Protein AF-0000000083950326 (afdb_homodimer)

Structure (mmCIF, N/CA/C/O backbone):
data_AF-0000000083950326-model_v1
#
loop_
_entity.id
_entity.type
_entity.pdbx_description
1 polymer 'DUF4123 domain-containing protein'
#
loop_
_atom_site.group_PDB
_atom_site.id
_atom_site.type_symbol
_atom_site.label_atom_id
_atom_site.label_alt_id
_atom_site.label_comp_id
_atom_site.label_asym_id
_atom_site.label_entity_id
_atom_site.label_seq_id
_atom_site.pdbx_PDB_ins_code
_atom_site.Cartn_x
_atom_site.Cartn_y
_atom_site.Cartn_z
_atom_site.occupancy
_atom_site.B_iso_or_equiv
_atom_site.auth_seq_id
_atom_site.auth_comp_id
_atom_site.auth_asym_id
_atom_site.auth_atom_id
_atom_site.pdbx_PDB_model_num
ATOM 1 N N . MET A 1 1 ? 20.797 -1.553 10.531 1 61.44 1 MET A N 1
ATOM 2 C CA . MET A 1 1 ? 21.641 -1.288 9.375 1 61.44 1 MET A CA 1
ATOM 3 C C . MET A 1 1 ? 22.391 0.02 9.539 1 61.44 1 MET A C 1
ATOM 5 O O . MET A 1 1 ? 21.797 1.057 9.844 1 61.44 1 MET A O 1
ATOM 9 N N . PRO A 1 2 ? 23.672 -0.114 9.484 1 77.38 2 PRO A N 1
ATOM 10 C CA . PRO A 1 2 ? 24.422 1.142 9.641 1 77.38 2 PRO A CA 1
ATOM 11 C C . PRO A 1 2 ? 24.172 2.111 8.484 1 77.38 2 PRO A C 1
ATOM 13 O O . PRO A 1 2 ? 23.906 1.684 7.363 1 77.38 2 PRO A O 1
ATOM 16 N N . LEU A 1 3 ? 24.078 3.332 8.828 1 83.69 3 LEU A N 1
ATOM 17 C CA . LEU A 1 3 ? 24 4.375 7.809 1 83.69 3 LEU A CA 1
ATOM 18 C C . LEU A 1 3 ? 25.25 4.383 6.934 1 83.69 3 LEU A C 1
ATOM 20 O O . LEU A 1 3 ? 26.312 3.939 7.367 1 83.69 3 LEU A O 1
ATOM 24 N N . PRO A 1 4 ? 25.109 4.75 5.688 1 87.44 4 PRO A N 1
ATOM 25 C CA . PRO A 1 4 ? 26.312 4.898 4.867 1 87.44 4 PRO A CA 1
ATOM 26 C C . PRO A 1 4 ? 27.234 6.023 5.348 1 87.44 4 PRO A C 1
ATOM 28 O O . PRO A 1 4 ? 26.891 6.723 6.309 1 87.44 4 PRO A O 1
ATOM 31 N N . ASP A 1 5 ? 28.406 6.074 4.715 1 85.31 5 ASP A N 1
ATOM 32 C CA . ASP A 1 5 ? 29.328 7.148 5.062 1 85.31 5 ASP A CA 1
ATOM 33 C C . ASP A 1 5 ? 28.812 8.5 4.582 1 85.31 5 ASP A C 1
ATOM 35 O O . ASP A 1 5 ? 28.859 8.805 3.387 1 85.31 5 ASP A O 1
ATOM 39 N N . LEU A 1 6 ? 28.344 9.297 5.555 1 86.81 6 LEU A N 1
ATOM 40 C CA . LEU A 1 6 ? 27.734 10.578 5.219 1 86.81 6 LEU A CA 1
ATOM 41 C C . LEU A 1 6 ? 28.703 11.727 5.477 1 86.81 6 LEU A C 1
ATOM 43 O O . LEU A 1 6 ? 28.297 12.891 5.535 1 86.81 6 LEU A O 1
ATOM 47 N N . ALA A 1 7 ? 29.922 11.398 5.641 1 84.31 7 ALA A N 1
ATOM 48 C CA . ALA A 1 7 ? 30.906 12.438 5.906 1 84.31 7 ALA A CA 1
ATOM 49 C C . ALA A 1 7 ? 31.156 13.297 4.664 1 84.31 7 ALA A C 1
ATOM 51 O O . ALA A 1 7 ? 31.094 12.797 3.537 1 84.31 7 ALA A O 1
ATOM 52 N N . GLY A 1 8 ? 31.453 14.586 4.816 1 84.62 8 GLY A N 1
ATOM 53 C CA . GLY A 1 8 ? 31.844 15.484 3.74 1 84.62 8 GLY A CA 1
ATOM 54 C C . GLY A 1 8 ? 30.703 15.844 2.811 1 84.62 8 GLY A C 1
ATOM 55 O O . GLY A 1 8 ? 30.875 15.891 1.592 1 84.62 8 GLY A O 1
ATOM 56 N N . LEU A 1 9 ? 29.594 16.109 3.33 1 83.94 9 LEU A N 1
ATOM 57 C CA . LEU A 1 9 ? 28.438 16.484 2.516 1 83.94 9 LEU A CA 1
ATOM 58 C C . LEU A 1 9 ? 28.625 17.859 1.897 1 83.94 9 LEU A C 1
ATOM 60 O O . LEU A 1 9 ? 29.094 18.797 2.566 1 83.94 9 LEU A O 1
ATOM 64 N N . LYS A 1 10 ? 28.547 18 0.598 1 81.75 10 LYS A N 1
ATOM 65 C CA . LYS A 1 10 ? 28.641 19.281 -0.096 1 81.75 10 LYS A CA 1
ATOM 66 C C . LYS A 1 10 ? 27.297 19.984 -0.134 1 81.75 10 LYS A C 1
ATOM 68 O O . LYS A 1 10 ? 27.234 21.188 -0.43 1 81.75 10 LYS A O 1
ATOM 73 N N . GLY A 1 11 ? 26.25 19.453 0.33 1 88.19 11 GLY A N 1
ATOM 74 C CA . GLY A 1 11 ? 24.906 20 0.367 1 88.19 11 GLY A CA 1
ATOM 75 C C . GLY A 1 11 ? 24.062 19.438 1.491 1 88.19 11 GLY A C 1
ATOM 76 O O . GLY A 1 11 ? 24.594 19.016 2.52 1 88.19 11 GLY A O 1
ATOM 77 N N . GLN A 1 12 ? 22.828 19.672 1.271 1 90.81 12 GLN A N 1
ATOM 78 C CA . GLN A 1 12 ? 21.891 19.156 2.26 1 90.81 12 GLN A CA 1
ATOM 79 C C . GLN A 1 12 ? 21.578 17.688 2.016 1 90.81 12 GLN A C 1
ATOM 81 O O . GLN A 1 12 ? 21.578 17.234 0.87 1 90.81 12 GLN A O 1
ATOM 86 N N . LEU A 1 13 ? 21.391 17.016 3.121 1 92.38 13 LEU A N 1
ATOM 87 C CA . LEU A 1 13 ? 21.016 15.602 3.029 1 92.38 13 LEU A CA 1
ATOM 88 C C . LEU A 1 13 ? 19.5 15.453 2.945 1 92.38 13 LEU A C 1
ATOM 90 O O . LEU A 1 13 ? 18.766 16.078 3.713 1 92.38 13 LEU A O 1
ATOM 94 N N . TYR A 1 14 ? 19.125 14.633 1.983 1 93.75 14 TYR A N 1
ATOM 95 C CA . TYR A 1 14 ? 17.703 14.352 1.792 1 93.75 14 TYR A CA 1
ATOM 96 C C . TYR A 1 14 ? 17.438 12.859 1.868 1 93.75 14 TYR A C 1
ATOM 98 O O . TYR A 1 14 ? 18.328 12.039 1.616 1 93.75 14 TYR A O 1
ATOM 106 N N . LEU A 1 15 ? 16.25 12.625 2.303 1 92.25 15 LEU A N 1
ATOM 107 C CA . LEU A 1 15 ? 15.711 11.266 2.311 1 92.25 15 LEU A CA 1
ATOM 108 C C . LEU A 1 15 ? 14.453 11.172 1.45 1 92.25 15 LEU A C 1
ATOM 110 O O . LEU A 1 15 ? 13.562 12.016 1.556 1 92.25 15 LEU A O 1
ATOM 114 N N . LEU A 1 16 ? 14.484 10.273 0.491 1 94.12 16 LEU A N 1
ATOM 115 C CA . LEU A 1 16 ? 13.266 9.93 -0.248 1 94.12 16 LEU A CA 1
ATOM 116 C C . LEU A 1 16 ? 12.633 8.664 0.304 1 94.12 16 LEU A C 1
ATOM 118 O O . LEU A 1 16 ? 13.266 7.602 0.315 1 94.12 16 LEU A O 1
ATOM 122 N N . TRP A 1 17 ? 11.391 8.789 0.738 1 90.12 17 TRP A N 1
ATOM 123 C CA . TRP A 1 17 ? 10.719 7.707 1.447 1 90.12 17 TRP A CA 1
ATOM 124 C C . TRP A 1 17 ? 9.547 7.164 0.634 1 90.12 17 TRP A C 1
ATOM 126 O O . TRP A 1 17 ? 8.641 7.918 0.263 1 90.12 17 TRP A O 1
ATOM 136 N N . ASP A 1 18 ? 9.594 5.859 0.362 1 86.88 18 ASP A N 1
ATOM 137 C CA . ASP A 1 18 ? 8.43 5.18 -0.195 1 86.88 18 ASP A CA 1
ATOM 138 C C . ASP A 1 18 ? 7.414 4.848 0.896 1 86.88 18 ASP A C 1
ATOM 140 O O . ASP A 1 18 ? 7.473 3.777 1.504 1 86.88 18 ASP A O 1
ATOM 144 N N . ALA A 1 19 ? 6.426 5.719 1.106 1 70.94 19 ALA A N 1
ATOM 145 C CA . ALA A 1 19 ? 5.52 5.699 2.25 1 70.94 19 ALA A CA 1
ATOM 146 C C . ALA A 1 19 ? 4.488 4.582 2.109 1 70.94 19 ALA A C 1
ATOM 148 O O . ALA A 1 19 ? 3.836 4.203 3.086 1 70.94 19 ALA A O 1
ATOM 149 N N . CYS A 1 20 ? 4.309 4.082 0.952 1 63.16 20 CYS A N 1
ATOM 150 C CA . CYS A 1 20 ? 3.271 3.078 0.728 1 63.16 20 CYS A CA 1
ATOM 151 C C . CYS A 1 20 ? 3.412 1.92 1.708 1 63.16 20 CYS A C 1
ATOM 153 O O . CYS A 1 20 ? 2.434 1.235 2.012 1 63.16 20 CYS A O 1
ATOM 155 N N . LEU A 1 21 ? 4.414 1.868 2.295 1 57.03 21 LEU A N 1
ATOM 156 C CA . LEU A 1 21 ? 4.703 0.658 3.059 1 57.03 21 LEU A CA 1
ATOM 157 C C . LEU A 1 21 ? 4.422 0.872 4.543 1 57.03 21 LEU A C 1
ATOM 159 O O . LEU A 1 21 ? 4.453 -0.079 5.328 1 57.03 21 LEU A O 1
ATOM 163 N N . HIS A 1 22 ? 4.129 2.061 4.875 1 62.09 22 HIS A N 1
ATOM 164 C CA . HIS A 1 22 ? 4.039 2.314 6.309 1 62.09 22 HIS A CA 1
ATOM 165 C C . HIS A 1 22 ? 2.834 3.189 6.637 1 62.09 22 HIS A C 1
ATOM 167 O O . HIS A 1 22 ? 2.742 4.328 6.172 1 62.09 22 HIS A O 1
ATOM 173 N N . ARG A 1 23 ? 2.074 2.488 7.477 1 61.59 23 ARG A N 1
ATOM 174 C CA . ARG A 1 23 ? 0.941 3.266 7.973 1 61.59 23 ARG A CA 1
ATOM 175 C C . ARG A 1 23 ? 1.385 4.262 9.039 1 61.59 23 ARG A C 1
ATOM 177 O O . ARG A 1 23 ? 2.322 3.998 9.789 1 61.59 23 ARG A O 1
ATOM 184 N N . ASN A 1 24 ? 1.017 5.508 9.07 1 66.88 24 ASN A N 1
ATOM 185 C CA . ASN A 1 24 ? 1.169 6.523 10.102 1 66.88 24 ASN A CA 1
ATOM 186 C C . ASN A 1 24 ? 2.602 7.043 10.172 1 66.88 24 ASN A C 1
ATOM 188 O O . ASN A 1 24 ? 3.121 7.305 11.258 1 66.88 24 ASN A O 1
ATOM 192 N N . LEU A 1 25 ? 3.375 6.887 9.117 1 73.25 25 LEU A N 1
ATOM 193 C CA . LEU A 1 25 ? 4.762 7.344 9.07 1 73.25 25 LEU A CA 1
ATOM 194 C C . LEU A 1 25 ? 4.863 8.805 9.492 1 73.25 25 LEU A C 1
ATOM 196 O O . LEU A 1 25 ? 5.762 9.18 10.25 1 73.25 25 LEU A O 1
ATOM 200 N N . ALA A 1 26 ? 3.975 9.609 9.023 1 70.12 26 ALA A N 1
ATOM 201 C CA . ALA A 1 26 ? 4.02 11.039 9.32 1 70.12 26 ALA A CA 1
ATOM 202 C C . ALA A 1 26 ? 3.92 11.289 10.82 1 70.12 26 ALA A C 1
ATOM 204 O O . ALA A 1 26 ? 4.688 12.086 11.375 1 70.12 26 ALA A O 1
ATOM 205 N N . GLN A 1 27 ? 3.072 10.539 11.445 1 71.31 27 GLN A N 1
ATOM 206 C CA . GLN A 1 27 ? 2.889 10.688 12.883 1 71.31 27 GLN A CA 1
ATOM 207 C C . GLN A 1 27 ? 4.168 10.344 13.641 1 71.31 27 GLN A C 1
ATOM 209 O O . GLN A 1 27 ? 4.551 11.039 14.578 1 71.31 27 GLN A O 1
ATOM 214 N N . THR A 1 28 ? 4.723 9.289 13.148 1 74.25 28 THR A N 1
ATOM 215 C CA . THR A 1 28 ? 5.945 8.82 13.797 1 74.25 28 THR A CA 1
ATOM 216 C C . THR A 1 28 ? 7.07 9.844 13.617 1 74.25 28 THR A C 1
ATOM 218 O O . THR A 1 28 ? 7.805 10.133 14.57 1 74.25 28 THR A O 1
ATOM 221 N N . LEU A 1 29 ? 7.129 10.422 12.555 1 77 29 LEU A N 1
ATOM 222 C CA . LEU A 1 29 ? 8.227 11.328 12.234 1 77 29 LEU A CA 1
ATOM 223 C C . LEU A 1 29 ? 8.055 12.664 12.945 1 77 29 LEU A C 1
ATOM 225 O O . LEU A 1 29 ? 9.031 13.258 13.406 1 77 29 LEU A O 1
ATOM 229 N N . TYR A 1 30 ? 6.84 13.117 13.055 1 72.5 30 TYR A N 1
ATOM 230 C CA . TYR A 1 30 ? 6.586 14.406 13.695 1 72.5 30 TYR A CA 1
ATOM 231 C C . TYR A 1 30 ? 6.797 14.312 15.203 1 72.5 30 TYR A C 1
ATOM 233 O O . TYR A 1 30 ? 7.07 15.32 15.859 1 72.5 30 TYR A O 1
ATOM 241 N N . GLN A 1 31 ? 6.68 13.133 15.664 1 73.25 31 GLN A N 1
ATOM 242 C CA . GLN A 1 31 ? 6.957 12.93 17.078 1 73.25 31 GLN A CA 1
ATOM 243 C C . GLN A 1 31 ? 8.461 12.828 17.344 1 73.25 31 GLN A C 1
ATOM 245 O O . GLN A 1 31 ? 8.938 13.203 18.406 1 73.25 31 GLN A O 1
ATOM 250 N N . LEU A 1 32 ? 9.078 12.312 16.406 1 74.5 32 LEU A N 1
ATOM 251 C CA . LEU A 1 32 ? 10.516 12.094 16.531 1 74.5 32 LEU A CA 1
ATOM 252 C C . LEU A 1 32 ? 11.266 13.414 16.5 1 74.5 32 LEU A C 1
ATOM 254 O O . LEU A 1 32 ? 12.18 13.641 17.297 1 74.5 32 LEU A O 1
ATOM 258 N N . ASP A 1 33 ? 10.992 14.203 15.578 1 74.88 33 ASP A N 1
ATOM 259 C CA . ASP A 1 33 ? 11.695 15.461 15.352 1 74.88 33 ASP A CA 1
ATOM 260 C C . ASP A 1 33 ? 10.773 16.5 14.703 1 74.88 33 ASP A C 1
ATOM 262 O O . ASP A 1 33 ? 10.414 16.359 13.539 1 74.88 33 ASP A O 1
ATOM 266 N N . ASN A 1 34 ? 10.43 17.578 15.461 1 72.31 34 ASN A N 1
ATOM 267 C CA . ASN A 1 34 ? 9.516 18.609 15 1 72.31 34 ASN A CA 1
ATOM 268 C C . ASN A 1 34 ? 10.102 19.391 13.828 1 72.31 34 ASN A C 1
ATOM 270 O O . ASN A 1 34 ? 9.391 20.125 13.148 1 72.31 34 ASN A O 1
ATOM 274 N N . ARG A 1 35 ? 11.344 19.172 13.602 1 71.56 35 ARG A N 1
ATOM 275 C CA . ARG A 1 35 ? 12.016 19.922 12.547 1 71.56 35 ARG A CA 1
ATOM 276 C C . ARG A 1 35 ? 11.906 19.219 11.203 1 71.56 35 ARG A C 1
ATOM 278 O O . ARG A 1 35 ? 12.227 19.797 10.164 1 71.56 35 ARG A O 1
ATOM 285 N N . VAL A 1 36 ? 11.484 18 11.289 1 74.75 36 VAL A N 1
ATOM 286 C CA . VAL A 1 36 ? 11.383 17.234 10.055 1 74.75 36 VAL A CA 1
ATOM 287 C C . VAL A 1 36 ? 10.32 17.859 9.148 1 74.75 36 VAL A C 1
ATOM 289 O O . VAL A 1 36 ? 9.219 18.172 9.594 1 74.75 36 VAL A O 1
ATOM 292 N N . PHE A 1 37 ? 10.75 18.203 8.031 1 75.88 37 PHE A N 1
ATOM 293 C CA . PHE A 1 37 ? 9.859 18.719 6.996 1 75.88 37 PHE A CA 1
ATOM 294 C C . PHE A 1 37 ? 9.648 17.688 5.898 1 75.88 37 PHE A C 1
ATOM 296 O O . PHE A 1 37 ? 10.594 17.297 5.211 1 75.88 37 PHE A O 1
ATOM 303 N N . MET A 1 38 ? 8.398 17.219 5.855 1 82.81 38 MET A N 1
ATOM 304 C CA . MET A 1 38 ? 8.062 16.219 4.852 1 82.81 38 MET A CA 1
ATOM 305 C C . MET A 1 38 ? 7.281 16.844 3.699 1 82.81 38 MET A C 1
ATOM 307 O O . MET A 1 38 ? 6.285 17.531 3.92 1 82.81 38 MET A O 1
ATOM 311 N N . LEU A 1 39 ? 7.746 16.641 2.475 1 85.94 39 LEU A N 1
ATOM 312 C CA . LEU A 1 39 ? 7.074 17.141 1.278 1 85.94 39 LEU A CA 1
ATOM 313 C C . LEU A 1 39 ? 6.473 15.992 0.476 1 85.94 39 LEU A C 1
ATOM 315 O O . LEU A 1 39 ? 7.199 15.203 -0.139 1 85.94 39 LEU A O 1
ATOM 319 N N . PRO A 1 40 ? 5.117 15.836 0.51 1 87.25 40 PRO A N 1
ATOM 320 C CA . PRO A 1 40 ? 4.5 14.852 -0.377 1 87.25 40 PRO A CA 1
ATOM 321 C C . PRO A 1 40 ? 4.719 15.164 -1.854 1 87.25 40 PRO A C 1
ATOM 323 O O . PRO A 1 40 ? 4.418 16.266 -2.307 1 87.25 40 PRO A O 1
ATOM 326 N N . LEU A 1 41 ? 5.094 14.227 -2.635 1 92.25 41 LEU A N 1
ATOM 327 C CA . LEU A 1 41 ? 5.609 14.516 -3.967 1 92.25 41 LEU A CA 1
ATOM 328 C C . LEU A 1 41 ? 4.5 14.453 -5.008 1 92.25 41 LEU A C 1
ATOM 330 O O . LEU A 1 41 ? 4.676 14.898 -6.145 1 92.25 41 LEU A O 1
ATOM 334 N N . TYR A 1 42 ? 3.396 13.898 -4.68 1 88.31 42 TYR A N 1
ATOM 335 C CA . TYR A 1 42 ? 2.332 13.805 -5.672 1 88.31 42 TYR A CA 1
ATOM 336 C C . TYR A 1 42 ? 1.293 14.898 -5.457 1 88.31 42 TYR A C 1
ATOM 338 O O . TYR A 1 42 ? 0.334 15.016 -6.223 1 88.31 42 TYR A O 1
ATOM 346 N N . GLN A 1 43 ? 1.491 15.703 -4.445 1 83 43 GLN A N 1
ATOM 347 C CA . GLN A 1 43 ? 0.54 16.781 -4.188 1 83 43 GLN A CA 1
ATOM 348 C C . GLN A 1 43 ? 0.428 17.719 -5.387 1 83 43 GLN A C 1
ATOM 350 O O . GLN A 1 43 ? 1.441 18.172 -5.926 1 83 43 GLN A O 1
ATOM 355 N N . GLY A 1 44 ? -0.793 18 -5.781 1 80.94 44 GLY A N 1
ATOM 356 C CA . GLY A 1 44 ? -1.015 18.906 -6.891 1 80.94 44 GLY A CA 1
ATOM 357 C C . GLY A 1 44 ? -0.833 18.25 -8.25 1 80.94 44 GLY A C 1
ATOM 358 O O . GLY A 1 44 ? -0.875 18.922 -9.281 1 80.94 44 GLY A O 1
ATOM 359 N N . THR A 1 45 ? -0.539 16.953 -8.273 1 86.38 45 THR A N 1
ATOM 360 C CA . THR A 1 45 ? -0.379 16.203 -9.523 1 86.38 45 THR A CA 1
ATOM 361 C C . THR A 1 45 ? -1.571 15.289 -9.766 1 86.38 45 THR A C 1
ATOM 363 O O . THR A 1 45 ? -2.502 15.25 -8.961 1 86.38 45 THR A O 1
ATOM 366 N N . GLN A 1 46 ? -1.559 14.602 -10.922 1 85.19 46 GLN A N 1
ATOM 367 C CA . GLN A 1 46 ? -2.625 13.664 -11.266 1 85.19 46 GLN A CA 1
ATOM 368 C C . GLN A 1 46 ? -2.619 12.461 -10.328 1 85.19 46 GLN A C 1
ATOM 370 O O . GLN A 1 46 ? -3.59 11.703 -10.281 1 85.19 46 GLN A O 1
ATOM 375 N N . PHE A 1 47 ? -1.583 12.336 -9.492 1 84.06 47 PHE A N 1
ATOM 376 C CA . PHE A 1 47 ? -1.448 11.18 -8.609 1 84.06 47 PHE A CA 1
ATOM 377 C C . PHE A 1 47 ? -1.75 11.555 -7.168 1 84.06 47 PHE A C 1
ATOM 379 O O . PHE A 1 47 ? -1.449 10.797 -6.246 1 84.06 47 PHE A O 1
ATOM 386 N N . GLU A 1 48 ? -2.32 12.648 -6.938 1 81.69 48 GLU A N 1
ATOM 387 C CA . GLU A 1 48 ? -2.57 13.164 -5.598 1 81.69 48 GLU A CA 1
ATOM 388 C C . GLU A 1 48 ? -3.457 12.219 -4.793 1 81.69 48 GLU A C 1
ATOM 390 O O . GLU A 1 48 ? -3.307 12.094 -3.578 1 81.69 48 GLU A O 1
ATOM 395 N N . SER A 1 49 ? -4.262 11.445 -5.461 1 76.75 49 SER A N 1
ATOM 396 C CA . SER A 1 49 ? -5.199 10.555 -4.789 1 76.75 49 SER A CA 1
ATOM 397 C C . SER A 1 49 ? -4.484 9.359 -4.172 1 76.75 49 SER A C 1
ATOM 399 O O . SER A 1 49 ? -5.059 8.633 -3.359 1 76.75 49 SER A O 1
ATOM 401 N N . LEU A 1 50 ? -3.232 9.172 -4.582 1 75.88 50 LEU A N 1
ATOM 402 C CA . LEU A 1 50 ? -2.467 8.094 -3.967 1 75.88 50 LEU A CA 1
ATOM 403 C C . LEU A 1 50 ? -2.123 8.43 -2.52 1 75.88 50 LEU A C 1
ATOM 405 O O . LEU A 1 50 ? -1.7 7.551 -1.76 1 75.88 50 LEU A O 1
ATOM 409 N N . GLY A 1 51 ? -2.389 9.719 -2.133 1 69.81 51 GLY A N 1
ATOM 410 C CA . GLY A 1 51 ? -2.395 10.141 -0.742 1 69.81 51 GLY A CA 1
ATOM 411 C C . GLY A 1 51 ? -1.254 9.555 0.067 1 69.81 51 GLY A C 1
ATOM 412 O O . GLY A 1 51 ? -0.083 9.781 -0.242 1 69.81 51 GLY A O 1
ATOM 413 N N . ASP A 1 52 ? -1.709 8.539 0.969 1 63.34 52 ASP A N 1
ATOM 414 C CA . ASP A 1 52 ? -0.818 8 1.991 1 63.34 52 ASP A CA 1
ATOM 415 C C . ASP A 1 52 ? 0.237 7.086 1.372 1 63.34 52 ASP A C 1
ATOM 417 O O . ASP A 1 52 ? 1.23 6.75 2.02 1 63.34 52 ASP A O 1
ATOM 421 N N . ILE A 1 53 ? 0.12 6.852 0.112 1 71.75 53 ILE A N 1
ATOM 422 C CA . ILE A 1 53 ? 1.076 5.926 -0.483 1 71.75 53 ILE A CA 1
ATOM 423 C C . ILE A 1 53 ? 2.037 6.691 -1.392 1 71.75 53 ILE A C 1
ATOM 425 O O . ILE A 1 53 ? 2.85 6.086 -2.094 1 71.75 53 ILE A O 1
ATOM 429 N N . GLN A 1 54 ? 1.967 8.016 -1.372 1 81.75 54 GLN A N 1
ATOM 430 C CA . GLN A 1 54 ? 2.85 8.836 -2.197 1 81.75 54 GLN A CA 1
ATOM 431 C C . GLN A 1 54 ? 4.254 8.898 -1.603 1 81.75 54 GLN A C 1
ATOM 433 O O . GLN A 1 54 ? 4.43 8.734 -0.394 1 81.75 54 GLN A O 1
ATOM 438 N N . PRO A 1 55 ? 5.258 9.055 -2.449 1 89.44 55 PRO A N 1
ATOM 439 C CA . PRO A 1 55 ? 6.605 9.266 -1.913 1 89.44 55 PRO A CA 1
ATOM 440 C C . PRO A 1 55 ? 6.734 10.57 -1.131 1 89.44 55 PRO A C 1
ATOM 442 O O . PRO A 1 55 ? 6.086 11.57 -1.472 1 89.44 55 PRO A O 1
ATOM 445 N N . LEU A 1 56 ? 7.582 10.531 -0.143 1 89.88 56 LEU A N 1
ATOM 446 C CA . LEU A 1 56 ? 7.844 11.703 0.692 1 89.88 56 LEU A CA 1
ATOM 447 C C . LEU A 1 56 ? 9.305 12.125 0.59 1 89.88 56 LEU A C 1
ATOM 449 O O . LEU A 1 56 ? 10.203 11.281 0.616 1 89.88 56 LEU A O 1
ATOM 453 N N . LEU A 1 57 ? 9.477 13.367 0.369 1 93.12 57 LEU A N 1
ATOM 454 C CA . LEU A 1 57 ? 10.812 13.953 0.406 1 93.12 57 LEU A CA 1
ATOM 455 C C . LEU A 1 57 ? 11.07 14.633 1.747 1 93.12 57 LEU A C 1
ATOM 457 O O . LEU A 1 57 ? 10.297 15.5 2.166 1 93.12 57 LEU A O 1
ATOM 461 N N . LEU A 1 58 ? 12.141 14.18 2.402 1 90 58 LEU A N 1
ATOM 462 C CA . LEU A 1 58 ? 12.492 14.75 3.697 1 90 58 LEU A CA 1
ATOM 463 C C . LEU A 1 58 ? 13.867 15.406 3.648 1 90 58 LEU A C 1
ATOM 465 O O . LEU A 1 58 ? 14.812 14.828 3.1 1 90 58 LEU A O 1
ATOM 469 N N . GLN A 1 59 ? 13.859 16.609 4.113 1 87.38 59 GLN A N 1
ATOM 470 C CA . GLN A 1 59 ? 15.156 17.219 4.383 1 87.38 59 GLN A CA 1
ATOM 471 C C . GLN A 1 59 ? 15.695 16.781 5.746 1 87.38 59 GLN A C 1
ATOM 473 O O . GLN A 1 59 ? 14.984 16.859 6.75 1 87.38 59 GLN A O 1
ATOM 478 N N . CYS A 1 60 ? 16.875 16.219 5.762 1 82.88 60 CYS A N 1
ATOM 479 C CA . CYS A 1 60 ? 17.453 15.711 7 1 82.88 60 CYS A CA 1
ATOM 480 C C . CYS A 1 60 ? 18.5 16.672 7.543 1 82.88 60 CYS A C 1
ATOM 482 O O . CYS A 1 60 ? 19.594 16.766 6.992 1 82.88 60 CYS A O 1
ATOM 484 N N . PRO A 1 61 ? 18.062 17.234 8.625 1 72.56 61 PRO A N 1
ATOM 485 C CA . PRO A 1 61 ? 19.125 18.031 9.234 1 72.56 61 PRO A CA 1
ATOM 486 C C . PRO A 1 61 ? 20.297 17.172 9.703 1 72.56 61 PRO A C 1
ATOM 488 O O . PRO A 1 61 ? 20.125 15.992 10 1 72.56 61 PRO A O 1
ATOM 491 N N . ALA A 1 62 ? 21.547 17.672 9.625 1 65.75 62 ALA A N 1
ATOM 492 C CA . ALA A 1 62 ? 22.781 16.969 10 1 65.75 62 ALA A CA 1
ATOM 493 C C . ALA A 1 62 ? 22.656 16.375 11.406 1 65.75 62 ALA A C 1
ATOM 495 O O . ALA A 1 62 ? 23.172 15.281 11.664 1 65.75 62 ALA A O 1
ATOM 496 N N . ASP A 1 63 ? 21.984 17 12.227 1 68.5 63 ASP A N 1
ATOM 497 C CA . ASP A 1 63 ? 21.891 16.547 13.609 1 68.5 63 ASP A CA 1
ATOM 498 C C . ASP A 1 63 ? 20.516 15.945 13.891 1 68.5 63 ASP A C 1
ATOM 500 O O . ASP A 1 63 ? 20.094 15.875 15.047 1 68.5 63 ASP A O 1
ATOM 504 N N . SER A 1 64 ? 20.094 15.438 12.891 1 71.81 64 SER A N 1
ATOM 505 C CA . SER A 1 64 ? 18.719 14.992 13.055 1 71.81 64 SER A CA 1
ATOM 506 C C . SER A 1 64 ? 18.641 13.633 13.75 1 71.81 64 SER A C 1
ATOM 508 O O . SER A 1 64 ? 19.484 12.766 13.5 1 71.81 64 SER A O 1
ATOM 510 N N . GLN A 1 65 ? 17.781 13.508 14.695 1 79.31 65 GLN A N 1
ATOM 511 C CA . GLN A 1 65 ? 17.438 12.242 15.344 1 79.31 65 GLN A CA 1
ATOM 512 C C . GLN A 1 65 ? 16.859 11.258 14.344 1 79.31 65 GLN A C 1
ATOM 514 O O . GLN A 1 65 ? 16.859 10.047 14.578 1 79.31 65 GLN A O 1
ATOM 519 N N . LEU A 1 66 ? 16.578 11.781 13.234 1 80.06 66 LEU A N 1
ATOM 520 C CA . LEU A 1 66 ? 15.906 10.953 12.234 1 80.06 66 LEU A CA 1
ATOM 521 C C . LEU A 1 66 ? 16.844 9.883 11.703 1 80.06 66 LEU A C 1
ATOM 523 O O . LEU A 1 66 ? 16.453 8.719 11.578 1 80.06 66 LEU A O 1
ATOM 527 N N . LEU A 1 67 ? 18.047 10.266 11.422 1 80.69 67 LEU A N 1
ATOM 528 C CA . LEU A 1 67 ? 19 9.312 10.867 1 80.69 67 LEU A CA 1
ATOM 529 C C . LEU A 1 67 ? 19.344 8.234 11.891 1 80.69 67 LEU A C 1
ATOM 531 O O . LEU A 1 67 ? 19.469 7.059 11.539 1 80.69 67 LEU A O 1
ATOM 535 N N . ASP A 1 68 ? 19.438 8.672 13.102 1 80.88 68 ASP A N 1
ATOM 536 C CA . ASP A 1 68 ? 19.703 7.711 14.172 1 80.88 68 ASP A CA 1
ATOM 537 C C . ASP A 1 68 ? 18.531 6.742 14.328 1 80.88 68 ASP A C 1
ATOM 539 O O . ASP A 1 68 ? 18.734 5.543 14.539 1 80.88 68 ASP A O 1
ATOM 543 N N . TRP A 1 69 ? 17.453 7.359 14.297 1 83 69 TRP A N 1
ATOM 544 C CA . TRP A 1 69 ? 16.234 6.559 14.422 1 83 69 TRP A CA 1
ATOM 545 C C . TRP A 1 69 ? 16.125 5.559 13.281 1 83 69 TRP A C 1
ATOM 547 O O . TRP A 1 69 ? 15.781 4.395 13.492 1 83 69 TRP A O 1
ATOM 557 N N . LEU A 1 70 ? 16.422 5.957 12.094 1 79.62 70 LEU A N 1
ATOM 558 C CA . LEU A 1 70 ? 16.359 5.105 10.914 1 79.62 70 LEU A CA 1
ATOM 559 C C . LEU A 1 70 ? 17.344 3.939 11.023 1 79.62 70 LEU A C 1
ATOM 561 O O . LEU A 1 70 ? 17.047 2.83 10.57 1 79.62 70 LEU A O 1
ATOM 565 N N . GLU A 1 71 ? 18.422 4.23 11.562 1 79.62 71 GLU A N 1
ATOM 566 C CA . GLU A 1 71 ? 19.438 3.195 11.734 1 79.62 71 GLU A CA 1
ATOM 567 C C . GLU A 1 71 ? 18.953 2.086 12.656 1 79.62 71 GLU A C 1
ATOM 569 O O . GLU A 1 71 ? 19.344 0.926 12.508 1 79.62 71 GLU A O 1
ATOM 574 N N . GLN A 1 72 ? 18.125 2.518 13.445 1 79.56 72 GLN A N 1
ATOM 575 C CA . GLN A 1 72 ? 17.641 1.567 14.445 1 79.56 72 GLN A CA 1
ATOM 576 C C . GLN A 1 72 ? 16.422 0.803 13.93 1 79.56 72 GLN A C 1
ATOM 578 O O . GLN A 1 72 ? 16.109 -0.274 14.438 1 79.56 72 GLN A O 1
ATOM 583 N N . GLN A 1 73 ? 15.812 1.43 12.984 1 75.25 73 GLN A N 1
ATOM 584 C CA . GLN A 1 73 ? 14.594 0.821 12.477 1 75.25 73 GLN A CA 1
ATOM 585 C C . GLN A 1 73 ? 14.875 -0.04 11.25 1 75.25 73 GLN A C 1
ATOM 587 O O . GLN A 1 73 ? 14.852 0.452 10.117 1 75.25 73 GLN A O 1
ATOM 592 N N . LEU A 1 74 ? 15.008 -1.261 11.383 1 63.56 74 LEU A N 1
ATOM 593 C CA . LEU A 1 74 ? 15.344 -2.186 10.305 1 63.56 74 LEU A CA 1
ATOM 594 C C . LEU A 1 74 ? 14.234 -2.236 9.266 1 63.56 74 LEU A C 1
ATOM 596 O O . LEU A 1 74 ? 14.5 -2.408 8.078 1 63.56 74 LEU A O 1
ATOM 600 N N . CYS A 1 75 ? 13.102 -1.98 9.719 1 64.38 75 CYS A N 1
ATOM 601 C CA . CYS A 1 75 ? 11.93 -2.191 8.875 1 64.38 75 CYS A CA 1
ATOM 602 C C . CYS A 1 75 ? 11.836 -1.115 7.801 1 64.38 75 CYS A C 1
ATOM 604 O O . CYS A 1 75 ? 11.164 -1.305 6.785 1 64.38 75 CYS A O 1
ATOM 606 N N . TYR A 1 76 ? 12.562 -0.066 7.973 1 70.81 76 TYR A N 1
ATOM 607 C CA . TYR A 1 76 ? 12.438 1.025 7.012 1 70.81 76 TYR A CA 1
ATOM 608 C C . TYR A 1 76 ? 13.586 0.999 6.008 1 70.81 76 TYR A C 1
ATOM 610 O O . TYR A 1 76 ? 13.594 1.767 5.039 1 70.81 76 TYR A O 1
ATOM 618 N N . ARG A 1 77 ? 14.453 0.027 6.113 1 71.56 77 ARG A N 1
ATOM 619 C CA . ARG A 1 77 ? 15.656 -0.019 5.293 1 71.56 77 ARG A CA 1
ATOM 620 C C . ARG A 1 77 ? 15.312 -0.231 3.822 1 71.56 77 ARG A C 1
ATOM 622 O O . ARG A 1 77 ? 16.047 0.215 2.938 1 71.56 77 ARG A O 1
ATOM 629 N N . ASP A 1 78 ? 14.242 -0.838 3.596 1 78 78 ASP A N 1
ATOM 630 C CA . ASP A 1 78 ? 13.875 -1.135 2.215 1 78 78 ASP A CA 1
ATOM 631 C C . ASP A 1 78 ? 12.859 -0.13 1.687 1 78 78 ASP A C 1
ATOM 633 O O . ASP A 1 78 ? 12.219 -0.369 0.661 1 78 78 ASP A O 1
ATOM 637 N N . SER A 1 79 ? 12.797 1.006 2.369 1 87.31 79 SER A N 1
ATOM 638 C CA . SER A 1 79 ? 11.758 1.943 1.944 1 87.31 79 SER A CA 1
ATOM 639 C C . SER A 1 79 ? 12.336 3.334 1.708 1 87.31 79 SER A C 1
ATOM 641 O O . SER A 1 79 ? 11.609 4.258 1.34 1 87.31 79 SER A O 1
ATOM 643 N N . VAL A 1 80 ? 13.641 3.475 1.905 1 90.62 80 VAL A N 1
ATOM 644 C CA . VAL A 1 80 ? 14.195 4.82 1.806 1 90.62 80 VAL A CA 1
ATOM 645 C C . VAL A 1 80 ? 15.492 4.789 0.997 1 90.62 80 VAL A C 1
ATOM 647 O O . VAL A 1 80 ? 16.188 3.768 0.958 1 90.62 80 VAL A O 1
ATOM 650 N N . TRP A 1 81 ? 15.781 5.785 0.322 1 93.88 81 TRP A N 1
ATOM 651 C CA . TRP A 1 81 ? 17.125 6.051 -0.175 1 93.88 81 TRP A CA 1
ATOM 652 C C . TRP A 1 81 ? 17.516 7.512 0.052 1 93.88 81 TRP A C 1
ATOM 654 O O . TRP A 1 81 ? 16.641 8.352 0.304 1 93.88 81 TRP A O 1
ATOM 664 N N . LEU A 1 82 ? 18.828 7.805 0.115 1 94.06 82 LEU A N 1
ATOM 665 C CA . LEU A 1 82 ? 19.359 9.094 0.529 1 94.06 82 LEU A CA 1
ATOM 666 C C . LEU A 1 82 ? 20.094 9.773 -0.625 1 94.06 82 LEU A C 1
ATOM 668 O O . LEU A 1 82 ? 20.609 9.102 -1.524 1 94.06 82 LEU A O 1
ATOM 672 N N . PHE A 1 83 ? 20.109 11.078 -0.568 1 95.75 83 PHE A N 1
ATOM 673 C CA . PHE A 1 83 ? 20.938 11.805 -1.52 1 95.75 83 PHE A CA 1
ATOM 674 C C . PHE A 1 83 ? 21.297 13.18 -0.979 1 95.75 83 PHE A C 1
ATOM 676 O O . PHE A 1 83 ? 20.609 13.711 -0.106 1 95.75 83 PHE A O 1
ATOM 683 N N . GLU A 1 84 ? 22.375 13.695 -1.413 1 95 84 GLU A N 1
ATOM 684 C CA . GLU A 1 84 ? 22.75 15.078 -1.115 1 95 84 GLU A CA 1
ATOM 685 C C . GLU A 1 84 ? 22.422 16 -2.283 1 95 84 GLU A C 1
ATOM 687 O O . GLU A 1 84 ? 22.453 15.586 -3.441 1 95 84 GLU A O 1
ATOM 692 N N . SER A 1 85 ? 22.031 17.172 -1.97 1 95.38 85 SER A N 1
ATOM 693 C CA . SER A 1 85 ? 21.703 18.141 -3.01 1 95.38 85 SER A CA 1
ATOM 694 C C . SER A 1 85 ? 21.922 19.562 -2.525 1 95.38 85 SER A C 1
ATOM 696 O O . SER A 1 85 ? 21.812 19.844 -1.33 1 95.38 85 SER A O 1
ATOM 698 N N . THR A 1 86 ? 22.281 20.469 -3.496 1 93.44 86 THR A N 1
ATOM 699 C CA . THR A 1 86 ? 22.375 21.891 -3.207 1 93.44 86 THR A CA 1
ATOM 700 C C . THR A 1 86 ? 21.125 22.625 -3.689 1 93.44 86 THR A C 1
ATOM 702 O O . THR A 1 86 ? 20.984 23.828 -3.482 1 93.44 86 THR A O 1
ATOM 705 N N . SER A 1 87 ? 20.219 21.875 -4.285 1 94.5 87 SER A N 1
ATOM 706 C CA . SER A 1 87 ? 18.969 22.469 -4.773 1 94.5 87 SER A CA 1
ATOM 707 C C . SER A 1 87 ? 17.984 22.688 -3.633 1 94.5 87 SER A C 1
ATOM 709 O O . SER A 1 87 ? 18.062 22.031 -2.596 1 94.5 87 SER A O 1
ATOM 711 N N . SER A 1 88 ? 17.109 23.656 -3.855 1 91.19 88 SER A N 1
ATOM 712 C CA . SER A 1 88 ? 16.062 23.922 -2.871 1 91.19 88 SER A CA 1
ATOM 713 C C . SER A 1 88 ? 15.023 22.797 -2.855 1 91.19 88 SER A C 1
ATOM 715 O O . SER A 1 88 ? 14.922 22.031 -3.814 1 91.19 88 SER A O 1
ATOM 717 N N . SER A 1 89 ? 14.281 22.703 -1.802 1 89.31 89 SER A N 1
ATOM 718 C CA . SER A 1 89 ? 13.211 21.719 -1.707 1 89.31 89 SER A CA 1
ATOM 719 C C . SER A 1 89 ? 12.172 21.922 -2.805 1 89.31 89 SER A C 1
ATOM 721 O O . SER A 1 89 ? 11.594 20.953 -3.311 1 89.31 89 SER A O 1
ATOM 723 N N . ALA A 1 90 ? 11.93 23.156 -3.15 1 89 90 ALA A N 1
ATOM 724 C CA . ALA A 1 90 ? 10.977 23.469 -4.207 1 89 90 ALA A CA 1
ATOM 725 C C . ALA A 1 90 ? 11.453 22.953 -5.559 1 89 90 ALA A C 1
ATOM 727 O O . ALA A 1 90 ? 10.664 22.422 -6.344 1 89 90 ALA A O 1
ATOM 728 N N . GLU A 1 91 ? 12.719 23.125 -5.82 1 93.94 91 GLU A N 1
ATOM 729 C CA . GLU A 1 91 ? 13.305 22.625 -7.059 1 93.94 91 GLU A CA 1
ATOM 730 C C . GLU A 1 91 ? 13.266 21.094 -7.105 1 93.94 91 GLU A C 1
ATOM 732 O O . GLU A 1 91 ? 12.961 20.516 -8.148 1 93.94 91 GLU A O 1
ATOM 737 N N . LEU A 1 92 ? 13.555 20.516 -6.02 1 95.88 92 LEU A N 1
ATOM 738 C CA . LEU A 1 92 ? 13.539 19.062 -5.934 1 95.88 92 LEU A CA 1
ATOM 739 C C . LEU A 1 92 ? 12.125 18.516 -6.117 1 95.88 92 LEU A C 1
ATOM 741 O O . LEU A 1 92 ? 11.93 17.5 -6.773 1 95.88 92 LEU A O 1
ATOM 745 N N . LEU A 1 93 ? 11.156 19.172 -5.531 1 93.88 93 LEU A N 1
ATOM 746 C CA . LEU A 1 93 ? 9.758 18.797 -5.691 1 93.88 93 LEU A CA 1
ATOM 747 C C . LEU A 1 93 ? 9.367 18.781 -7.168 1 93.88 93 LEU A C 1
ATOM 749 O O . LEU A 1 93 ? 8.797 17.797 -7.652 1 93.88 93 LEU A O 1
ATOM 753 N N . ARG A 1 94 ? 9.703 19.844 -7.859 1 93.62 94 ARG A N 1
ATOM 754 C CA . ARG A 1 94 ? 9.383 19.953 -9.273 1 93.62 94 ARG A CA 1
ATOM 755 C C . ARG A 1 94 ? 10.062 18.859 -10.086 1 93.62 94 ARG A C 1
ATOM 757 O O . ARG A 1 94 ? 9.453 18.281 -10.992 1 93.62 94 ARG A O 1
ATOM 764 N N . TYR A 1 95 ? 11.258 18.609 -9.75 1 94.69 95 TYR A N 1
ATOM 765 C CA . TYR A 1 95 ? 12.008 17.578 -10.469 1 94.69 95 TYR A CA 1
ATOM 766 C C . TYR A 1 95 ? 11.359 16.219 -10.305 1 94.69 95 TYR A C 1
ATOM 768 O O . TYR A 1 95 ? 11.094 15.523 -11.289 1 94.69 95 TYR A O 1
ATOM 776 N N . PHE A 1 96 ? 11.039 15.828 -9.062 1 95.56 96 PHE A N 1
ATOM 777 C CA . PHE A 1 96 ? 10.508 14.492 -8.773 1 95.56 96 PHE A CA 1
ATOM 778 C C . PHE A 1 96 ? 9.094 14.352 -9.305 1 95.56 96 PHE A C 1
ATOM 780 O O . PHE A 1 96 ? 8.664 13.25 -9.664 1 95.56 96 PHE A O 1
ATOM 787 N N . GLN A 1 97 ? 8.344 15.391 -9.398 1 92.56 97 GLN A N 1
ATOM 788 C CA . GLN A 1 97 ? 6.965 15.344 -9.883 1 92.56 97 GLN A CA 1
ATOM 789 C C . GLN A 1 97 ? 6.918 15.062 -11.383 1 92.56 97 GLN A C 1
ATOM 791 O O . GLN A 1 97 ? 5.879 14.656 -11.914 1 92.56 97 GLN A O 1
ATOM 796 N N . GLN A 1 98 ? 8.016 15.172 -12.047 1 91.06 98 GLN A N 1
ATOM 797 C CA . GLN A 1 98 ? 8.07 14.953 -13.484 1 91.06 98 GLN A CA 1
ATOM 798 C C . GLN A 1 98 ? 8.43 13.5 -13.805 1 91.06 98 GLN A C 1
ATOM 800 O O . GLN A 1 98 ? 8.289 13.062 -14.953 1 91.06 98 GLN A O 1
ATOM 805 N N . LEU A 1 99 ? 8.719 12.734 -12.82 1 91.69 99 LEU A N 1
ATOM 806 C CA . LEU A 1 99 ? 9.344 11.445 -13.07 1 91.69 99 LEU A CA 1
ATOM 807 C C . LEU A 1 99 ? 8.305 10.336 -13.164 1 91.69 99 LEU A C 1
ATOM 809 O O . LEU A 1 99 ? 8.5 9.344 -13.859 1 91.69 99 LEU A O 1
ATOM 813 N N . PRO A 1 100 ? 7.223 10.336 -12.484 1 86.88 100 PRO A N 1
ATOM 814 C CA . PRO A 1 100 ? 6.363 9.156 -12.352 1 86.88 100 PRO A CA 1
ATOM 815 C C . PRO A 1 100 ? 5.84 8.656 -13.695 1 86.88 100 PRO A C 1
ATOM 817 O O . PRO A 1 100 ? 5.809 7.441 -13.93 1 86.88 100 PRO A O 1
ATOM 820 N N . LEU A 1 101 ? 5.395 9.398 -14.562 1 82.81 101 LEU A N 1
ATOM 821 C CA . LEU A 1 101 ? 4.859 8.922 -15.836 1 82.81 101 LEU A CA 1
ATOM 822 C C . LEU A 1 101 ? 5.949 8.875 -16.906 1 82.81 101 LEU A C 1
ATOM 824 O O . LEU A 1 101 ? 6.484 9.922 -17.281 1 82.81 101 LEU A O 1
ATOM 828 N N . GLN A 1 102 ? 6.266 7.59 -17.266 1 85.5 102 GLN A N 1
ATOM 829 C CA . GLN A 1 102 ? 7.312 7.375 -18.266 1 85.5 102 GLN A CA 1
ATOM 830 C C . GLN A 1 102 ? 6.77 6.621 -19.484 1 85.5 102 GLN A C 1
ATOM 832 O O . GLN A 1 102 ? 5.758 5.922 -19.375 1 85.5 102 GLN A O 1
ATOM 837 N N . GLN A 1 103 ? 7.41 6.836 -20.531 1 82.81 103 GLN A N 1
ATOM 838 C CA . GLN A 1 103 ? 7.043 6.109 -21.75 1 82.81 103 GLN A CA 1
ATOM 839 C C . GLN A 1 103 ? 7.727 4.746 -21.797 1 82.81 103 GLN A C 1
ATOM 841 O O . GLN A 1 103 ? 8.953 4.652 -21.688 1 82.81 103 GLN A O 1
ATOM 846 N N . HIS A 1 104 ? 6.875 3.75 -21.828 1 79.06 104 HIS A N 1
ATOM 847 C CA . HIS A 1 104 ? 7.398 2.41 -22.062 1 79.06 104 HIS A CA 1
ATOM 848 C C . HIS A 1 104 ? 8.023 2.307 -23.453 1 79.06 104 HIS A C 1
ATOM 850 O O . HIS A 1 104 ? 7.555 2.951 -24.406 1 79.06 104 HIS A O 1
ATOM 856 N N . PRO A 1 105 ? 9.016 1.519 -23.562 1 75.62 105 PRO A N 1
ATOM 857 C CA . PRO A 1 105 ? 9.625 1.355 -24.875 1 75.62 105 PRO A CA 1
ATOM 858 C C . PRO A 1 105 ? 8.625 0.894 -25.938 1 75.62 105 PRO A C 1
ATOM 860 O O . PRO A 1 105 ? 8.781 1.205 -27.125 1 75.62 105 PRO A O 1
ATOM 863 N N . LEU A 1 106 ? 7.559 0.298 -25.562 1 77.62 106 LEU A N 1
ATOM 864 C CA . LEU A 1 106 ? 6.543 -0.19 -26.484 1 77.62 106 LEU A CA 1
ATOM 865 C C . LEU A 1 106 ? 5.504 0.891 -26.766 1 77.62 106 LEU A C 1
ATOM 867 O O . LEU A 1 106 ? 4.547 0.659 -27.516 1 77.62 106 LEU A O 1
ATOM 871 N N . GLY A 1 107 ? 5.672 2.059 -26.172 1 76.12 107 GLY A N 1
ATOM 872 C CA . GLY A 1 107 ? 4.875 3.207 -26.578 1 76.12 107 GLY A CA 1
ATOM 873 C C . GLY A 1 107 ? 3.811 3.58 -25.562 1 76.12 107 GLY A C 1
ATOM 874 O O . GLY A 1 107 ? 3.18 4.633 -25.672 1 76.12 107 GLY A O 1
ATOM 875 N N . HIS A 1 108 ? 3.584 2.695 -24.672 1 78.94 108 HIS A N 1
ATOM 876 C CA . HIS A 1 108 ? 2.551 3.057 -23.703 1 78.94 108 HIS A CA 1
ATOM 877 C C . HIS A 1 108 ? 3.158 3.697 -22.469 1 78.94 108 HIS A C 1
ATOM 879 O O . HIS A 1 108 ? 4.367 3.613 -22.25 1 78.94 108 HIS A O 1
ATOM 885 N N . GLN A 1 109 ? 2.281 4.383 -21.719 1 84 109 GLN A N 1
ATOM 886 C CA . GLN A 1 109 ? 2.74 5.055 -20.516 1 84 109 GLN A CA 1
ATOM 887 C C . GLN A 1 109 ? 2.775 4.09 -19.328 1 84 109 GLN A C 1
ATOM 889 O O . GLN A 1 109 ? 1.913 3.215 -19.203 1 84 109 GLN A O 1
ATOM 894 N N . VAL A 1 110 ? 3.842 4.25 -18.609 1 85.56 110 VAL A N 1
ATOM 895 C CA . VAL A 1 110 ? 3.979 3.43 -17.406 1 85.56 110 VAL A CA 1
ATOM 896 C C . VAL A 1 110 ? 4.328 4.312 -16.203 1 85.56 110 VAL A C 1
ATOM 898 O O . VAL A 1 110 ? 5.02 5.324 -16.359 1 85.56 110 VAL A O 1
ATOM 901 N 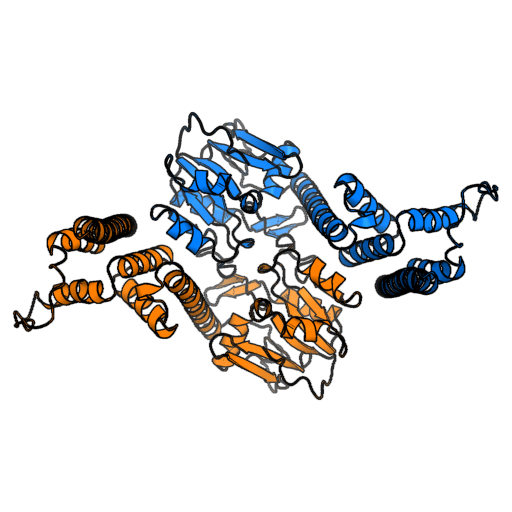N . LEU A 1 111 ? 3.738 3.955 -15.117 1 86.5 111 LEU A N 1
ATOM 902 C CA . LEU A 1 111 ? 4.109 4.629 -13.875 1 86.5 111 LEU A CA 1
ATOM 903 C C . LEU A 1 111 ? 5.441 4.102 -13.344 1 86.5 111 LEU A C 1
ATOM 905 O O . LEU A 1 111 ? 5.578 2.902 -13.086 1 86.5 111 LEU A O 1
ATOM 909 N N . PHE A 1 112 ? 6.41 4.957 -13.305 1 90.25 112 PHE A N 1
ATOM 910 C CA . PHE A 1 112 ? 7.734 4.637 -12.781 1 90.25 112 PHE A CA 1
ATOM 911 C C . PHE A 1 112 ? 7.852 5.035 -11.312 1 90.25 112 PHE A C 1
ATOM 913 O O . PHE A 1 112 ? 7.77 6.219 -10.977 1 90.25 112 PHE A O 1
ATOM 920 N N . ARG A 1 113 ? 8.055 3.992 -10.43 1 89.5 113 ARG A N 1
ATOM 921 C CA . ARG A 1 113 ? 8.188 4.246 -9 1 89.5 113 ARG A CA 1
ATOM 922 C C . ARG A 1 113 ? 9.648 4.484 -8.617 1 89.5 113 ARG A C 1
ATOM 924 O O . ARG A 1 113 ? 10.242 3.676 -7.906 1 89.5 113 ARG A O 1
ATOM 931 N N . TYR A 1 114 ? 10.156 5.703 -8.883 1 92.81 114 TYR A N 1
ATOM 932 C CA . TYR A 1 114 ? 11.547 6.07 -8.648 1 92.81 114 TYR A CA 1
ATOM 933 C C . TYR A 1 114 ? 11.875 6.051 -7.16 1 92.81 114 TYR A C 1
ATOM 935 O O . TYR A 1 114 ? 13.047 6.02 -6.773 1 92.81 114 TYR A O 1
ATOM 943 N N . GLN A 1 115 ? 10.844 6.078 -6.336 1 91.88 115 GLN A N 1
ATOM 944 C CA . GLN A 1 115 ? 11.047 6.129 -4.891 1 91.88 115 GLN A CA 1
ATOM 945 C C . GLN A 1 115 ? 11.352 4.742 -4.328 1 91.88 115 GLN A C 1
ATOM 947 O O . GLN A 1 115 ? 11.734 4.613 -3.164 1 91.88 115 GLN A O 1
ATOM 952 N N . ASP A 1 116 ? 11.164 3.717 -5.078 1 89.75 116 ASP A N 1
ATOM 953 C CA . ASP A 1 116 ? 11.406 2.355 -4.605 1 89.75 116 ASP A CA 1
ATOM 954 C C . ASP A 1 116 ? 12.898 2.062 -4.512 1 89.75 116 ASP A C 1
ATOM 956 O O . ASP A 1 116 ? 13.57 1.897 -5.535 1 89.75 116 ASP A O 1
ATOM 960 N N . PRO A 1 117 ? 13.406 1.896 -3.295 1 93 117 PRO A N 1
ATOM 961 C CA . PRO A 1 117 ? 14.852 1.678 -3.148 1 93 117 PRO A CA 1
ATOM 962 C C . PRO A 1 117 ? 15.312 0.361 -3.768 1 93 117 PRO A C 1
ATOM 964 O O . PRO A 1 117 ? 16.469 0.24 -4.176 1 93 117 PRO A O 1
ATOM 967 N N . ARG A 1 118 ? 14.453 -0.59 -3.875 1 91 118 ARG A N 1
ATOM 968 C CA . ARG A 1 118 ? 14.82 -1.875 -4.465 1 91 118 ARG A CA 1
ATOM 969 C C . ARG A 1 118 ? 15.141 -1.726 -5.945 1 91 118 ARG A C 1
ATOM 971 O O . ARG A 1 118 ? 16.094 -2.334 -6.441 1 91 118 ARG A O 1
ATOM 978 N N . VAL A 1 119 ? 14.328 -0.952 -6.547 1 92.75 119 VAL A N 1
ATOM 979 C CA . VAL A 1 119 ? 14.531 -0.686 -7.969 1 92.75 119 VAL A CA 1
ATOM 980 C C . VAL A 1 119 ? 15.828 0.084 -8.172 1 92.75 119 VAL A C 1
ATOM 982 O O . VAL A 1 119 ? 16.641 -0.262 -9.039 1 92.75 119 VAL A O 1
ATOM 985 N N . LEU A 1 120 ? 16.016 1.09 -7.344 1 95.75 120 LEU A N 1
ATOM 986 C CA . LEU A 1 120 ? 17.234 1.888 -7.457 1 95.75 120 LEU A CA 1
ATOM 987 C C . LEU A 1 120 ? 18.469 1.036 -7.184 1 95.75 120 LEU A C 1
ATOM 989 O O . LEU A 1 120 ? 19.469 1.151 -7.887 1 95.75 120 LEU A O 1
ATOM 993 N N . ALA A 1 121 ? 18.359 0.23 -6.18 1 95.44 121 ALA A N 1
ATOM 994 C CA . ALA A 1 121 ? 19.469 -0.681 -5.879 1 95.44 121 ALA A CA 1
ATOM 995 C C . ALA A 1 121 ? 19.75 -1.612 -7.059 1 95.44 121 ALA A C 1
ATOM 997 O O . ALA A 1 121 ? 20.906 -1.895 -7.379 1 95.44 121 ALA A O 1
ATOM 998 N N . GLY A 1 122 ? 18.688 -2.09 -7.637 1 96.19 122 GLY A N 1
ATOM 999 C CA . GLY A 1 122 ? 18.844 -2.916 -8.82 1 96.19 122 GLY A CA 1
ATOM 1000 C C . GLY A 1 122 ? 19.547 -2.203 -9.961 1 96.19 122 GLY A C 1
ATOM 1001 O O . GLY A 1 122 ? 20.438 -2.775 -10.602 1 96.19 122 GLY A O 1
ATOM 1002 N N . PHE A 1 123 ? 19.141 -0.953 -10.234 1 96.81 123 PHE A N 1
ATOM 1003 C CA . PHE A 1 123 ? 19.781 -0.158 -11.281 1 96.81 123 PHE A CA 1
ATOM 1004 C C . PHE A 1 123 ? 21.266 0.018 -11 1 96.81 123 PHE A C 1
ATOM 1006 O O . PHE A 1 123 ? 22.094 -0.09 -11.906 1 96.81 123 PHE A O 1
ATOM 1013 N N . MET A 1 124 ? 21.578 0.299 -9.789 1 96.5 124 MET A N 1
ATOM 1014 C CA . MET A 1 124 ? 22.969 0.53 -9.414 1 96.5 124 MET A CA 1
ATOM 1015 C C . MET A 1 124 ? 23.766 -0.765 -9.477 1 96.5 124 MET A C 1
ATOM 1017 O O . MET A 1 124 ? 24.922 -0.768 -9.922 1 96.5 124 MET A O 1
ATOM 1021 N N . ALA A 1 125 ? 23.188 -1.808 -8.977 1 95.81 125 ALA A N 1
ATOM 1022 C CA . ALA A 1 125 ? 23.844 -3.109 -9.023 1 95.81 125 ALA A CA 1
ATOM 1023 C C . ALA A 1 125 ? 24.141 -3.52 -10.469 1 95.81 125 ALA A C 1
ATOM 1025 O O . ALA A 1 125 ? 25.188 -4.125 -10.75 1 95.81 125 ALA A O 1
ATOM 1026 N N . ALA A 1 126 ? 23.266 -3.207 -11.352 1 96.06 126 ALA A N 1
ATOM 1027 C CA . ALA A 1 126 ? 23.422 -3.537 -12.766 1 96.06 126 ALA A CA 1
ATOM 1028 C C . ALA A 1 126 ? 24.297 -2.518 -13.477 1 96.06 126 ALA A C 1
ATOM 1030 O O . ALA A 1 126 ? 24.531 -2.623 -14.68 1 96.06 126 ALA A O 1
ATOM 1031 N N . GLN A 1 127 ? 24.703 -1.492 -12.828 1 94.5 127 GLN A N 1
ATOM 1032 C CA . GLN A 1 127 ? 25.578 -0.446 -13.344 1 94.5 127 GLN A CA 1
ATOM 1033 C C . GLN A 1 127 ? 24.953 0.264 -14.539 1 94.5 127 GLN A C 1
ATOM 1035 O O . GLN A 1 127 ? 25.625 0.503 -15.547 1 94.5 127 GLN A O 1
ATOM 1040 N N . LEU A 1 128 ? 23.719 0.458 -14.469 1 94.31 128 LEU A N 1
ATOM 1041 C CA . LEU A 1 128 ? 23.047 1.22 -15.516 1 94.31 128 LEU A CA 1
ATOM 1042 C C . LEU A 1 128 ? 23.453 2.689 -15.461 1 94.31 128 LEU A C 1
ATOM 1044 O O . LEU A 1 128 ? 23.766 3.213 -14.391 1 94.31 128 LEU A O 1
ATOM 1048 N N . PRO A 1 129 ? 23.438 3.318 -16.672 1 90.69 129 PRO A N 1
ATOM 1049 C CA . PRO A 1 129 ? 23.641 4.77 -16.641 1 90.69 129 PRO A CA 1
ATOM 1050 C C . PRO A 1 129 ? 22.484 5.508 -15.977 1 90.69 129 PRO A C 1
ATOM 1052 O O . PRO A 1 129 ? 21.328 5.332 -16.375 1 90.69 129 PRO A O 1
ATOM 1055 N N . LEU A 1 130 ? 22.734 6.293 -14.945 1 91.56 130 LEU A N 1
ATOM 1056 C CA . LEU A 1 130 ? 21.672 6.93 -14.18 1 91.56 130 LEU A CA 1
ATOM 1057 C C . LEU A 1 130 ? 21.812 8.445 -14.211 1 91.56 130 LEU A C 1
ATOM 1059 O O . LEU A 1 130 ? 21.172 9.148 -13.414 1 91.56 130 LEU A O 1
ATOM 1063 N N . GLU A 1 131 ? 22.516 9.008 -15.125 1 89.62 131 GLU A N 1
ATOM 1064 C CA . GLU A 1 131 ? 22.781 10.438 -15.188 1 89.62 131 GLU A CA 1
ATOM 1065 C C . GLU A 1 131 ? 21.516 11.219 -15.516 1 89.62 131 GLU A C 1
ATOM 1067 O O . GLU A 1 131 ? 21.328 12.344 -15.055 1 89.62 131 GLU A O 1
ATOM 1072 N N . ALA A 1 132 ? 20.688 10.578 -16.344 1 88.81 132 ALA A N 1
ATOM 1073 C CA . ALA A 1 132 ? 19.422 11.234 -16.672 1 88.81 132 ALA A CA 1
ATOM 1074 C C . ALA A 1 132 ? 18.484 11.234 -15.477 1 88.81 132 ALA A C 1
ATOM 1076 O O . ALA A 1 132 ? 17.672 12.148 -15.328 1 88.81 132 ALA A O 1
ATOM 1077 N N . LEU A 1 133 ? 18.625 10.211 -14.609 1 92.38 133 LEU A N 1
ATOM 1078 C CA . LEU A 1 133 ? 17.797 10.125 -13.414 1 92.38 133 LEU A CA 1
ATOM 1079 C C . LEU A 1 133 ? 18.359 10.992 -12.297 1 92.38 133 LEU A C 1
ATOM 1081 O O . LEU A 1 133 ? 17.609 11.547 -11.492 1 92.38 133 LEU A O 1
ATOM 1085 N N . PHE A 1 134 ? 19.656 11.109 -12.32 1 94 134 PHE A N 1
ATOM 1086 C CA . PHE A 1 134 ? 20.344 11.914 -11.312 1 94 134 PHE A CA 1
ATOM 1087 C C . PHE A 1 134 ? 21.281 12.922 -11.969 1 94 134 PHE A C 1
ATOM 1089 O O . PHE A 1 134 ? 22.5 12.781 -11.906 1 94 134 PHE A O 1
ATOM 1096 N N . PRO A 1 135 ? 20.688 14.008 -12.422 1 92.31 135 PRO A N 1
ATOM 1097 C CA . PRO A 1 135 ? 21.547 15.023 -13.031 1 92.31 135 PRO A CA 1
ATOM 1098 C C . PRO A 1 135 ? 22.5 15.664 -12.023 1 92.31 135 PRO A C 1
ATOM 1100 O O . PRO A 1 135 ? 22.109 15.992 -10.898 1 92.31 135 PRO A O 1
ATOM 1103 N N . ALA A 1 136 ? 23.734 15.922 -12.422 1 90.81 136 ALA A N 1
ATOM 1104 C CA . ALA A 1 136 ? 24.781 16.438 -11.555 1 90.81 136 ALA A CA 1
ATOM 1105 C C . ALA A 1 136 ? 24.438 17.828 -11.031 1 90.81 136 ALA A C 1
ATOM 1107 O O . ALA A 1 136 ? 24.891 18.219 -9.961 1 90.81 136 ALA A O 1
ATOM 1108 N N . GLY A 1 137 ? 23.641 18.562 -11.664 1 89.38 137 GLY A N 1
ATOM 1109 C CA . GLY A 1 137 ? 23.25 19.891 -11.211 1 89.38 137 GLY A CA 1
ATOM 1110 C C . GLY A 1 137 ? 22.25 19.859 -10.078 1 89.38 137 GLY A C 1
ATOM 1111 O O . GLY A 1 137 ? 22.078 20.844 -9.352 1 89.38 137 GLY A O 1
ATOM 1112 N N . ILE A 1 138 ? 21.719 18.734 -9.852 1 93.19 138 ILE A N 1
ATOM 1113 C CA . ILE A 1 138 ? 20.656 18.625 -8.852 1 93.19 138 ILE A CA 1
ATOM 1114 C C . ILE A 1 138 ? 21.109 17.688 -7.727 1 93.19 138 ILE A C 1
ATOM 1116 O O . ILE A 1 138 ? 20.859 17.969 -6.551 1 93.19 138 ILE A O 1
ATOM 1120 N N . PHE A 1 139 ? 21.844 16.703 -8.117 1 95.19 139 PHE A N 1
ATOM 1121 C CA . PHE A 1 139 ? 22.188 15.68 -7.152 1 95.19 139 PHE A CA 1
ATOM 1122 C C . PHE A 1 139 ? 23.703 15.648 -6.918 1 95.19 139 PHE A C 1
ATOM 1124 O O . PHE A 1 139 ? 24.484 15.828 -7.855 1 95.19 139 PHE A O 1
ATOM 1131 N N . GLY A 1 140 ? 24 15.453 -5.672 1 94.12 140 GLY A N 1
ATOM 1132 C CA . GLY A 1 140 ? 25.344 14.977 -5.348 1 94.12 140 GLY A CA 1
ATOM 1133 C C . GLY A 1 140 ? 25.438 13.469 -5.223 1 94.12 140 GLY A C 1
ATOM 1134 O O . GLY A 1 140 ? 25.016 12.742 -6.129 1 94.12 140 GLY A O 1
ATOM 1135 N N . ARG A 1 141 ? 25.938 13.016 -4.074 1 95.31 141 ARG A N 1
ATOM 1136 C CA . ARG A 1 141 ? 26 11.578 -3.84 1 95.31 141 ARG A CA 1
ATOM 1137 C C . ARG A 1 141 ? 24.609 11.016 -3.576 1 95.31 141 ARG A C 1
ATOM 1139 O O . ARG A 1 141 ? 23.781 11.664 -2.934 1 95.31 141 ARG A O 1
ATOM 1146 N N . VAL A 1 142 ? 24.344 9.797 -4.078 1 96.5 142 VAL A N 1
ATOM 1147 C CA . VAL A 1 142 ? 23.109 9.062 -3.865 1 96.5 142 VAL A CA 1
ATOM 1148 C C . VAL A 1 142 ? 23.406 7.715 -3.213 1 96.5 142 VAL A C 1
ATOM 1150 O O . VAL A 1 142 ? 24.312 6.992 -3.656 1 96.5 142 VAL A O 1
ATOM 1153 N N . TRP A 1 143 ? 22.703 7.398 -2.096 1 95.44 143 TRP A N 1
ATOM 1154 C CA . TRP A 1 143 ? 22.922 6.141 -1.384 1 95.44 143 TRP A CA 1
ATOM 1155 C C . TRP A 1 143 ? 21.641 5.316 -1.343 1 95.44 143 TRP A C 1
ATOM 1157 O O . TRP A 1 143 ? 20.547 5.852 -1.113 1 95.44 143 TRP A O 1
ATOM 1167 N N . VAL A 1 144 ? 21.781 4.035 -1.56 1 95.31 144 VAL A N 1
ATOM 1168 C CA . VAL A 1 144 ? 20.656 3.117 -1.391 1 95.31 144 VAL A CA 1
ATOM 1169 C C . VAL A 1 144 ? 21.156 1.787 -0.833 1 95.31 144 VAL A C 1
ATOM 1171 O O . VAL A 1 144 ? 22.234 1.313 -1.209 1 95.31 144 VAL A O 1
ATOM 1174 N N . TYR A 1 145 ? 20.406 1.26 0.094 1 92 145 TYR A N 1
ATOM 1175 C CA . TYR A 1 145 ? 20.766 -0.021 0.687 1 92 145 TYR A CA 1
ATOM 1176 C C . TYR A 1 145 ? 20.203 -1.181 -0.12 1 92 145 TYR A C 1
ATOM 1178 O O . TYR A 1 145 ? 19 -1.222 -0.397 1 92 145 TYR A O 1
ATOM 1186 N N . ASP A 1 146 ? 21.031 -2.047 -0.521 1 91.44 146 ASP A N 1
ATOM 1187 C CA . ASP A 1 146 ? 20.641 -3.279 -1.204 1 91.44 146 ASP A CA 1
ATOM 1188 C C . ASP A 1 146 ? 20.406 -4.41 -0.205 1 91.44 146 ASP A C 1
ATOM 1190 O O . ASP A 1 146 ? 21.359 -5.023 0.279 1 91.44 146 ASP A O 1
ATOM 1194 N N . THR A 1 147 ? 19.203 -4.719 -0.008 1 84.12 147 THR A N 1
ATOM 1195 C CA . THR A 1 147 ? 18.844 -5.695 1.015 1 84.12 147 THR A CA 1
ATOM 1196 C C . THR A 1 147 ? 19.297 -7.094 0.611 1 84.12 147 THR A C 1
ATOM 1198 O O . THR A 1 147 ? 19.594 -7.93 1.471 1 84.12 147 THR A O 1
ATOM 1201 N N . ILE A 1 148 ? 19.297 -7.371 -0.645 1 84.5 148 ILE A N 1
ATOM 1202 C CA . ILE A 1 148 ? 19.719 -8.688 -1.123 1 84.5 148 ILE A CA 1
ATOM 1203 C C . ILE A 1 148 ? 21.234 -8.828 -0.981 1 84.5 148 ILE A C 1
ATOM 1205 O O . ILE A 1 148 ? 21.719 -9.82 -0.42 1 84.5 148 ILE A O 1
ATOM 1209 N N . ALA A 1 149 ? 21.953 -7.848 -1.445 1 88.62 149 ALA A N 1
ATOM 1210 C CA . ALA A 1 149 ? 23.422 -7.871 -1.364 1 88.62 149 ALA A CA 1
ATOM 1211 C C . ALA A 1 149 ? 23.891 -7.449 0.021 1 88.62 149 ALA A C 1
ATOM 1213 O O . ALA A 1 149 ? 25.062 -7.66 0.373 1 88.62 149 ALA A O 1
ATOM 1214 N N . GLU A 1 150 ? 23.062 -6.852 0.812 1 87.56 150 GLU A N 1
ATOM 1215 C CA . GLU A 1 150 ? 23.312 -6.445 2.191 1 87.56 150 GLU A CA 1
ATOM 1216 C C . GLU A 1 150 ? 24.438 -5.43 2.271 1 87.56 150 GLU A C 1
ATOM 1218 O O . GLU A 1 150 ? 25.359 -5.582 3.072 1 87.56 150 GLU A O 1
ATOM 1223 N N . HIS A 1 151 ? 24.438 -4.52 1.429 1 91.5 151 HIS A N 1
ATOM 1224 C CA . HIS A 1 151 ? 25.375 -3.408 1.495 1 91.5 151 HIS A CA 1
ATOM 1225 C C . HIS A 1 151 ? 24.797 -2.146 0.874 1 91.5 151 HIS A C 1
ATOM 1227 O O . HIS A 1 151 ? 23.781 -2.209 0.175 1 91.5 151 HIS A O 1
ATOM 1233 N N . TRP A 1 152 ? 25.469 -0.976 1.071 1 92.75 152 TRP A N 1
ATOM 1234 C CA . TRP A 1 152 ? 25.062 0.31 0.514 1 92.75 152 TRP A CA 1
ATOM 1235 C C . TRP A 1 152 ? 25.672 0.523 -0.867 1 92.75 152 TRP A C 1
ATOM 1237 O O . TRP A 1 152 ? 26.875 0.303 -1.064 1 92.75 152 TRP A O 1
ATOM 1247 N N . HIS A 1 153 ? 24.859 0.828 -1.78 1 95.38 153 HIS A N 1
ATOM 1248 C CA . HIS A 1 153 ? 25.359 1.399 -3.027 1 95.38 153 HIS A CA 1
ATOM 1249 C C . HIS A 1 153 ? 25.5 2.914 -2.922 1 95.38 153 HIS A C 1
ATOM 1251 O O . HIS A 1 153 ? 24.719 3.566 -2.229 1 95.38 153 HIS A O 1
ATOM 1257 N N . CYS A 1 154 ? 26.469 3.428 -3.555 1 95.56 154 CYS A N 1
ATOM 1258 C CA . CYS A 1 154 ? 26.672 4.867 -3.637 1 95.56 154 CYS A CA 1
ATOM 1259 C C . CYS A 1 154 ? 27.031 5.289 -5.059 1 95.56 154 CYS A C 1
ATOM 1261 O O . CYS A 1 154 ? 27.859 4.656 -5.711 1 95.56 154 CYS A O 1
ATOM 1263 N N . ARG A 1 155 ? 26.312 6.281 -5.543 1 94.25 155 ARG A N 1
ATOM 1264 C CA . ARG A 1 155 ? 26.562 6.82 -6.871 1 94.25 155 ARG A CA 1
ATOM 1265 C C . ARG A 1 155 ? 26.828 8.32 -6.816 1 94.25 155 ARG A C 1
ATOM 1267 O O . ARG A 1 155 ? 26.125 9.047 -6.105 1 94.25 155 ARG A O 1
ATOM 1274 N N . VAL A 1 156 ? 27.828 8.734 -7.516 1 91.75 156 VAL A N 1
ATOM 1275 C CA . VAL A 1 156 ? 28.125 10.148 -7.688 1 91.75 156 VAL A CA 1
ATOM 1276 C C . VAL A 1 156 ? 27.844 10.562 -9.133 1 91.75 156 VAL A C 1
ATOM 1278 O O . VAL A 1 156 ? 28.5 10.094 -10.055 1 91.75 156 VAL A O 1
ATOM 1281 N N . PRO A 1 157 ? 26.828 11.375 -9.188 1 89.12 157 PRO A N 1
ATOM 1282 C CA . PRO A 1 157 ? 26.531 11.805 -10.555 1 89.12 157 PRO A CA 1
ATOM 1283 C C . PRO A 1 157 ? 27.719 12.516 -11.219 1 89.12 157 PRO A C 1
ATOM 1285 O O . PRO A 1 157 ? 28.438 13.266 -10.555 1 89.12 157 PRO A O 1
ATOM 1288 N N . GLN A 1 158 ? 27.969 12.18 -12.43 1 82.25 158 GLN A N 1
ATOM 1289 C CA . GLN A 1 158 ? 29.062 12.781 -13.188 1 82.25 158 GLN A CA 1
ATOM 1290 C C . GLN A 1 158 ? 28.547 13.875 -14.117 1 82.25 158 GLN A C 1
ATOM 1292 O O . GLN A 1 158 ? 27.406 13.797 -14.602 1 82.25 158 GLN A O 1
ATOM 1297 N N . SER A 1 159 ? 29.172 15.117 -14.062 1 70.69 159 SER A N 1
ATOM 1298 C CA . SER A 1 159 ? 28.797 16.203 -14.961 1 70.69 159 SER A CA 1
ATOM 1299 C C . SER A 1 159 ? 28.734 15.719 -16.406 1 70.69 159 SER A C 1
ATOM 1301 O O . SER A 1 159 ? 29.594 14.938 -16.844 1 70.69 159 SER A O 1
ATOM 1303 N N . ALA A 1 160 ? 27.609 15.422 -16.781 1 54.5 160 ALA A N 1
ATOM 1304 C CA . ALA A 1 160 ? 27.469 14.914 -18.141 1 54.5 160 ALA A CA 1
ATOM 1305 C C . ALA A 1 160 ? 28.391 15.648 -19.109 1 54.5 160 ALA A C 1
ATOM 1307 O O . ALA A 1 160 ? 28.469 16.875 -19.078 1 54.5 160 ALA A O 1
ATOM 1308 N N . GLN A 1 161 ? 29.438 15.109 -19.469 1 51.28 161 GLN A N 1
ATOM 1309 C CA . GLN A 1 161 ? 30.016 15.766 -20.641 1 51.28 161 GLN A CA 1
ATOM 1310 C C . GLN A 1 161 ? 28.922 16.203 -21.609 1 51.28 161 GLN A C 1
ATOM 1312 O O . GLN A 1 161 ? 28.953 17.328 -22.109 1 51.28 161 GLN A O 1
ATOM 1317 N N . SER A 1 162 ? 28.578 15.188 -22.578 1 45.78 162 SER A N 1
ATOM 1318 C CA . SER A 1 162 ? 27.859 15.195 -23.844 1 45.78 162 SER A CA 1
ATOM 1319 C C . SER A 1 162 ? 26.391 15.539 -23.656 1 45.78 162 SER A C 1
ATOM 1321 O O . SER A 1 162 ? 25.891 15.531 -22.531 1 45.78 162 SER A O 1
ATOM 1323 N N . SER A 1 163 ? 25.516 15.531 -24.75 1 48.28 163 SER A N 1
ATOM 1324 C CA . SER A 1 163 ? 24.141 15.68 -25.266 1 48.28 163 SER A CA 1
ATOM 1325 C C . SER A 1 163 ? 23.141 14.945 -24.375 1 48.28 163 SER A C 1
ATOM 1327 O O . SER A 1 163 ? 21.938 15.102 -24.531 1 48.28 163 SER A O 1
ATOM 1329 N N . GLU A 1 164 ? 23.547 14.062 -23.578 1 49.53 164 GLU A N 1
ATOM 1330 C CA . GLU A 1 164 ? 22.641 13.125 -22.922 1 49.53 164 GLU A CA 1
ATOM 1331 C C . GLU A 1 164 ? 22.047 13.734 -21.672 1 49.53 164 GLU A C 1
ATOM 1333 O O . GLU A 1 164 ? 21 13.281 -21.188 1 49.53 164 GLU A O 1
ATOM 1338 N N . ALA A 1 165 ? 22.891 14.719 -21.016 1 48.97 165 ALA A N 1
ATOM 1339 C CA . ALA A 1 165 ? 22.516 15.359 -19.766 1 48.97 165 ALA A CA 1
ATOM 1340 C C . ALA A 1 165 ? 21.188 16.094 -19.906 1 48.97 165 ALA A C 1
ATOM 1342 O O . ALA A 1 165 ? 20.484 16.328 -18.906 1 48.97 165 ALA A O 1
ATOM 1343 N N . THR A 1 166 ? 20.969 16.719 -21.094 1 54.09 166 THR A N 1
ATOM 1344 C CA . THR A 1 166 ? 19.797 17.562 -21.281 1 54.09 166 THR A CA 1
ATOM 1345 C C . THR A 1 166 ? 18.547 16.719 -21.5 1 54.09 166 THR A C 1
ATOM 1347 O O . THR A 1 166 ? 17.438 17.25 -21.531 1 54.09 166 THR A O 1
ATOM 1350 N N . GLN A 1 167 ? 18.812 15.344 -21.484 1 67.5 167 GLN A N 1
ATOM 1351 C CA . GLN A 1 167 ? 17.641 14.578 -21.906 1 67.5 167 GLN A CA 1
ATOM 1352 C C . GLN A 1 167 ? 16.812 14.125 -20.703 1 67.5 167 GLN A C 1
ATOM 1354 O O . GLN A 1 167 ? 17.359 13.797 -19.656 1 67.5 167 GLN A O 1
ATOM 1359 N N . ARG A 1 168 ? 15.609 14.336 -20.828 1 83.06 168 ARG A N 1
ATOM 1360 C CA . ARG A 1 168 ? 14.625 13.852 -19.875 1 83.06 168 ARG A CA 1
ATOM 1361 C C . ARG A 1 168 ? 14.727 12.344 -19.688 1 83.06 168 ARG A C 1
ATOM 1363 O O . ARG A 1 168 ? 14.977 11.609 -20.641 1 83.06 168 ARG A O 1
ATOM 1370 N N . PHE A 1 169 ? 14.828 11.914 -18.438 1 88.38 169 PHE A N 1
ATOM 1371 C CA . PHE A 1 169 ? 14.906 10.492 -18.141 1 88.38 169 PHE A CA 1
ATOM 1372 C C . PHE A 1 169 ? 13.805 9.719 -18.859 1 88.38 169 PHE A C 1
ATOM 1374 O O . PHE A 1 169 ? 12.648 10.156 -18.891 1 88.38 169 PHE A O 1
ATOM 1381 N N . GLN A 1 170 ? 14.289 8.609 -19.469 1 88.12 170 GLN A N 1
ATOM 1382 C CA . GLN A 1 170 ? 13.359 7.684 -20.109 1 88.12 170 GLN A CA 1
ATOM 1383 C C . GLN A 1 170 ? 13.695 6.234 -19.75 1 88.12 170 GLN A C 1
ATOM 1385 O O . GLN A 1 170 ? 14.867 5.859 -19.703 1 88.12 170 GLN A O 1
ATOM 1390 N N . LEU A 1 171 ? 12.672 5.52 -19.531 1 90.44 171 LEU A N 1
ATOM 1391 C CA . LEU A 1 171 ? 12.875 4.102 -19.25 1 90.44 171 LEU A CA 1
ATOM 1392 C C . LEU A 1 171 ? 13.352 3.365 -20.5 1 90.44 171 LEU A C 1
ATOM 1394 O O . LEU A 1 171 ? 12.781 3.531 -21.578 1 90.44 171 LEU A O 1
ATOM 1398 N N . THR A 1 172 ? 14.375 2.643 -20.375 1 90.88 172 THR A N 1
ATOM 1399 C CA . THR A 1 172 ? 14.906 1.829 -21.469 1 90.88 172 THR A CA 1
ATOM 1400 C C . THR A 1 172 ? 14.617 0.35 -21.219 1 90.88 172 THR A C 1
ATOM 1402 O O . THR A 1 172 ? 14.141 -0.028 -20.156 1 90.88 172 THR A O 1
ATOM 1405 N N . ASP A 1 173 ? 14.914 -0.486 -22.203 1 91.5 173 ASP A N 1
ATOM 1406 C CA . ASP A 1 173 ? 14.742 -1.931 -22.078 1 91.5 173 ASP A CA 1
ATOM 1407 C C . ASP A 1 173 ? 15.602 -2.484 -20.938 1 91.5 173 ASP A C 1
ATOM 1409 O O . ASP A 1 173 ? 15.195 -3.426 -20.25 1 91.5 173 ASP A O 1
ATOM 1413 N N . ASP A 1 174 ? 16.703 -1.899 -20.781 1 94.06 174 ASP A N 1
ATOM 1414 C CA . ASP A 1 174 ? 17.594 -2.35 -19.719 1 94.06 174 ASP A CA 1
ATOM 1415 C C . ASP A 1 174 ? 16.984 -2.061 -18.344 1 94.06 174 ASP A C 1
ATOM 1417 O O . ASP A 1 174 ? 17.078 -2.885 -17.438 1 94.06 174 ASP A O 1
ATOM 1421 N N . HIS A 1 175 ? 16.391 -0.879 -18.203 1 93.38 175 HIS A N 1
ATOM 1422 C CA . HIS A 1 175 ? 15.703 -0.562 -16.953 1 93.38 175 HIS A CA 1
ATOM 1423 C C . HIS A 1 175 ? 14.602 -1.577 -16.672 1 93.38 175 HIS A C 1
ATOM 1425 O O . HIS A 1 175 ? 14.484 -2.064 -15.539 1 93.38 175 HIS A O 1
ATOM 1431 N N . LEU A 1 176 ? 13.859 -1.907 -17.703 1 90.12 176 LEU A N 1
ATOM 1432 C CA . LEU A 1 176 ? 12.719 -2.801 -17.547 1 90.12 176 LEU A CA 1
ATOM 1433 C C . LEU A 1 176 ? 13.172 -4.203 -17.156 1 90.12 176 LEU A C 1
ATOM 1435 O O . LEU A 1 176 ? 12.523 -4.867 -16.344 1 90.12 176 LEU A O 1
ATOM 1439 N N . LYS A 1 177 ? 14.211 -4.605 -17.734 1 93.06 177 LYS A N 1
ATOM 1440 C CA . LYS A 1 177 ? 14.766 -5.918 -17.406 1 93.06 177 LYS A CA 1
ATOM 1441 C C . LYS A 1 177 ? 15.172 -5.988 -15.938 1 93.06 177 LYS A C 1
ATOM 1443 O O . LYS A 1 177 ? 14.898 -6.98 -15.258 1 93.06 177 LYS A O 1
ATOM 1448 N N . VAL A 1 178 ? 15.836 -4.957 -15.461 1 94.75 178 VAL A N 1
ATOM 1449 C CA . VAL A 1 178 ? 16.266 -4.91 -14.062 1 94.75 178 VAL A CA 1
ATOM 1450 C C . VAL A 1 178 ? 15.039 -4.879 -13.148 1 94.75 178 VAL A C 1
ATOM 1452 O O . VAL A 1 178 ? 15.016 -5.543 -12.117 1 94.75 178 VAL A O 1
ATOM 1455 N N . MET A 1 179 ? 14.07 -4.074 -13.531 1 91 179 MET A N 1
ATOM 1456 C CA . MET A 1 179 ? 12.852 -3.982 -12.727 1 91 179 MET A CA 1
ATOM 1457 C C . MET A 1 179 ? 12.164 -5.34 -12.633 1 91 179 MET A C 1
ATOM 1459 O O . MET A 1 179 ? 11.648 -5.703 -11.57 1 91 179 MET A O 1
ATOM 1463 N N . GLN A 1 180 ? 12.18 -6.039 -13.711 1 88.06 180 GLN A N 1
ATOM 1464 C CA . GLN A 1 180 ? 11.609 -7.383 -13.703 1 88.06 180 GLN A CA 1
ATOM 1465 C C . GLN A 1 180 ? 12.391 -8.305 -12.766 1 88.06 180 GLN A C 1
ATOM 1467 O O . GLN A 1 180 ? 11.797 -9.125 -12.055 1 88.06 180 GLN A O 1
ATOM 1472 N N . GLN A 1 181 ? 13.617 -8.219 -12.828 1 90.69 181 GLN A N 1
ATOM 1473 C CA . GLN A 1 181 ? 14.469 -9.016 -11.953 1 90.69 181 GLN A CA 1
ATOM 1474 C C . GLN A 1 181 ? 14.219 -8.68 -10.492 1 90.69 181 GLN A C 1
ATOM 1476 O O . GLN A 1 181 ? 14.188 -9.578 -9.641 1 90.69 181 GLN A O 1
ATOM 1481 N N . VAL A 1 182 ? 14.117 -7.43 -10.203 1 90.19 182 VAL A N 1
ATOM 1482 C CA . VAL A 1 182 ? 13.836 -6.988 -8.844 1 90.19 182 VAL A CA 1
ATOM 1483 C C . VAL A 1 182 ? 12.5 -7.566 -8.375 1 90.19 182 VAL A C 1
ATOM 1485 O O . VAL A 1 182 ? 12.391 -8.047 -7.242 1 90.19 182 VAL A O 1
ATOM 1488 N N . CYS A 1 183 ? 11.5 -7.527 -9.227 1 86.5 183 CYS A N 1
ATOM 1489 C CA . CYS A 1 183 ? 10.203 -8.102 -8.898 1 86.5 183 CYS A CA 1
ATOM 1490 C C . CYS A 1 183 ? 10.328 -9.578 -8.562 1 86.5 183 CYS A C 1
ATOM 1492 O O . CYS A 1 183 ? 9.719 -10.055 -7.598 1 86.5 183 CYS A O 1
ATOM 1494 N N . TRP A 1 184 ? 11.109 -10.219 -9.297 1 87.44 184 TRP A N 1
ATOM 1495 C CA . TRP A 1 184 ? 11.312 -11.648 -9.086 1 87.44 184 TRP A CA 1
ATOM 1496 C C . TRP A 1 184 ? 12 -11.906 -7.75 1 87.44 184 TRP A C 1
ATOM 1498 O O . TRP A 1 184 ? 11.633 -12.828 -7.023 1 87.44 184 TRP A O 1
ATOM 1508 N N . GLN A 1 185 ? 12.953 -11.172 -7.48 1 88.75 185 GLN A N 1
ATOM 1509 C CA . GLN A 1 185 ? 13.68 -11.32 -6.223 1 88.75 185 GLN A CA 1
ATOM 1510 C C . GLN A 1 185 ? 12.781 -11.023 -5.027 1 88.75 185 GLN A C 1
ATOM 1512 O O . GLN A 1 185 ? 12.852 -11.711 -4.004 1 88.75 185 GLN A O 1
ATOM 1517 N N . GLN A 1 186 ? 12.023 -10 -5.184 1 84.06 186 GLN A N 1
ATOM 1518 C CA . GLN A 1 186 ? 11.094 -9.672 -4.105 1 84.06 186 GLN A CA 1
ATOM 1519 C C . GLN A 1 186 ? 10.062 -10.781 -3.906 1 84.06 186 GLN A C 1
ATOM 1521 O O . GLN A 1 186 ? 9.68 -11.086 -2.775 1 84.06 186 GLN A O 1
ATOM 1526 N N . PHE A 1 187 ? 9.633 -11.328 -4.961 1 85.81 187 PHE A N 1
ATOM 1527 C CA . PHE A 1 187 ? 8.75 -12.477 -4.867 1 85.81 187 PHE A CA 1
ATOM 1528 C C . PHE A 1 187 ? 9.43 -13.625 -4.129 1 85.81 187 PHE A C 1
ATOM 1530 O O . PHE A 1 187 ? 8.82 -14.266 -3.27 1 85.81 187 PHE A O 1
ATOM 1537 N N . GLY A 1 188 ? 10.562 -13.852 -4.512 1 88.94 188 GLY A N 1
ATOM 1538 C CA . GLY A 1 188 ? 11.344 -14.891 -3.85 1 88.94 188 GLY A CA 1
ATOM 1539 C C . GLY A 1 188 ? 11.445 -14.695 -2.35 1 88.94 188 GLY A C 1
ATOM 1540 O O . GLY A 1 188 ? 11.359 -15.656 -1.583 1 88.94 188 GLY A O 1
ATOM 1541 N N . LEU A 1 189 ? 11.641 -13.523 -1.947 1 86.88 189 LEU A N 1
ATOM 1542 C CA . LEU A 1 189 ? 11.727 -13.219 -0.523 1 86.88 189 LEU A CA 1
ATOM 1543 C C . LEU A 1 189 ? 10.406 -13.5 0.174 1 86.88 189 LEU A C 1
ATOM 1545 O O . LEU A 1 189 ? 10.383 -14.023 1.291 1 86.88 189 LEU A O 1
ATOM 1549 N N . ARG A 1 190 ? 9.336 -13.125 -0.464 1 86.12 190 ARG A N 1
ATOM 1550 C CA . ARG A 1 190 ? 8.023 -13.398 0.11 1 86.12 190 ARG A CA 1
ATOM 1551 C C . ARG A 1 190 ? 7.777 -14.898 0.219 1 86.12 190 ARG A C 1
ATOM 1553 O O . ARG A 1 190 ? 7.254 -15.375 1.229 1 86.12 190 ARG A O 1
ATOM 1560 N N . LEU A 1 191 ? 8.125 -15.508 -0.832 1 90.12 191 LEU A N 1
ATOM 1561 C CA . LEU A 1 191 ? 7.977 -16.953 -0.815 1 90.12 191 LEU A CA 1
ATOM 1562 C C . LEU A 1 191 ? 8.828 -17.578 0.29 1 90.12 191 LEU A C 1
ATOM 1564 O O . LEU A 1 191 ? 8.383 -18.5 0.981 1 90.12 191 LEU A O 1
ATOM 1568 N N . GLN A 1 192 ? 10.008 -17.109 0.414 1 91.75 192 GLN A N 1
ATOM 1569 C CA . GLN A 1 192 ? 10.906 -17.594 1.452 1 91.75 192 GLN A CA 1
ATOM 1570 C C . GLN A 1 192 ? 10.305 -17.406 2.84 1 91.75 192 GLN A C 1
ATOM 1572 O O . GLN A 1 192 ? 10.336 -18.328 3.662 1 91.75 192 GLN A O 1
ATOM 1577 N N . GLN A 1 193 ? 9.844 -16.266 3.09 1 87.5 193 GLN A N 1
ATOM 1578 C CA . GLN A 1 193 ? 9.203 -15.984 4.371 1 87.5 193 GLN A CA 1
ATOM 1579 C C . GLN A 1 193 ? 8.023 -16.922 4.617 1 87.5 193 GLN A C 1
ATOM 1581 O O . GLN A 1 193 ? 7.82 -17.391 5.734 1 87.5 193 GLN A O 1
ATOM 1586 N N . HIS A 1 194 ? 7.246 -17.109 3.578 1 88.06 194 HIS A N 1
ATOM 1587 C CA . HIS A 1 194 ? 6.098 -18 3.66 1 88.06 194 HIS A CA 1
ATOM 1588 C C . HIS A 1 194 ? 6.527 -19.422 4.016 1 88.06 194 HIS A C 1
ATOM 1590 O O . HIS A 1 194 ? 5.98 -20.031 4.941 1 88.06 194 HIS A O 1
ATOM 1596 N N . LEU A 1 195 ? 7.469 -19.875 3.324 1 90.94 195 LEU A N 1
ATOM 1597 C CA . LEU A 1 195 ? 7.938 -21.234 3.525 1 90.94 195 LEU A CA 1
ATOM 1598 C C . LEU A 1 195 ? 8.578 -21.406 4.898 1 90.94 195 LEU A C 1
ATOM 1600 O O . LEU A 1 195 ? 8.328 -22.391 5.594 1 90.94 195 LEU A O 1
ATOM 1604 N N . ARG A 1 196 ? 9.312 -20.422 5.32 1 90.62 196 ARG A N 1
ATOM 1605 C CA . ARG A 1 196 ? 9.969 -20.469 6.625 1 90.62 196 ARG A CA 1
ATOM 1606 C C . ARG A 1 196 ? 8.945 -20.406 7.75 1 90.62 196 ARG A C 1
ATOM 1608 O O . ARG A 1 196 ? 9.117 -21.031 8.797 1 90.62 196 ARG A O 1
ATOM 1615 N N . HIS A 1 197 ? 7.969 -19.672 7.559 1 88 197 HIS A N 1
ATOM 1616 C CA . HIS A 1 197 ? 6.973 -19.438 8.602 1 88 197 HIS A CA 1
ATOM 1617 C C . HIS A 1 197 ? 6.043 -20.641 8.742 1 88 197 HIS A C 1
ATOM 1619 O O . HIS A 1 197 ? 5.785 -21.109 9.859 1 88 197 HIS A O 1
ATOM 1625 N N . PHE A 1 198 ? 5.574 -21.188 7.703 1 87.38 198 PHE A N 1
ATOM 1626 C CA . PHE A 1 198 ? 4.531 -22.203 7.777 1 87.38 198 PHE A CA 1
ATOM 1627 C C . PHE A 1 198 ? 5.129 -23.594 7.691 1 87.38 198 PHE A C 1
ATOM 1629 O O . PHE A 1 198 ? 4.5 -24.578 8.109 1 87.38 198 PHE A O 1
ATOM 1636 N N . PHE A 1 199 ? 6.316 -23.672 7.152 1 91.06 199 PHE A N 1
ATOM 1637 C CA . PHE A 1 199 ? 6.938 -24.984 6.957 1 91.06 199 PHE A CA 1
ATOM 1638 C C . PHE A 1 199 ? 8.383 -24.969 7.445 1 91.06 199 PHE A C 1
ATOM 1640 O O . PHE A 1 199 ? 9.289 -25.375 6.715 1 91.06 199 PHE A O 1
ATOM 1647 N N . ALA A 1 200 ? 8.531 -24.562 8.648 1 91.19 200 ALA A N 1
ATOM 1648 C CA . ALA A 1 200 ? 9.852 -24.391 9.242 1 91.19 200 ALA A CA 1
ATOM 1649 C C . ALA A 1 200 ? 10.617 -25.719 9.281 1 91.19 200 ALA A C 1
ATOM 1651 O O . ALA A 1 200 ? 11.836 -25.734 9.133 1 91.19 200 ALA A O 1
ATOM 1652 N N . ASP A 1 201 ? 9.93 -26.797 9.5 1 87.94 201 ASP A N 1
ATOM 1653 C CA . ASP A 1 201 ? 10.578 -28.109 9.586 1 87.94 201 ASP A CA 1
ATOM 1654 C C . ASP A 1 201 ? 11.258 -28.469 8.273 1 87.94 201 ASP A C 1
ATOM 1656 O O . ASP A 1 201 ? 12.344 -29.062 8.273 1 87.94 201 ASP A O 1
ATOM 1660 N N . GLU A 1 202 ? 10.625 -28.141 7.188 1 88.44 202 GLU A N 1
ATOM 1661 C CA . GLU A 1 202 ? 11.133 -28.5 5.867 1 88.44 202 GLU A CA 1
ATOM 1662 C C . GLU A 1 202 ? 12.016 -27.391 5.297 1 88.44 202 GLU A C 1
ATOM 1664 O O . GLU A 1 202 ? 12.953 -27.656 4.539 1 88.44 202 GLU A O 1
ATOM 1669 N N . PHE A 1 203 ? 11.68 -26.094 5.645 1 91.25 203 PHE A N 1
ATOM 1670 C CA . PHE A 1 203 ? 12.305 -24.984 4.922 1 91.25 203 PHE A CA 1
ATOM 1671 C C . PHE A 1 203 ? 12.836 -23.938 5.891 1 91.25 203 PHE A C 1
ATOM 1673 O O . PHE A 1 203 ? 13.055 -22.797 5.512 1 91.25 203 PHE A O 1
ATOM 1680 N N . GLY A 1 204 ? 13.008 -24.266 7.047 1 90.19 204 GLY A N 1
ATOM 1681 C CA . GLY A 1 204 ? 13.438 -23.312 8.055 1 90.19 204 GLY A CA 1
ATOM 1682 C C . GLY A 1 204 ? 14.734 -22.609 7.688 1 90.19 204 GLY A C 1
ATOM 1683 O O . GLY A 1 204 ? 14.922 -21.438 8.023 1 90.19 204 GLY A O 1
ATOM 1684 N N . SER A 1 205 ? 15.625 -23.281 6.949 1 91.31 205 SER A N 1
ATOM 1685 C CA . SER A 1 205 ? 16.938 -22.703 6.637 1 91.31 205 SER A CA 1
ATOM 1686 C C . SER A 1 205 ? 17.094 -22.469 5.141 1 91.31 205 SER A C 1
ATOM 1688 O O . SER A 1 205 ? 18.203 -22.359 4.641 1 91.31 205 SER A O 1
ATOM 1690 N N . VAL A 1 206 ? 15.984 -22.5 4.461 1 91.81 206 VAL A N 1
ATOM 1691 C CA . VAL A 1 206 ? 16.062 -22.344 3.014 1 91.81 206 VAL A CA 1
ATOM 1692 C C . VAL A 1 206 ? 16.609 -20.969 2.666 1 91.81 206 VAL A C 1
ATOM 1694 O O . VAL A 1 206 ? 16.266 -19.969 3.299 1 91.81 206 VAL A O 1
ATOM 1697 N N . SER A 1 207 ? 17.547 -20.906 1.761 1 92.19 207 SER A N 1
ATOM 1698 C CA . SER A 1 207 ? 18.125 -19.656 1.291 1 92.19 207 SER A CA 1
ATOM 1699 C C . SER A 1 207 ? 17.25 -19.016 0.218 1 92.19 207 SER A C 1
ATOM 1701 O O . SER A 1 207 ? 16.312 -19.641 -0.29 1 92.19 207 SER A O 1
ATOM 1703 N N . LEU A 1 208 ? 17.562 -17.734 -0.047 1 91 208 LEU A N 1
ATOM 1704 C CA . LEU A 1 208 ? 16.844 -17.078 -1.137 1 91 208 LEU A CA 1
ATOM 1705 C C . LEU A 1 208 ? 17.062 -17.812 -2.455 1 91 208 LEU A C 1
ATOM 1707 O O . LEU A 1 208 ? 16.141 -17.984 -3.24 1 91 208 LEU A O 1
ATOM 1711 N N . ALA A 1 209 ? 18.281 -18.219 -2.695 1 91.62 209 ALA A N 1
ATOM 1712 C CA . ALA A 1 209 ? 18.609 -18.953 -3.91 1 91.62 209 ALA A CA 1
ATOM 1713 C C . ALA A 1 209 ? 17.812 -20.266 -3.98 1 91.62 209 ALA A C 1
ATOM 1715 O O . ALA A 1 209 ? 17.312 -20.625 -5.047 1 91.62 209 ALA A O 1
ATOM 1716 N N . GLY A 1 210 ? 17.781 -20.891 -2.9 1 91.94 210 GLY A N 1
ATOM 1717 C CA . GLY A 1 210 ? 17 -22.125 -2.832 1 91.94 210 GLY A CA 1
ATOM 1718 C C . GLY A 1 210 ? 15.531 -21.891 -3.092 1 91.94 210 GLY A C 1
ATOM 1719 O O . GLY A 1 210 ? 14.883 -22.703 -3.775 1 91.94 210 GLY A O 1
ATOM 1720 N N . THR A 1 211 ? 15.055 -20.875 -2.527 1 94.25 211 THR A N 1
ATOM 1721 C CA . THR A 1 211 ? 13.648 -20.531 -2.705 1 94.25 211 THR A CA 1
ATOM 1722 C C . THR A 1 211 ? 13.359 -20.172 -4.16 1 94.25 211 THR A C 1
ATOM 1724 O O . THR A 1 211 ? 12.344 -20.594 -4.715 1 94.25 211 THR A O 1
ATOM 1727 N N . LEU A 1 212 ? 14.234 -19.406 -4.762 1 92.94 212 LEU A N 1
ATOM 1728 C CA . LEU A 1 212 ? 14.062 -19.031 -6.16 1 92.94 212 LEU A CA 1
ATOM 1729 C C . LEU A 1 212 ? 14.141 -20.266 -7.07 1 92.94 212 LEU A C 1
ATOM 1731 O O . LEU A 1 212 ? 13.453 -20.328 -8.094 1 92.94 212 LEU A O 1
ATOM 1735 N N . ALA A 1 213 ? 14.922 -21.219 -6.695 1 92.19 213 ALA A N 1
ATOM 1736 C CA . ALA A 1 213 ? 15 -22.469 -7.449 1 92.19 213 ALA A CA 1
ATOM 1737 C C . ALA A 1 213 ? 13.664 -23.219 -7.426 1 92.19 213 ALA A C 1
ATOM 1739 O O . ALA A 1 213 ? 13.266 -23.812 -8.422 1 92.19 213 ALA A O 1
ATOM 1740 N N . ILE A 1 214 ? 13.086 -23.203 -6.281 1 92.12 214 ILE A N 1
ATOM 1741 C CA . ILE A 1 214 ? 11.766 -23.812 -6.152 1 92.12 214 ILE A CA 1
ATOM 1742 C C . ILE A 1 214 ? 10.781 -23.109 -7.086 1 92.12 214 ILE A C 1
ATOM 1744 O O . ILE A 1 214 ? 10.008 -23.766 -7.789 1 92.12 214 ILE A O 1
ATOM 1748 N N . ALA A 1 215 ? 10.789 -21.781 -7.062 1 93.31 215 ALA A N 1
ATOM 1749 C CA . ALA A 1 215 ? 9.906 -21 -7.922 1 93.31 215 ALA A CA 1
ATOM 1750 C C . ALA A 1 215 ? 10.172 -21.281 -9.398 1 93.31 215 ALA A C 1
ATOM 1752 O O . ALA A 1 215 ? 9.242 -21.375 -10.195 1 93.31 215 ALA A O 1
ATOM 1753 N N . GLU A 1 216 ? 11.422 -21.391 -9.75 1 92.06 216 GLU A N 1
ATOM 1754 C CA . GLU A 1 216 ? 11.797 -21.672 -11.133 1 92.06 216 GLU A CA 1
ATOM 1755 C C . GLU A 1 216 ? 11.328 -23.062 -11.562 1 92.06 216 GLU A C 1
ATOM 1757 O O . GLU A 1 216 ? 10.906 -23.25 -12.703 1 92.06 216 GLU A O 1
ATOM 1762 N N . ARG A 1 217 ? 11.453 -24 -10.688 1 90.06 217 ARG A N 1
ATOM 1763 C CA . ARG A 1 217 ? 10.961 -25.344 -10.977 1 90.06 217 ARG A CA 1
ATOM 1764 C C . ARG A 1 217 ? 9.453 -25.328 -11.211 1 90.06 217 ARG A C 1
ATOM 1766 O O . ARG A 1 217 ? 8.961 -26.016 -12.117 1 90.06 217 ARG A O 1
ATOM 1773 N N . ALA A 1 218 ? 8.82 -24.609 -10.336 1 91.06 218 ALA A N 1
ATOM 1774 C CA . ALA A 1 218 ? 7.375 -24.484 -10.523 1 91.06 218 ALA A CA 1
ATOM 1775 C C . ALA A 1 218 ? 7.062 -23.844 -11.883 1 91.06 218 ALA A C 1
ATOM 1777 O O . ALA A 1 218 ? 6.191 -24.328 -12.609 1 91.06 218 ALA A O 1
ATOM 1778 N N . ALA A 1 219 ? 7.777 -22.828 -12.219 1 89.56 219 ALA A N 1
ATOM 1779 C CA . ALA A 1 219 ? 7.57 -22.141 -13.484 1 89.56 219 ALA A CA 1
ATOM 1780 C C . ALA A 1 219 ? 7.855 -23.062 -14.664 1 89.56 219 ALA A C 1
ATOM 1782 O O . ALA A 1 219 ? 7.184 -22.984 -15.703 1 89.56 219 ALA A O 1
ATOM 1783 N N . ALA A 1 220 ? 8.859 -23.844 -14.531 1 87.44 220 ALA A N 1
ATOM 1784 C CA . ALA A 1 220 ? 9.234 -24.781 -15.578 1 87.44 220 ALA A CA 1
ATOM 1785 C C . ALA A 1 220 ? 8.117 -25.797 -15.852 1 87.44 220 ALA A C 1
ATOM 1787 O O . ALA A 1 220 ? 7.992 -26.312 -16.969 1 87.44 220 ALA A O 1
ATOM 1788 N N . GLN A 1 221 ? 7.359 -26.047 -14.836 1 85.75 221 GLN A N 1
ATOM 1789 C CA . GLN A 1 221 ? 6.242 -26.969 -14.977 1 85.75 221 GLN A CA 1
ATOM 1790 C C . GLN A 1 221 ? 4.996 -26.25 -15.492 1 85.75 221 GLN A C 1
ATOM 1792 O O . GLN A 1 221 ? 3.934 -26.859 -15.625 1 85.75 221 GLN A O 1
ATOM 1797 N N . GLY A 1 222 ? 5.133 -24.953 -15.719 1 84.88 222 GLY A N 1
ATOM 1798 C CA . GLY A 1 222 ? 4.047 -24.203 -16.344 1 84.88 222 GLY A CA 1
ATOM 1799 C C . GLY A 1 222 ? 3.273 -23.344 -15.359 1 84.88 222 GLY A C 1
ATOM 1800 O O . GLY A 1 222 ? 2.314 -22.672 -15.734 1 84.88 222 GLY A O 1
ATOM 1801 N N . TRP A 1 223 ? 3.631 -23.469 -14.125 1 87.19 223 TRP A N 1
ATOM 1802 C CA . TRP A 1 223 ? 2.99 -22.609 -13.141 1 87.19 223 TRP A CA 1
ATOM 1803 C C . TRP A 1 223 ? 3.65 -21.234 -13.102 1 87.19 223 TRP A C 1
ATOM 1805 O O . TRP A 1 223 ? 4.758 -21.078 -12.586 1 87.19 223 TRP A O 1
ATOM 1815 N N . GLU A 1 224 ? 2.859 -20.203 -13.523 1 79 224 GLU A N 1
ATOM 1816 C CA . GLU A 1 224 ? 3.525 -18.906 -13.695 1 79 224 GLU A CA 1
ATOM 1817 C C . GLU A 1 224 ? 2.959 -17.859 -12.742 1 79 224 GLU A C 1
ATOM 1819 O O . GLU A 1 224 ? 3.633 -16.891 -12.414 1 79 224 GLU A O 1
ATOM 1824 N N . SER A 1 225 ? 1.789 -18.062 -12.273 1 80.88 225 SER A N 1
ATOM 1825 C CA . SER A 1 225 ? 1.229 -17.062 -11.359 1 80.88 225 SER A CA 1
ATOM 1826 C C . SER A 1 225 ? 1.839 -17.188 -9.961 1 80.88 225 SER A C 1
ATOM 1828 O O . SER A 1 225 ? 2.295 -18.266 -9.578 1 80.88 225 SER A O 1
ATOM 1830 N N . GLU A 1 226 ? 1.921 -16.047 -9.289 1 80.56 226 GLU A N 1
ATOM 1831 C CA . GLU A 1 226 ? 2.424 -16.078 -7.922 1 80.56 226 GLU A CA 1
ATOM 1832 C C . GLU A 1 226 ? 1.631 -17.062 -7.066 1 80.56 226 GLU A C 1
ATOM 1834 O O . GLU A 1 226 ? 2.201 -17.781 -6.234 1 80.56 226 GLU A O 1
ATOM 1839 N N . ARG A 1 227 ? 0.362 -17.094 -7.305 1 82.06 227 ARG A N 1
ATOM 1840 C CA . ARG A 1 227 ? -0.481 -18.016 -6.551 1 82.06 227 ARG A CA 1
ATOM 1841 C C . ARG A 1 227 ? -0.047 -19.469 -6.77 1 82.06 227 ARG A C 1
ATOM 1843 O O . ARG A 1 227 ? 0.119 -20.219 -5.812 1 82.06 227 ARG A O 1
ATOM 1850 N N . ASP A 1 228 ? 0.094 -19.781 -7.996 1 88.88 228 ASP A N 1
ATOM 1851 C CA . ASP A 1 228 ? 0.451 -21.156 -8.328 1 88.88 228 ASP A CA 1
ATOM 1852 C C . ASP A 1 228 ? 1.795 -21.547 -7.711 1 88.88 228 ASP A C 1
ATOM 1854 O O . ASP A 1 228 ? 1.967 -22.656 -7.23 1 88.88 228 ASP A O 1
ATOM 1858 N N . ILE A 1 229 ? 2.676 -20.656 -7.719 1 90.19 229 ILE A N 1
ATOM 1859 C CA . ILE A 1 229 ? 4.004 -20.922 -7.18 1 90.19 229 ILE A CA 1
ATOM 1860 C C . ILE A 1 229 ? 3.92 -21.094 -5.664 1 90.19 229 ILE A C 1
ATOM 1862 O O . ILE A 1 229 ? 4.586 -21.953 -5.09 1 90.19 229 ILE A O 1
ATOM 1866 N N . PHE A 1 230 ? 3.121 -20.312 -5.027 1 88.88 230 PHE A N 1
ATOM 1867 C CA . PHE A 1 230 ? 2.908 -20.469 -3.594 1 88.88 230 PHE A CA 1
ATOM 1868 C C . PHE A 1 230 ? 2.285 -21.828 -3.291 1 88.88 230 PHE A C 1
ATOM 1870 O O . PHE A 1 230 ? 2.684 -22.5 -2.338 1 88.88 230 PHE A O 1
ATOM 1877 N N . LEU A 1 231 ? 1.292 -22.203 -4.074 1 89.5 231 LEU A N 1
ATOM 1878 C CA . LEU A 1 231 ? 0.634 -23.484 -3.877 1 89.5 231 LEU A CA 1
ATOM 1879 C C . LEU A 1 231 ? 1.615 -24.641 -4.082 1 89.5 231 LEU A C 1
ATOM 1881 O O . LEU A 1 231 ? 1.586 -25.625 -3.346 1 89.5 231 LEU A O 1
ATOM 1885 N N . TYR A 1 232 ? 2.398 -24.469 -5.105 1 91.12 232 TYR A N 1
ATOM 1886 C CA . TYR A 1 232 ? 3.455 -25.453 -5.336 1 91.12 232 TYR A CA 1
ATOM 1887 C C . TYR A 1 232 ? 4.367 -25.562 -4.125 1 91.12 232 TYR A C 1
ATOM 1889 O O . TYR A 1 232 ? 4.695 -26.672 -3.686 1 91.12 232 TYR A O 1
ATOM 1897 N N . GLY A 1 233 ? 4.781 -24.422 -3.596 1 90.88 233 GLY A N 1
ATOM 1898 C CA . GLY A 1 233 ? 5.57 -24.406 -2.375 1 90.88 233 GLY A CA 1
ATOM 1899 C C . GLY A 1 233 ? 4.879 -25.078 -1.204 1 90.88 233 GLY A C 1
ATOM 1900 O O . GLY A 1 233 ? 5.516 -25.781 -0.419 1 90.88 233 GLY A O 1
ATOM 1901 N N . ASN A 1 234 ? 3.576 -24.844 -1.073 1 89.69 234 ASN A N 1
ATOM 1902 C CA . ASN A 1 234 ? 2.807 -25.5 -0.018 1 89.69 234 ASN A CA 1
ATOM 1903 C C . ASN A 1 234 ? 2.846 -27.016 -0.149 1 89.69 234 ASN A C 1
ATOM 1905 O O . ASN A 1 234 ? 2.975 -27.734 0.85 1 89.69 234 ASN A O 1
ATOM 1909 N N . ILE A 1 235 ? 2.656 -27.469 -1.312 1 91.12 235 ILE A N 1
ATOM 1910 C CA . ILE A 1 235 ? 2.664 -28.906 -1.554 1 91.12 235 ILE A CA 1
ATOM 1911 C C . ILE A 1 235 ? 4.004 -29.5 -1.116 1 91.12 235 ILE A C 1
ATOM 1913 O O . ILE A 1 235 ? 4.043 -30.516 -0.419 1 91.12 235 ILE A O 1
ATOM 1917 N N . LEU A 1 236 ? 5.082 -28.859 -1.492 1 91 236 LEU A N 1
ATOM 1918 C CA . LEU A 1 236 ? 6.406 -29.312 -1.079 1 91 236 LEU A CA 1
ATOM 1919 C C . LEU A 1 236 ? 6.555 -29.234 0.437 1 91 236 LEU A C 1
ATOM 1921 O O . LEU A 1 236 ? 7.199 -30.109 1.041 1 91 236 LEU A O 1
ATOM 1925 N N . GLY A 1 237 ? 6.004 -28.219 0.975 1 90.19 237 GLY A N 1
ATOM 1926 C CA . GLY A 1 237 ? 6.059 -28.062 2.42 1 90.19 237 GLY A CA 1
ATOM 1927 C C . GLY A 1 237 ? 5.324 -29.172 3.162 1 90.19 237 GLY A C 1
ATOM 1928 O O . GLY A 1 237 ? 5.805 -29.656 4.188 1 90.19 237 GLY A O 1
ATOM 1929 N N . TYR A 1 238 ? 4.184 -29.562 2.637 1 89.44 238 TYR A N 1
ATOM 1930 C CA . TYR A 1 238 ? 3.383 -30.594 3.273 1 89.44 238 TYR A CA 1
ATOM 1931 C C . TYR A 1 238 ? 4.008 -31.969 3.064 1 89.44 238 TYR A C 1
ATOM 1933 O O . TYR A 1 238 ? 3.984 -32.812 3.963 1 89.44 238 TYR A O 1
ATOM 1941 N N . LEU A 1 239 ? 4.523 -32.188 1.926 1 88.62 239 LEU A N 1
ATOM 1942 C CA . LEU A 1 239 ? 4.898 -33.562 1.557 1 88.62 239 LEU A CA 1
ATOM 1943 C C . LEU A 1 239 ? 6.41 -33.75 1.625 1 88.62 239 LEU A C 1
ATOM 1945 O O . LEU A 1 239 ? 6.906 -34.875 1.583 1 88.62 239 LEU A O 1
ATOM 1949 N N . GLY A 1 240 ? 7.098 -32.75 1.8 1 83 240 GLY A N 1
ATOM 1950 C CA . GLY A 1 240 ? 8.547 -32.812 1.868 1 83 240 GLY A CA 1
ATOM 1951 C C . GLY A 1 240 ? 9.227 -32.469 0.55 1 83 240 GLY A C 1
ATOM 1952 O O . GLY A 1 240 ? 8.641 -32.656 -0.518 1 83 240 GLY A O 1
ATOM 1953 N N . ALA A 1 241 ? 10.453 -32.156 0.662 1 69.81 241 ALA A N 1
ATOM 1954 C CA . ALA A 1 241 ? 11.234 -31.734 -0.504 1 69.81 241 ALA A CA 1
ATOM 1955 C C . ALA A 1 241 ? 11.484 -32.906 -1.442 1 69.81 241 ALA A C 1
ATOM 1957 O O . ALA A 1 241 ? 11.656 -32.719 -2.648 1 69.81 241 ALA A O 1
ATOM 1958 N N . ASP A 1 242 ? 11.43 -34.062 -0.865 1 68.69 242 ASP A N 1
ATOM 1959 C CA . ASP A 1 242 ? 11.719 -35.281 -1.64 1 68.69 242 ASP A CA 1
ATOM 1960 C C . ASP A 1 242 ? 10.539 -35.656 -2.535 1 68.69 242 ASP A C 1
ATOM 1962 O O . ASP A 1 242 ? 10.672 -36.5 -3.43 1 68.69 242 ASP A O 1
ATOM 1966 N N . PHE A 1 243 ? 9.445 -35.031 -2.189 1 76.94 243 PHE A N 1
ATOM 1967 C CA . PHE A 1 243 ? 8.289 -35.281 -3.047 1 76.94 243 PHE A CA 1
ATOM 1968 C C . PHE A 1 243 ? 8.625 -34.969 -4.5 1 76.94 243 PHE A C 1
ATOM 1970 O O . PHE A 1 243 ? 8.148 -35.625 -5.414 1 76.94 243 PHE A O 1
ATOM 1977 N N . GLU A 1 244 ? 9.477 -34.062 -4.664 1 68.19 244 GLU A N 1
ATOM 1978 C CA . GLU A 1 244 ? 9.859 -33.594 -6 1 68.19 244 GLU A CA 1
ATOM 1979 C C . GLU A 1 244 ? 10.555 -34.719 -6.781 1 68.19 244 GLU A C 1
ATOM 1981 O O . GLU A 1 244 ? 10.398 -34.812 -8 1 68.19 244 GLU A O 1
ATOM 1986 N N . LYS A 1 245 ? 11.375 -35.5 -6.012 1 63 245 LYS A N 1
ATOM 1987 C CA . LYS A 1 245 ? 12.086 -36.594 -6.668 1 63 245 LYS A CA 1
ATOM 1988 C C . LYS A 1 245 ? 11.109 -37.562 -7.309 1 63 245 LYS A C 1
ATOM 1990 O O . LYS A 1 245 ? 11.375 -38.094 -8.391 1 63 245 LYS A O 1
ATOM 1995 N N . ASN A 1 246 ? 10.094 -37.719 -6.629 1 56.31 246 ASN A N 1
ATOM 1996 C CA . ASN A 1 246 ? 9.062 -38.594 -7.172 1 56.31 246 ASN A CA 1
ATOM 1997 C C . ASN A 1 246 ? 8.328 -37.938 -8.336 1 56.31 246 ASN A C 1
ATOM 1999 O O . ASN A 1 246 ? 7.789 -38.625 -9.203 1 56.31 246 ASN A O 1
ATOM 2003 N N . LEU A 1 247 ? 8.219 -36.656 -8.312 1 57.41 247 LEU A N 1
ATOM 2004 C CA . LEU A 1 247 ? 7.617 -35.906 -9.398 1 57.41 247 LEU A CA 1
ATOM 2005 C C . LEU A 1 247 ? 8.5 -35.938 -10.648 1 57.41 247 LEU A C 1
ATOM 2007 O O . LEU A 1 247 ? 8 -36.125 -11.758 1 57.41 247 LEU A O 1
ATOM 2011 N N . ILE A 1 248 ? 9.867 -35.719 -10.469 1 51.72 248 ILE A N 1
ATOM 2012 C CA . ILE A 1 248 ? 10.836 -35.688 -11.562 1 51.72 248 ILE A CA 1
ATOM 2013 C C . ILE A 1 248 ? 11.117 -37.125 -12.039 1 51.72 248 ILE A C 1
ATOM 2015 O O . ILE A 1 248 ? 11.234 -37.375 -13.242 1 51.72 248 ILE A O 1
ATOM 2019 N N . GLY A 1 249 ? 11.445 -38.031 -11.039 1 46.75 249 GLY A N 1
ATOM 2020 C CA . GLY A 1 249 ? 11.742 -39.375 -11.469 1 46.75 249 GLY A CA 1
ATOM 2021 C C . GLY A 1 249 ? 10.664 -39.969 -12.367 1 46.75 249 GLY A C 1
ATOM 2022 O O . GLY A 1 249 ? 10.969 -40.719 -13.289 1 46.75 249 GLY A O 1
ATOM 2023 N N . ASN A 1 250 ? 9.453 -39.719 -11.906 1 45.5 250 ASN A N 1
ATOM 2024 C CA . ASN A 1 250 ? 8.43 -40.312 -12.758 1 45.5 250 ASN A CA 1
ATOM 2025 C C . ASN A 1 250 ? 8.414 -39.688 -14.148 1 45.5 250 ASN A C 1
ATOM 2027 O O . ASN A 1 250 ? 7.777 -40.188 -15.07 1 45.5 250 ASN A O 1
ATOM 2031 N N . GLN A 1 251 ? 8.906 -38.469 -14.133 1 44.69 251 GLN A N 1
ATOM 2032 C CA . GLN A 1 251 ? 8.969 -37.969 -15.5 1 44.69 251 GLN A CA 1
ATOM 2033 C C . GLN A 1 251 ? 10.07 -38.656 -16.297 1 44.69 251 GLN A C 1
ATOM 2035 O O . GLN A 1 251 ? 9.938 -38.875 -17.5 1 44.69 251 GLN A O 1
ATOM 2040 N N . ALA A 1 252 ? 11.328 -38.969 -15.664 1 37.62 252 ALA A N 1
ATOM 2041 C CA . ALA A 1 252 ? 12.398 -39.688 -16.375 1 37.62 252 ALA A CA 1
ATOM 2042 C C . ALA A 1 252 ? 12.102 -41.188 -16.453 1 37.62 252 ALA A C 1
ATOM 2044 O O . ALA A 1 252 ? 12.625 -41.875 -17.328 1 37.62 252 ALA A O 1
ATOM 2045 N N . SER A 1 253 ? 11.602 -41.812 -15.414 1 36.47 253 SER A N 1
ATOM 2046 C CA . SER A 1 253 ? 11.5 -43.25 -15.578 1 36.47 253 SER A CA 1
ATOM 2047 C C . SER A 1 253 ? 10.57 -43.625 -16.734 1 36.47 253 SER A C 1
ATOM 2049 O O . SER A 1 253 ? 10.336 -44.781 -16.984 1 36.47 253 SER A O 1
ATOM 2051 N N . SER A 1 254 ? 9.727 -42.875 -17.344 1 34.28 254 SER A N 1
ATOM 2052 C CA . SER A 1 254 ? 9.297 -43.531 -18.562 1 34.28 254 SER A CA 1
ATOM 2053 C C . SER A 1 254 ? 10.477 -43.844 -19.469 1 34.28 254 SER A C 1
ATOM 2055 O O . SER A 1 254 ? 10.328 -44.5 -20.5 1 34.28 254 SER A O 1
ATOM 2057 N N . ALA A 1 255 ? 11.672 -43.125 -19.453 1 31.27 255 ALA A N 1
ATOM 2058 C CA . ALA A 1 255 ? 12.648 -43.875 -20.25 1 31.27 255 ALA A CA 1
ATOM 2059 C C . ALA A 1 255 ? 13.273 -45 -19.438 1 31.27 255 ALA A C 1
ATOM 2061 O O . ALA A 1 255 ? 13.305 -46.156 -19.891 1 31.27 255 ALA A O 1
ATOM 2062 N N . SER A 1 256 ? 14.617 -44.844 -18.812 1 29.48 256 SER A N 1
ATOM 2063 C CA . SER A 1 256 ? 15.43 -46 -18.406 1 29.48 256 SER A CA 1
ATOM 2064 C C . SER A 1 256 ? 14.961 -46.531 -17.062 1 29.48 256 SER A C 1
ATOM 2066 O O . SER A 1 256 ? 14.602 -45.781 -16.156 1 29.48 256 SER A O 1
ATOM 2068 N N . GLY A 1 257 ? 14.484 -47.875 -16.797 1 29.03 257 GLY A N 1
ATOM 2069 C CA . GLY A 1 257 ? 14.133 -48.938 -15.891 1 29.03 257 GLY A CA 1
ATOM 2070 C C . GLY A 1 257 ? 15.016 -49 -14.648 1 29.03 257 GLY A C 1
ATOM 2071 O O . GLY A 1 257 ? 15.07 -50.031 -13.969 1 29.03 257 GLY A O 1
ATOM 2072 N N . ALA A 1 258 ? 16.172 -48.281 -14.438 1 28.16 258 ALA A N 1
ATOM 2073 C CA . ALA A 1 258 ? 17.109 -48.812 -13.453 1 28.16 258 ALA A CA 1
ATOM 2074 C C . ALA A 1 258 ? 16.547 -48.719 -12.039 1 28.16 258 ALA A C 1
ATOM 2076 O O . ALA A 1 258 ? 15.781 -47.781 -11.734 1 28.16 258 ALA A O 1
ATOM 2077 N N . LEU A 1 259 ? 16.906 -49.75 -11.078 1 28.3 259 LEU A N 1
ATOM 2078 C CA . LEU A 1 259 ? 16.781 -50.312 -9.75 1 28.3 259 LEU A CA 1
ATOM 2079 C C . LEU A 1 259 ? 17.109 -49.281 -8.672 1 28.3 259 LEU A C 1
ATOM 2081 O O . LEU A 1 259 ? 18.25 -48.844 -8.578 1 28.3 259 LEU A O 1
ATOM 2085 N N . LEU A 1 260 ? 16.359 -48.219 -8.477 1 28.95 260 LEU A N 1
ATOM 2086 C CA . LEU A 1 260 ? 16.562 -47.562 -7.188 1 28.95 260 LEU A CA 1
ATOM 2087 C C . LEU A 1 260 ? 16.922 -48.594 -6.113 1 28.95 260 LEU A C 1
ATOM 2089 O O . LEU A 1 260 ? 16.281 -49.625 -6.004 1 28.95 260 LEU A O 1
ATOM 2093 N N . ASP A 1 261 ? 18.109 -48.594 -5.648 1 28.88 261 ASP A N 1
ATOM 2094 C CA . ASP A 1 261 ? 18.719 -49.344 -4.551 1 28.88 261 ASP A CA 1
ATOM 2095 C C . ASP A 1 261 ? 17.781 -49.375 -3.346 1 28.88 261 ASP A C 1
ATOM 2097 O O . ASP A 1 261 ? 17.125 -48.375 -3.016 1 28.88 261 ASP A O 1
ATOM 2101 N N . GLN A 1 262 ? 17.281 -50.594 -2.816 1 29.38 262 GLN A N 1
ATOM 2102 C CA . GLN A 1 262 ? 16.594 -51.344 -1.762 1 29.38 262 GLN A CA 1
ATOM 2103 C C . GLN A 1 262 ? 16.891 -50.719 -0.39 1 29.38 262 GLN A C 1
ATOM 2105 O O . GLN A 1 262 ? 16.172 -51 0.578 1 29.38 262 GLN A O 1
ATOM 2110 N N . HIS A 1 263 ? 18.078 -50.25 0 1 28.45 263 HIS A N 1
ATOM 2111 C CA . HIS A 1 263 ? 18.484 -50.344 1.397 1 28.45 263 HIS A CA 1
ATOM 2112 C C . HIS A 1 263 ? 17.828 -49.25 2.244 1 28.45 263 HIS A C 1
ATOM 2114 O O . HIS A 1 263 ? 17.984 -49.25 3.467 1 28.45 263 HIS A O 1
ATOM 2120 N N . GLN A 1 264 ? 17.781 -48 1.992 1 29.7 264 GLN A N 1
ATOM 2121 C CA . GLN A 1 264 ? 17.641 -47.25 3.244 1 29.7 264 GLN A CA 1
ATOM 2122 C C . GLN A 1 264 ? 16.281 -47.5 3.881 1 29.7 264 GLN A C 1
ATOM 2124 O O . GLN A 1 264 ? 15.281 -47.688 3.178 1 29.7 264 GLN A O 1
ATOM 2129 N N . ALA A 1 265 ? 16.016 -47.281 5.359 1 31.36 265 ALA A N 1
ATOM 2130 C CA . ALA A 1 265 ? 15.344 -47.906 6.492 1 31.36 265 ALA A CA 1
ATOM 2131 C C . ALA A 1 265 ? 13.828 -47.781 6.371 1 31.36 265 ALA A C 1
ATOM 2133 O O . ALA A 1 265 ? 13.328 -47.062 5.508 1 31.36 265 ALA A O 1
ATOM 2134 N N . SER A 1 266 ? 13.156 -47.719 7.711 1 33.41 266 SER A N 1
ATOM 2135 C CA . SER A 1 266 ? 11.992 -48.125 8.5 1 33.41 266 SER A CA 1
ATOM 2136 C C . SER A 1 266 ? 10.781 -47.25 8.164 1 33.41 266 SER A C 1
ATOM 2138 O O . SER A 1 266 ? 9.742 -47.375 8.812 1 33.41 266 SER A O 1
ATOM 2140 N N . ARG A 1 267 ? 11.047 -46 7.766 1 37.62 267 ARG A N 1
ATOM 2141 C CA . ARG A 1 267 ? 9.773 -45.312 7.781 1 37.62 267 ARG A CA 1
ATOM 2142 C C . ARG A 1 267 ? 8.797 -45.906 6.781 1 37.62 267 ARG A C 1
ATOM 2144 O O . ARG A 1 267 ? 9.195 -46.312 5.691 1 37.62 267 ARG A O 1
ATOM 2151 N N . GLU A 1 268 ? 7.625 -46.344 7.215 1 38.69 268 GLU A N 1
ATOM 2152 C CA . GLU A 1 268 ? 6.504 -46.906 6.477 1 38.69 268 GLU A CA 1
ATOM 2153 C C . GLU A 1 268 ? 6.312 -46.219 5.137 1 38.69 268 GLU A C 1
ATOM 2155 O O . GLU A 1 268 ? 6.457 -44.969 5.051 1 38.69 268 GLU A O 1
ATOM 2160 N N . PRO A 1 269 ? 6.406 -46.75 3.871 1 38.38 269 PRO A N 1
ATOM 2161 C CA . PRO A 1 269 ? 6.168 -46.312 2.498 1 38.38 269 PRO A CA 1
ATOM 2162 C C . PRO A 1 269 ? 4.949 -45.375 2.383 1 38.38 269 PRO A C 1
ATOM 2164 O O . PRO A 1 269 ? 3.846 -45.781 2.777 1 38.38 269 PRO A O 1
ATOM 2167 N N . VAL A 1 270 ? 4.934 -44.125 2.836 1 46.84 270 VAL A N 1
ATOM 2168 C CA . VAL A 1 270 ? 3.869 -43.25 2.34 1 46.84 270 VAL A CA 1
ATOM 2169 C C . VAL A 1 270 ? 3.326 -43.812 1.023 1 46.84 270 VAL A C 1
ATOM 2171 O O . VAL A 1 270 ? 4.082 -44 0.071 1 46.84 270 VAL A O 1
ATOM 2174 N N . SER A 1 271 ? 2.129 -44.469 1.016 1 50.91 271 SER A N 1
ATOM 2175 C CA . SER A 1 271 ? 1.507 -45.25 -0.046 1 50.91 271 SER A CA 1
ATOM 2176 C C . SER A 1 271 ? 1.555 -44.531 -1.379 1 50.91 271 SER A C 1
ATOM 2178 O O . SER A 1 271 ? 1.333 -43.312 -1.433 1 50.91 271 SER A O 1
ATOM 2180 N N . GLN A 1 272 ? 2.439 -44.969 -2.379 1 57 272 GLN A N 1
ATOM 2181 C CA . GLN A 1 272 ? 2.561 -44.656 -3.805 1 57 272 GLN A CA 1
ATOM 2182 C C . GLN A 1 272 ? 1.242 -44.156 -4.375 1 57 272 GLN A C 1
ATOM 2184 O O . GLN A 1 272 ? 1.236 -43.281 -5.234 1 57 272 GLN A O 1
ATOM 2189 N N . SER A 1 273 ? 0.163 -44.594 -3.65 1 60.34 273 SER A N 1
ATOM 2190 C CA . SER A 1 273 ? -1.144 -44.25 -4.211 1 60.34 273 SER A CA 1
ATOM 2191 C C . SER A 1 273 ? -1.54 -42.812 -3.879 1 60.34 273 SER A C 1
ATOM 2193 O O . SER A 1 273 ? -2.104 -42.125 -4.719 1 60.34 273 SER A O 1
ATOM 2195 N N . GLU A 1 274 ? -1.247 -42.469 -2.635 1 64.88 274 GLU A N 1
ATOM 2196 C CA . GLU A 1 274 ? -1.698 -41.125 -2.258 1 64.88 274 GLU A CA 1
ATOM 2197 C C . GLU A 1 274 ? -0.919 -40.031 -3.008 1 64.88 274 GLU A C 1
ATOM 2199 O O . GLU A 1 274 ? -1.495 -39.031 -3.445 1 64.88 274 GLU A O 1
ATOM 2204 N N . TYR A 1 275 ? 0.278 -40.312 -3.215 1 77.56 275 TYR A N 1
ATOM 2205 C CA . TYR A 1 275 ? 1.086 -39.375 -3.994 1 77.56 275 TYR A CA 1
ATOM 2206 C C . TYR A 1 275 ? 0.642 -39.375 -5.453 1 77.56 275 TYR A C 1
ATOM 2208 O O . TYR A 1 275 ? 0.693 -38.312 -6.105 1 77.56 275 TYR A O 1
ATOM 2216 N N . ALA A 1 276 ? 0.052 -40.5 -5.797 1 79.69 276 ALA A N 1
ATOM 2217 C CA . ALA A 1 276 ? -0.38 -40.625 -7.188 1 79.69 276 ALA A CA 1
ATOM 2218 C C . ALA A 1 276 ? -1.51 -39.625 -7.488 1 79.69 276 ALA A C 1
ATOM 2220 O O . ALA A 1 276 ? -1.548 -39.031 -8.562 1 79.69 276 ALA A O 1
ATOM 2221 N N . GLY A 1 277 ? -2.389 -39.469 -6.551 1 83.12 277 GLY A N 1
ATOM 2222 C CA . GLY A 1 277 ? -3.477 -38.531 -6.734 1 83.12 277 GLY A CA 1
ATOM 2223 C C . GLY A 1 277 ? -3 -37.094 -6.867 1 83.12 277 GLY A C 1
ATOM 2224 O O . GLY A 1 277 ? -3.484 -36.344 -7.719 1 83.12 277 GLY A O 1
ATOM 2225 N N . ILE A 1 278 ? -2.102 -36.781 -6.031 1 89.38 278 ILE A N 1
ATOM 2226 C CA . ILE A 1 278 ? -1.559 -35.438 -6.031 1 89.38 278 ILE A CA 1
ATOM 2227 C C . ILE A 1 278 ? -0.785 -35.188 -7.324 1 89.38 278 ILE A C 1
ATOM 2229 O O . ILE A 1 278 ? -0.954 -34.156 -7.969 1 89.38 278 ILE A O 1
ATOM 2233 N N . ILE A 1 279 ? -0.031 -36.188 -7.77 1 86 279 ILE A N 1
ATOM 2234 C CA . ILE A 1 279 ? 0.776 -36.062 -8.977 1 86 279 ILE A CA 1
ATOM 2235 C C . ILE A 1 279 ? -0.135 -35.938 -10.195 1 86 279 ILE A C 1
ATOM 2237 O O . ILE A 1 279 ? 0.129 -35.094 -11.086 1 86 279 ILE A O 1
ATOM 2241 N N . ASN A 1 280 ? -1.164 -36.656 -10.211 1 86.94 280 ASN A N 1
ATOM 2242 C CA . ASN A 1 280 ? -2.113 -36.594 -11.32 1 86.94 280 ASN A CA 1
ATOM 2243 C C . ASN A 1 280 ? -2.742 -35.219 -11.438 1 86.94 280 ASN A C 1
ATOM 2245 O O . ASN A 1 280 ? -2.945 -34.719 -12.539 1 86.94 280 ASN A O 1
ATOM 2249 N N . LEU A 1 281 ? -3.064 -34.688 -10.312 1 89.31 281 LEU A N 1
ATOM 2250 C CA . LEU A 1 281 ? -3.643 -33.344 -10.297 1 89.31 281 LEU A CA 1
ATOM 2251 C C . LEU A 1 281 ? -2.639 -32.312 -10.797 1 89.31 281 LEU A C 1
ATOM 2253 O O . LEU A 1 281 ? -2.994 -31.406 -11.57 1 89.31 281 LEU A O 1
ATOM 2257 N N . MET A 1 282 ? -1.406 -32.438 -10.469 1 88.69 282 MET A N 1
ATOM 2258 C CA . MET A 1 282 ? -0.363 -31.484 -10.836 1 88.69 282 MET A CA 1
ATOM 2259 C C . MET A 1 282 ? -0.018 -31.578 -12.312 1 88.69 282 MET A C 1
ATOM 2261 O O . MET A 1 282 ? 0.56 -30.656 -12.891 1 88.69 282 MET A O 1
ATOM 2265 N N . GLN A 1 283 ? -0.442 -32.656 -12.953 1 85.81 283 GLN A N 1
ATOM 2266 C CA . GLN A 1 283 ? -0.145 -32.875 -14.367 1 85.81 283 GLN A CA 1
ATOM 2267 C C . GLN A 1 283 ? -1.303 -32.438 -15.25 1 85.81 283 GLN A C 1
ATOM 2269 O O . GLN A 1 283 ? -1.231 -32.531 -16.484 1 85.81 283 GLN A O 1
ATOM 2274 N N . THR A 1 284 ? -2.275 -31.938 -14.547 1 87.25 284 THR A N 1
ATOM 2275 C CA . THR A 1 284 ? -3.408 -31.406 -15.297 1 87.25 284 THR A CA 1
ATOM 2276 C C . THR A 1 284 ? -2.963 -30.281 -16.234 1 87.25 284 THR A C 1
ATOM 2278 O O . THR A 1 284 ? -2.113 -29.469 -15.859 1 87.25 284 THR A O 1
ATOM 2281 N N . ARG A 1 285 ? -3.471 -30.328 -17.516 1 83.69 285 ARG A N 1
ATOM 2282 C CA . ARG A 1 285 ? -3.129 -29.312 -18.5 1 83.69 285 ARG A CA 1
ATOM 2283 C C . ARG A 1 285 ? -4.355 -28.5 -18.906 1 83.69 285 ARG A C 1
ATOM 2285 O O . ARG A 1 285 ? -5.484 -28.859 -18.547 1 83.69 285 ARG A O 1
ATOM 2292 N N . GLY A 1 286 ? -4.191 -27.328 -19.453 1 80.38 286 GLY A N 1
ATOM 2293 C CA . GLY A 1 286 ? -5.277 -26.5 -19.953 1 80.38 286 GLY A CA 1
ATOM 2294 C C . GLY A 1 286 ? -5.777 -25.484 -18.938 1 80.38 286 GLY A C 1
ATOM 2295 O O . GLY A 1 286 ? -5.008 -25.016 -18.109 1 80.38 286 GLY A O 1
ATOM 2296 N N . SER A 1 287 ? -7.023 -25 -19.031 1 78.94 287 SER A N 1
ATOM 2297 C CA . SER A 1 287 ? -7.582 -23.891 -18.266 1 78.94 287 SER A CA 1
ATOM 2298 C C . SER A 1 287 ? -7.812 -24.281 -16.812 1 78.94 287 SER A C 1
ATOM 2300 O O . SER A 1 287 ? -7.852 -23.406 -15.938 1 78.94 287 SER A O 1
ATOM 2302 N N . GLY A 1 288 ? -7.828 -25.531 -16.547 1 82.38 288 GLY A N 1
ATOM 2303 C CA . GLY A 1 288 ? -8.109 -25.969 -15.195 1 82.38 288 GLY A CA 1
ATOM 2304 C C . GLY A 1 288 ? -6.859 -26.266 -14.391 1 82.38 288 GLY A C 1
ATOM 2305 O O . GLY A 1 288 ? -6.938 -26.781 -13.273 1 82.38 288 GLY A O 1
ATOM 2306 N N . LYS A 1 289 ? -5.75 -25.891 -14.914 1 86.81 289 LYS A N 1
ATOM 2307 C CA . LYS A 1 289 ? -4.477 -26.266 -14.312 1 86.81 289 LYS A CA 1
ATOM 2308 C C . LYS A 1 289 ? -4.316 -25.641 -12.922 1 86.81 289 LYS A C 1
ATOM 2310 O O . LYS A 1 289 ? -3.898 -26.312 -11.984 1 86.81 289 LYS A O 1
ATOM 2315 N N . SER A 1 290 ? -4.637 -24.406 -12.805 1 85.44 290 SER A N 1
ATOM 2316 C CA . SER A 1 290 ? -4.488 -23.734 -11.523 1 85.44 290 SER A CA 1
ATOM 2317 C C . SER A 1 290 ? -5.445 -24.297 -10.477 1 85.44 290 SER A C 1
ATOM 2319 O O . SER A 1 290 ? -5.074 -24.453 -9.312 1 85.44 290 SER A O 1
ATOM 2321 N N . ALA A 1 291 ? -6.645 -24.609 -10.914 1 84.38 291 ALA A N 1
ATOM 2322 C CA . ALA A 1 291 ? -7.617 -25.203 -10.008 1 84.38 291 ALA A CA 1
ATOM 2323 C C . ALA A 1 291 ? -7.168 -26.594 -9.562 1 84.38 291 ALA A C 1
ATOM 2325 O O . ALA A 1 291 ? -7.371 -26.984 -8.406 1 84.38 291 ALA A O 1
ATOM 2326 N N . ALA A 1 292 ? -6.641 -27.297 -10.438 1 90.19 292 ALA A N 1
ATOM 2327 C CA . ALA A 1 292 ? -6.133 -28.641 -10.125 1 90.19 292 ALA A CA 1
ATOM 2328 C C . ALA A 1 292 ? -4.996 -28.562 -9.109 1 90.19 292 ALA A C 1
ATOM 2330 O O . ALA A 1 292 ? -4.887 -29.422 -8.227 1 90.19 292 ALA A O 1
ATOM 2331 N N . LEU A 1 293 ? -4.164 -27.578 -9.289 1 90.19 293 LEU A N 1
ATOM 2332 C CA . LEU A 1 293 ? -3.061 -27.406 -8.352 1 90.19 293 LEU A CA 1
ATOM 2333 C C . LEU A 1 293 ? -3.584 -27.094 -6.949 1 90.19 293 LEU A C 1
ATOM 2335 O O . LEU A 1 293 ? -3.023 -27.562 -5.957 1 90.19 293 LEU A O 1
ATOM 2339 N N . ALA A 1 294 ? -4.602 -26.312 -6.887 1 87.69 294 ALA A N 1
ATOM 2340 C CA . ALA A 1 294 ? -5.223 -26 -5.602 1 87.69 294 ALA A CA 1
ATOM 2341 C C . ALA A 1 294 ? -5.758 -27.281 -4.941 1 87.69 294 ALA A C 1
ATOM 2343 O O . ALA A 1 294 ? -5.613 -27.469 -3.73 1 87.69 294 ALA A O 1
ATOM 2344 N N . GLN A 1 295 ? -6.359 -28.078 -5.695 1 90.06 295 GLN A N 1
ATOM 2345 C CA . GLN A 1 295 ? -6.848 -29.344 -5.188 1 90.06 295 GLN A CA 1
ATOM 2346 C C . GLN A 1 295 ? -5.699 -30.234 -4.715 1 90.06 295 GLN A C 1
ATOM 2348 O O . GLN A 1 295 ? -5.816 -30.922 -3.703 1 90.06 295 GLN A O 1
ATOM 2353 N N . ALA A 1 296 ? -4.695 -30.21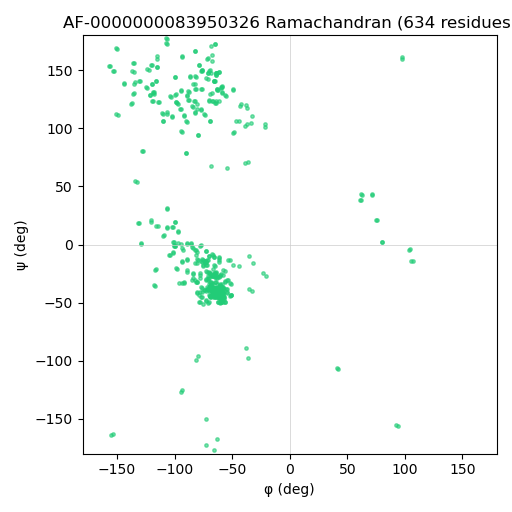9 -5.496 1 90.94 296 ALA A N 1
ATOM 2354 C CA . ALA A 1 296 ? -3.51 -30.969 -5.105 1 90.94 296 ALA A CA 1
ATOM 2355 C C . ALA A 1 296 ? -2.971 -30.484 -3.762 1 90.94 296 ALA A C 1
ATOM 2357 O O . ALA A 1 296 ? -2.562 -31.297 -2.924 1 90.94 296 ALA A O 1
ATOM 2358 N N . ALA A 1 297 ? -2.916 -29.234 -3.588 1 90.44 297 ALA A N 1
ATOM 2359 C CA . ALA A 1 297 ? -2.441 -28.656 -2.332 1 90.44 297 ALA A CA 1
ATOM 2360 C C . ALA A 1 297 ? -3.34 -29.062 -1.167 1 90.44 297 ALA A C 1
ATOM 2362 O O . ALA A 1 297 ? -2.855 -29.328 -0.067 1 90.44 297 ALA A O 1
ATOM 2363 N N . ASP A 1 298 ? -4.621 -29.078 -1.392 1 89 298 ASP A N 1
ATOM 2364 C CA . ASP A 1 298 ? -5.559 -29.5 -0.363 1 89 298 ASP A CA 1
ATOM 2365 C C . ASP A 1 298 ? -5.32 -30.969 0.025 1 89 298 ASP A C 1
ATOM 2367 O O . ASP A 1 298 ? -5.352 -31.312 1.207 1 89 298 ASP A O 1
ATOM 2371 N N . LEU A 1 299 ? -5.148 -31.75 -0.946 1 90 299 LEU A N 1
ATOM 2372 C CA . LEU A 1 299 ? -4.879 -33.156 -0.697 1 90 299 LEU A CA 1
ATOM 2373 C C . LEU A 1 299 ? -3.568 -33.344 0.064 1 90 299 LEU A C 1
ATOM 2375 O O . LEU A 1 299 ? -3.473 -34.188 0.954 1 90 299 LEU A O 1
ATOM 2379 N N . ALA A 1 300 ? -2.594 -32.594 -0.369 1 90.75 300 ALA A N 1
ATOM 2380 C CA . ALA A 1 300 ? -1.307 -32.656 0.321 1 90.75 300 ALA A CA 1
ATOM 2381 C C . ALA A 1 300 ? -1.457 -32.281 1.791 1 90.75 300 ALA A C 1
ATOM 2383 O O . ALA A 1 300 ? -0.852 -32.906 2.666 1 90.75 300 ALA A O 1
ATOM 2384 N N . LYS A 1 301 ? -2.197 -31.219 2.021 1 89.69 301 LYS A N 1
ATOM 2385 C CA . LYS A 1 301 ? -2.451 -30.781 3.393 1 89.69 301 LYS A CA 1
ATOM 2386 C C . LYS A 1 301 ? -3.141 -31.875 4.199 1 89.69 301 LYS A C 1
ATOM 2388 O O . LYS A 1 301 ? -2.764 -32.156 5.344 1 89.69 301 LYS A O 1
ATOM 2393 N N . GLN A 1 302 ? -4.117 -32.469 3.66 1 87.94 302 GLN A N 1
ATOM 2394 C CA . GLN A 1 302 ? -4.844 -33.562 4.324 1 87.94 302 GLN A CA 1
ATOM 2395 C C . GLN A 1 302 ? -3.916 -34.719 4.645 1 87.94 302 GLN A C 1
ATOM 2397 O O . GLN A 1 302 ? -3.99 -35.281 5.73 1 87.94 302 GLN A O 1
ATOM 2402 N N . LEU A 1 303 ? -3.188 -35.094 3.703 1 86.69 303 LEU A N 1
ATOM 2403 C CA . LEU A 1 303 ? -2.242 -36.188 3.893 1 86.69 303 LEU A CA 1
ATOM 2404 C C . LEU A 1 303 ? -1.267 -35.875 5.02 1 86.69 303 LEU A C 1
ATOM 2406 O O . LEU A 1 303 ? -0.924 -36.75 5.816 1 86.69 303 LEU A O 1
ATOM 2410 N N . ASN A 1 304 ? -0.75 -34.656 5.004 1 87.19 304 ASN A N 1
ATOM 2411 C CA . ASN A 1 304 ? 0.162 -34.219 6.059 1 87.19 304 ASN A CA 1
ATOM 2412 C C . ASN A 1 304 ? -0.499 -34.281 7.434 1 87.19 304 ASN A C 1
ATOM 2414 O O . ASN A 1 304 ? 0.131 -34.688 8.414 1 87.19 304 ASN A O 1
ATOM 2418 N N . GLN A 1 305 ? -1.755 -33.875 7.477 1 86.62 305 GLN A N 1
ATOM 2419 C CA . GLN A 1 305 ? -2.492 -33.906 8.734 1 86.62 305 GLN A CA 1
ATOM 2420 C C . GLN A 1 305 ? -2.729 -35.344 9.195 1 86.62 305 GLN A C 1
ATOM 2422 O O . GLN A 1 305 ? -2.668 -35.625 10.391 1 86.62 305 GLN A O 1
ATOM 2427 N N . GLN A 1 306 ? -2.982 -36.188 8.336 1 83.88 306 GLN A N 1
ATOM 2428 C CA . GLN A 1 306 ? -3.182 -37.594 8.648 1 83.88 306 GLN A CA 1
ATOM 2429 C C . GLN A 1 306 ? -1.899 -38.219 9.188 1 83.88 306 GLN A C 1
ATOM 2431 O O . GLN A 1 306 ? -1.939 -39.031 10.125 1 83.88 306 GLN A O 1
ATOM 2436 N N . ARG A 1 307 ? -0.864 -37.844 8.555 1 81.62 307 ARG A N 1
ATOM 2437 C CA . ARG A 1 307 ? 0.432 -38.375 9 1 81.62 307 ARG A CA 1
ATOM 2438 C C . ARG A 1 307 ? 0.769 -37.844 10.398 1 81.62 307 ARG A C 1
ATOM 2440 O O . ARG A 1 307 ? 1.331 -38.594 11.211 1 81.62 307 ARG A O 1
ATOM 2447 N N . ALA A 1 308 ? 0.499 -36.625 10.625 1 80.75 308 ALA A N 1
ATOM 2448 C CA . ALA A 1 308 ? 0.761 -36.062 11.938 1 80.75 308 ALA A CA 1
ATOM 2449 C C . ALA A 1 308 ? -0.11 -36.719 13.008 1 80.75 308 ALA A C 1
ATOM 2451 O O . ALA A 1 308 ? 0.347 -36.938 14.133 1 80.75 308 ALA A O 1
ATOM 2452 N N . ASN A 1 309 ? -1.298 -37 12.68 1 80.94 309 ASN A N 1
ATOM 2453 C CA . ASN A 1 309 ? -2.211 -37.656 13.617 1 80.94 309 ASN A CA 1
ATOM 2454 C C . ASN A 1 309 ? -1.814 -39.094 13.875 1 80.94 309 ASN A C 1
ATOM 2456 O O . ASN A 1 309 ? -1.962 -39.594 14.992 1 80.94 309 ASN A O 1
ATOM 2460 N N . ALA A 1 310 ? -1.415 -39.75 12.914 1 73.5 310 ALA A N 1
ATOM 2461 C CA . ALA A 1 310 ? -0.983 -41.125 13.055 1 73.5 310 ALA A CA 1
ATOM 2462 C C . ALA A 1 310 ? 0.241 -41.25 13.961 1 73.5 310 ALA A C 1
ATOM 2464 O O . ALA A 1 310 ? 0.36 -42.188 14.742 1 73.5 310 ALA A O 1
ATOM 2465 N N . LEU A 1 311 ? 1.092 -40.312 13.852 1 67.62 311 LEU A N 1
ATOM 2466 C CA . LEU A 1 311 ? 2.283 -40.281 14.695 1 67.62 311 LEU A CA 1
ATOM 2467 C C . LEU A 1 311 ? 1.919 -40 16.156 1 67.62 311 LEU A C 1
ATOM 2469 O O . LEU A 1 311 ? 2.525 -40.562 17.062 1 67.62 311 LEU A O 1
ATOM 2473 N N . GLN A 1 312 ? 0.945 -39.125 16.359 1 66.62 312 GLN A N 1
ATOM 2474 C CA . GLN A 1 312 ? 0.506 -38.844 17.719 1 66.62 312 GLN A CA 1
ATOM 2475 C C . GLN A 1 312 ? -0.244 -40.031 18.328 1 66.62 312 GLN A C 1
ATOM 2477 O O . GLN A 1 312 ? -0.167 -40.25 19.531 1 66.62 312 GLN A O 1
ATOM 2482 N N . GLY A 1 313 ? -1.054 -40.75 17.609 1 59.62 313 GLY A N 1
ATOM 2483 C CA . GLY A 1 313 ? -1.76 -41.938 18.094 1 59.62 313 GLY A CA 1
ATOM 2484 C C . GLY A 1 313 ? -0.834 -43.062 18.469 1 59.62 313 GLY A C 1
ATOM 2485 O O . GLY A 1 313 ? -1.107 -43.812 19.406 1 59.62 313 GLY A O 1
ATOM 2486 N N . VAL A 1 314 ? 0.169 -43.312 17.75 1 57.34 314 VAL A N 1
ATOM 2487 C CA . VAL A 1 314 ? 1.11 -44.375 18.078 1 57.34 314 VAL A CA 1
ATOM 2488 C C . VAL A 1 314 ? 1.839 -44 19.375 1 57.34 314 VAL A C 1
ATOM 2490 O O . VAL A 1 314 ? 2.191 -44.906 20.156 1 57.34 314 VAL A O 1
ATOM 2493 N N . THR A 1 315 ? 2.057 -42.781 19.531 1 54.56 315 THR A N 1
ATOM 2494 C CA . THR A 1 315 ? 2.732 -42.406 20.766 1 54.56 315 THR A CA 1
ATOM 2495 C C . THR A 1 315 ? 1.814 -42.656 21.969 1 54.56 315 THR A C 1
ATOM 2497 O O . THR A 1 315 ? 2.287 -42.844 23.094 1 54.56 315 THR A O 1
ATOM 2500 N N . HIS A 1 316 ? 0.573 -42.625 21.797 1 52.28 316 HIS A N 1
ATOM 2501 C CA . HIS A 1 316 ? -0.33 -42.844 22.922 1 52.28 316 HIS A CA 1
ATOM 2502 C C . HIS A 1 316 ? -0.542 -44.344 23.156 1 52.28 316 HIS A C 1
ATOM 2504 O O . HIS A 1 316 ? -1.03 -44.75 24.219 1 52.28 316 HIS A O 1
ATOM 2510 N N . VAL A 1 317 ? -0.418 -45.25 22.266 1 47.38 317 VAL A N 1
ATOM 2511 C CA . VAL A 1 317 ? -0.615 -46.656 22.547 1 47.38 317 VAL A CA 1
ATOM 2512 C C . VAL A 1 317 ? 0.616 -47.219 23.25 1 47.38 317 VAL A C 1
ATOM 2514 O O . VAL A 1 317 ? 0.56 -48.312 23.844 1 47.38 317 VAL A O 1
ATOM 2517 N N . GLY A 1 318 ? 1.744 -46.75 23.156 1 36.5 318 GLY A N 1
ATOM 2518 C CA . GLY A 1 318 ? 2.877 -47.344 23.844 1 36.5 318 GLY A CA 1
ATOM 2519 C C . GLY A 1 318 ? 2.988 -46.938 25.297 1 36.5 318 GLY A C 1
ATOM 2520 O O . GLY A 1 318 ? 3.953 -47.281 25.969 1 36.5 318 GLY A O 1
ATOM 2521 N N . ARG A 1 319 ? 2.139 -45.938 25.719 1 32.16 319 ARG A N 1
ATOM 2522 C CA . ARG A 1 319 ? 2.166 -45.906 27.172 1 32.16 319 ARG A CA 1
ATOM 2523 C C . ARG A 1 319 ? 1.083 -46.812 27.75 1 32.16 319 ARG A C 1
ATOM 2525 O O . ARG A 1 319 ? -0.046 -46.844 27.266 1 32.16 319 ARG A O 1
ATOM 2532 N N . MET B 1 1 ? -15.852 -6.91 13.359 1 61.09 1 MET B N 1
ATOM 2533 C CA . MET B 1 1 ? -16.969 -6.316 12.625 1 61.09 1 MET B CA 1
ATOM 2534 C C . MET B 1 1 ? -17.797 -7.391 11.938 1 61.09 1 MET B C 1
ATOM 2536 O O . MET B 1 1 ? -17.25 -8.227 11.211 1 61.09 1 MET B O 1
ATOM 2540 N N . PRO B 1 2 ? -19.047 -7.41 12.281 1 77.12 2 PRO B N 1
ATOM 2541 C CA . PRO B 1 2 ? -19.859 -8.438 11.617 1 77.12 2 PRO B CA 1
ATOM 2542 C C . PRO B 1 2 ? -20 -8.211 10.117 1 77.12 2 PRO B C 1
ATOM 2544 O O . PRO B 1 2 ? -19.953 -7.062 9.656 1 77.12 2 PRO B O 1
ATOM 2547 N N . LEU B 1 3 ? -19.953 -9.273 9.414 1 83.75 3 LEU B N 1
ATOM 2548 C CA . LEU B 1 3 ? -20.219 -9.211 7.98 1 83.75 3 LEU B CA 1
ATOM 2549 C C . LEU B 1 3 ? -21.625 -8.711 7.707 1 83.75 3 LEU B C 1
ATOM 2551 O O . LEU B 1 3 ? -22.516 -8.852 8.555 1 83.75 3 LEU B O 1
ATOM 2555 N N . PRO B 1 4 ? -21.844 -8.008 6.598 1 87.5 4 PRO B N 1
ATOM 2556 C CA . PRO B 1 4 ? -23.219 -7.633 6.242 1 87.5 4 PRO B CA 1
ATOM 2557 C C . PRO B 1 4 ? -24.094 -8.836 5.93 1 87.5 4 PRO B C 1
ATOM 2559 O O . PRO B 1 4 ? -23.625 -9.977 5.934 1 87.5 4 PRO B O 1
ATOM 2562 N N . ASP B 1 5 ? -25.375 -8.531 5.766 1 85.25 5 ASP B N 1
ATOM 2563 C CA . ASP B 1 5 ? -26.297 -9.602 5.414 1 85.25 5 ASP B CA 1
ATOM 2564 C C . ASP B 1 5 ? -26.047 -10.102 3.992 1 85.25 5 ASP B C 1
ATOM 2566 O O . ASP B 1 5 ? -26.422 -9.438 3.02 1 85.25 5 ASP B O 1
ATOM 2570 N N . LEU B 1 6 ? -25.453 -11.305 3.928 1 86.88 6 LEU B N 1
ATOM 2571 C CA . LEU B 1 6 ? -25.078 -11.859 2.631 1 86.88 6 LEU B CA 1
ATOM 2572 C C . LEU B 1 6 ? -26.078 -12.914 2.176 1 86.88 6 LEU B C 1
ATOM 2574 O O . LEU B 1 6 ? -25.797 -13.695 1.264 1 86.88 6 LEU B O 1
ATOM 2578 N N . ALA B 1 7 ? -27.203 -12.945 2.791 1 84.25 7 ALA B N 1
ATOM 2579 C CA . ALA B 1 7 ? -28.203 -13.938 2.422 1 84.25 7 ALA B CA 1
ATOM 2580 C C . ALA B 1 7 ? -28.812 -13.625 1.057 1 84.25 7 ALA B C 1
ATOM 2582 O O . ALA B 1 7 ? -28.969 -12.461 0.693 1 84.25 7 ALA B O 1
AT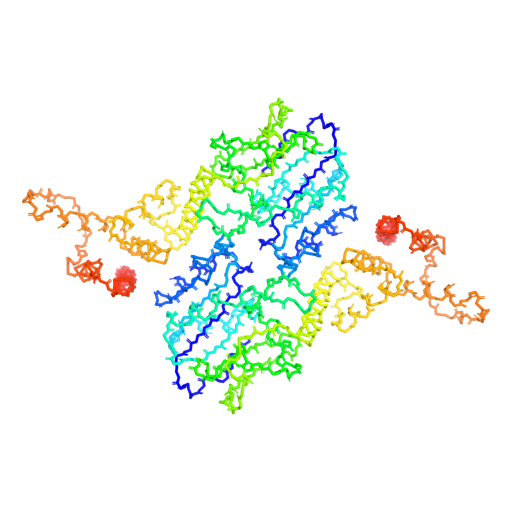OM 2583 N N . GLY B 1 8 ? -29.203 -14.648 0.278 1 84.56 8 GLY B N 1
ATOM 2584 C CA . GLY B 1 8 ? -29.922 -14.5 -0.975 1 84.56 8 GLY B CA 1
ATOM 2585 C C . GLY B 1 8 ? -29.062 -13.938 -2.094 1 84.56 8 GLY B C 1
ATOM 2586 O O . GLY B 1 8 ? -29.516 -13.094 -2.869 1 84.56 8 GLY B O 1
ATOM 2587 N N . LEU B 1 9 ? -27.906 -14.383 -2.232 1 84.06 9 LEU B N 1
ATOM 2588 C CA . LEU B 1 9 ? -27.016 -13.914 -3.285 1 84.06 9 LEU B CA 1
ATOM 2589 C C . LEU B 1 9 ? -27.484 -14.398 -4.652 1 84.06 9 LEU B C 1
ATOM 2591 O O . LEU B 1 9 ? -27.875 -15.555 -4.801 1 84.06 9 LEU B O 1
ATOM 2595 N N . LYS B 1 10 ? -27.703 -13.531 -5.598 1 81.56 10 LYS B N 1
ATOM 2596 C CA . LYS B 1 10 ? -28.094 -13.883 -6.957 1 81.56 10 LYS B CA 1
ATOM 2597 C C . LYS B 1 10 ? -26.875 -14.195 -7.82 1 81.56 10 LYS B C 1
ATOM 2599 O O . LYS B 1 10 ? -27.016 -14.75 -8.914 1 81.56 10 LYS B O 1
ATOM 2604 N N . GLY B 1 11 ? -25.719 -14.094 -7.355 1 88.25 11 GLY B N 1
ATOM 2605 C CA . GLY B 1 11 ? -24.453 -14.352 -8.047 1 88.25 11 GLY B CA 1
ATOM 2606 C C . GLY B 1 11 ? -23.328 -14.703 -7.105 1 88.25 11 GLY B C 1
ATOM 2607 O O . GLY B 1 11 ? -23.547 -15.234 -6.016 1 88.25 11 GLY B O 1
ATOM 2608 N N . GLN B 1 12 ? -22.203 -14.578 -7.719 1 90.75 12 GLN B N 1
ATOM 2609 C CA . GLN B 1 12 ? -21 -14.859 -6.926 1 90.75 12 GLN B CA 1
ATOM 2610 C C . GLN B 1 12 ? -20.609 -13.656 -6.074 1 90.75 12 GLN B C 1
ATOM 2612 O O . GLN B 1 12 ? -20.828 -12.516 -6.469 1 90.75 12 GLN B O 1
ATOM 2617 N N . LEU B 1 13 ? -20.109 -13.992 -4.887 1 92.38 13 LEU B N 1
ATOM 2618 C CA . LEU B 1 13 ? -19.625 -12.938 -4 1 92.38 13 LEU B CA 1
ATOM 2619 C C . LEU B 1 13 ? -18.156 -12.617 -4.297 1 92.38 13 LEU B C 1
ATOM 2621 O O . LEU B 1 13 ? -17.328 -13.531 -4.43 1 92.38 13 LEU B O 1
ATOM 2625 N N . TYR B 1 14 ? -17.922 -11.312 -4.426 1 93.69 14 TYR B N 1
ATOM 2626 C CA . TYR B 1 14 ? -16.562 -10.836 -4.672 1 93.69 14 TYR B CA 1
ATOM 2627 C C . TYR B 1 14 ? -16.125 -9.859 -3.588 1 93.69 14 TYR B C 1
ATOM 2629 O O . TYR B 1 14 ? -16.969 -9.219 -2.941 1 93.69 14 TYR B O 1
ATOM 2637 N N . LEU B 1 15 ? -14.836 -9.906 -3.398 1 92.25 15 LEU B N 1
ATOM 2638 C CA . LEU B 1 15 ? -14.18 -8.945 -2.52 1 92.25 15 LEU B CA 1
ATOM 2639 C C . LEU B 1 15 ? -13.156 -8.117 -3.291 1 92.25 15 LEU B C 1
ATOM 2641 O O . LEU B 1 15 ? -12.352 -8.672 -4.047 1 92.25 15 LEU B O 1
ATOM 2645 N N . LEU B 1 16 ? -13.32 -6.805 -3.25 1 94.12 16 LEU B N 1
ATOM 2646 C CA . LEU B 1 16 ? -12.281 -5.91 -3.754 1 94.12 16 LEU B CA 1
ATOM 2647 C C . LEU B 1 16 ? -11.406 -5.395 -2.617 1 94.12 16 LEU B C 1
ATOM 2649 O O . LEU B 1 16 ? -11.898 -4.758 -1.687 1 94.12 16 LEU B O 1
ATOM 2653 N N . TRP B 1 17 ? -10.102 -5.676 -2.701 1 90.12 17 TRP B N 1
ATOM 2654 C CA . TRP B 1 17 ? -9.172 -5.398 -1.609 1 90.12 17 TRP B CA 1
ATOM 2655 C C . TRP B 1 17 ? -8.18 -4.316 -2.004 1 90.12 17 TRP B C 1
ATOM 2657 O O . TRP B 1 17 ? -7.465 -4.453 -3.004 1 90.12 17 TRP B O 1
ATOM 2667 N N . ASP B 1 18 ? -8.148 -3.252 -1.225 1 86.94 18 ASP B N 1
ATOM 2668 C CA . ASP B 1 18 ? -7.082 -2.266 -1.354 1 86.94 18 ASP B CA 1
ATOM 2669 C C . ASP B 1 18 ? -5.809 -2.736 -0.652 1 86.94 18 ASP B C 1
ATOM 2671 O O . ASP B 1 18 ? -5.609 -2.461 0.532 1 86.94 18 ASP B O 1
ATOM 2675 N N . ALA B 1 19 ? -4.902 -3.363 -1.361 1 71.12 19 ALA B N 1
ATOM 2676 C CA . ALA B 1 19 ? -3.758 -4.094 -0.825 1 71.12 19 ALA B CA 1
ATOM 2677 C C . ALA B 1 19 ? -2.674 -3.135 -0.34 1 71.12 19 ALA B C 1
ATOM 2679 O O . ALA B 1 19 ? -1.771 -3.533 0.4 1 71.12 19 ALA B O 1
ATOM 2680 N N . CYS B 1 20 ? -2.715 -1.937 -0.769 1 63.28 20 CYS B N 1
ATOM 2681 C CA . CYS B 1 20 ? -1.661 -0.992 -0.415 1 63.28 20 CYS B CA 1
ATOM 2682 C C . CYS B 1 20 ? -1.447 -0.953 1.093 1 63.28 20 CYS B C 1
ATOM 2684 O O . CYS B 1 20 ? -0.36 -0.612 1.562 1 63.28 20 CYS B O 1
ATOM 2686 N N . LEU B 1 21 ? -2.26 -1.455 1.73 1 57.19 21 LEU B N 1
ATOM 2687 C CA . LEU B 1 21 ? -2.232 -1.238 3.174 1 57.19 21 LEU B CA 1
ATOM 2688 C C . LEU B 1 21 ? -1.633 -2.441 3.893 1 57.19 21 LEU B C 1
ATOM 2690 O O . LEU B 1 21 ? -1.375 -2.385 5.098 1 57.19 21 LEU B O 1
ATOM 2694 N N . HIS B 1 22 ? -1.404 -3.447 3.15 1 61.84 22 HIS B N 1
ATOM 2695 C CA . HIS B 1 22 ? -1.009 -4.66 3.855 1 61.84 22 HIS B CA 1
ATOM 2696 C C . HIS B 1 22 ? 0.144 -5.363 3.143 1 61.84 22 HIS B C 1
ATOM 2698 O O . HIS B 1 22 ? 0.017 -5.75 1.979 1 61.84 22 HIS B O 1
ATOM 2704 N N . ARG B 1 23 ? 1.141 -5.441 4.023 1 61.53 23 ARG B N 1
ATOM 2705 C CA . ARG B 1 23 ? 2.27 -6.207 3.508 1 61.53 23 ARG B CA 1
ATOM 2706 C C . ARG B 1 23 ? 1.983 -7.703 3.555 1 61.53 23 ARG B C 1
ATOM 2708 O O . ARG B 1 23 ? 1.283 -8.18 4.449 1 61.53 23 ARG B O 1
ATOM 2715 N N . ASN B 1 24 ? 2.209 -8.531 2.574 1 66.81 24 ASN B N 1
ATOM 2716 C CA . ASN B 1 24 ? 2.193 -9.992 2.523 1 66.81 24 ASN B CA 1
ATOM 2717 C C . ASN B 1 24 ? 0.769 -10.539 2.52 1 66.81 24 ASN B C 1
ATOM 2719 O O . ASN B 1 24 ? 0.49 -11.562 3.146 1 66.81 24 ASN B O 1
ATOM 2723 N N . LEU B 1 25 ? -0.206 -9.734 2.146 1 73.06 25 LEU B N 1
ATOM 2724 C CA . LEU B 1 25 ? -1.604 -10.148 2.107 1 73.06 25 LEU B CA 1
ATOM 2725 C C . LEU B 1 25 ? -1.765 -11.445 1.329 1 73.06 25 LEU B C 1
ATOM 2727 O O . LEU B 1 25 ? -2.496 -12.344 1.755 1 73.06 25 LEU B O 1
ATOM 2731 N N . ALA B 1 26 ? -1.107 -11.555 0.231 1 70 26 ALA B N 1
ATOM 2732 C CA . ALA B 1 26 ? -1.23 -12.734 -0.615 1 70 26 ALA B CA 1
ATOM 2733 C C . ALA B 1 26 ? -0.815 -13.992 0.14 1 70 26 ALA B C 1
ATOM 2735 O O . ALA B 1 26 ? -1.512 -15.016 0.093 1 70 26 ALA B O 1
ATOM 2736 N N . GLN B 1 27 ? 0.234 -13.859 0.895 1 71 27 GLN B N 1
ATOM 2737 C CA . GLN B 1 27 ? 0.729 -14.992 1.67 1 71 27 GLN B CA 1
ATOM 2738 C C . GLN B 1 27 ? -0.301 -15.445 2.701 1 71 27 GLN B C 1
ATOM 2740 O O . GLN B 1 27 ? -0.523 -16.641 2.877 1 71 27 GLN B O 1
ATOM 2745 N N . THR B 1 28 ? -0.846 -14.43 3.289 1 74.19 28 THR B N 1
ATOM 2746 C CA . THR B 1 28 ? -1.83 -14.711 4.328 1 74.19 28 THR B CA 1
ATOM 2747 C C . THR B 1 28 ? -3.064 -15.383 3.734 1 74.19 28 THR B C 1
ATOM 2749 O O . THR B 1 28 ? -3.584 -16.344 4.297 1 74.19 28 THR B O 1
ATOM 2752 N N . LEU B 1 29 ? -3.426 -15 2.629 1 76.88 29 LEU B N 1
ATOM 2753 C CA . LEU B 1 29 ? -4.656 -15.492 2.018 1 76.88 29 LEU B CA 1
ATOM 2754 C C . LEU B 1 29 ? -4.465 -16.891 1.452 1 76.88 29 LEU B C 1
ATOM 2756 O O . LEU B 1 29 ? -5.363 -17.734 1.54 1 76.88 29 LEU B O 1
ATOM 2760 N N . TYR B 1 30 ? -3.312 -17.156 0.912 1 72.31 30 TYR B N 1
ATOM 2761 C CA . TYR B 1 30 ? -3.059 -18.469 0.32 1 72.31 30 TYR B CA 1
ATOM 2762 C C . TYR B 1 30 ? -2.895 -19.531 1.398 1 72.31 30 TYR B C 1
ATOM 2764 O O . TYR B 1 30 ? -3.104 -20.719 1.143 1 72.31 30 TYR B O 1
ATOM 2772 N N . GLN B 1 31 ? -2.549 -19.062 2.541 1 73.06 31 GLN B N 1
ATOM 2773 C CA . GLN B 1 31 ? -2.467 -19.984 3.664 1 73.06 31 GLN B CA 1
ATOM 2774 C C . GLN B 1 31 ? -3.85 -20.266 4.25 1 73.06 31 GLN B C 1
ATOM 2776 O O . GLN B 1 31 ? -4.105 -21.359 4.766 1 73.06 31 GLN B O 1
ATOM 2781 N N . LEU B 1 32 ? -4.602 -19.297 4.16 1 74.44 32 LEU B N 1
ATOM 2782 C CA . LEU B 1 32 ? -5.938 -19.406 4.738 1 74.44 32 LEU B CA 1
ATOM 2783 C C . LEU B 1 32 ? -6.812 -20.344 3.92 1 74.44 32 LEU B C 1
ATOM 2785 O O . LEU B 1 32 ? -7.523 -21.188 4.48 1 74.44 32 LEU B O 1
ATOM 2789 N N . ASP B 1 33 ? -6.867 -20.156 2.691 1 74.69 33 ASP B N 1
ATOM 2790 C CA . ASP B 1 33 ? -7.73 -20.906 1.788 1 74.69 33 ASP B CA 1
ATOM 2791 C C . ASP B 1 33 ? -7.105 -21.031 0.401 1 74.69 33 ASP B C 1
ATOM 2793 O O . ASP B 1 33 ? -7 -20.047 -0.328 1 74.69 33 ASP B O 1
ATOM 2797 N N . ASN B 1 34 ? -6.699 -22.281 0.021 1 72 34 ASN B N 1
ATOM 2798 C CA . ASN B 1 34 ? -6.027 -22.547 -1.248 1 72 34 ASN B CA 1
ATOM 2799 C C . ASN B 1 34 ? -6.949 -22.281 -2.434 1 72 34 ASN B C 1
ATOM 2801 O O . ASN B 1 34 ? -6.488 -22.203 -3.576 1 72 34 ASN B O 1
ATOM 2805 N N . ARG B 1 35 ? -8.188 -22.094 -2.143 1 71.25 35 ARG B N 1
ATOM 2806 C CA . ARG B 1 35 ? -9.164 -21.906 -3.215 1 71.25 35 ARG B CA 1
ATOM 2807 C C . ARG B 1 35 ? -9.289 -20.422 -3.578 1 71.25 35 ARG B C 1
ATOM 2809 O O . ARG B 1 35 ? -9.906 -20.078 -4.59 1 71.25 35 ARG B O 1
ATOM 2816 N N . VAL B 1 36 ? -8.742 -19.625 -2.711 1 74.69 36 VAL B N 1
ATOM 2817 C CA . VAL B 1 36 ? -8.844 -18.188 -2.961 1 74.69 36 VAL B CA 1
ATOM 2818 C C . VAL B 1 36 ? -8.094 -17.844 -4.242 1 74.69 36 VAL B C 1
ATOM 2820 O O . VAL B 1 36 ? -6.961 -18.281 -4.449 1 74.69 36 VAL B O 1
ATOM 2823 N N . PHE B 1 37 ? -8.805 -17.297 -5.117 1 75.69 37 PHE B N 1
ATOM 2824 C CA . PHE B 1 37 ? -8.227 -16.797 -6.355 1 75.69 37 PHE B CA 1
ATOM 2825 C C . PHE B 1 37 ? -8.172 -15.266 -6.352 1 75.69 37 PHE B C 1
ATOM 2827 O O . PHE B 1 37 ? -9.203 -14.602 -6.293 1 75.69 37 PHE B O 1
ATOM 2834 N N . MET B 1 38 ? -6.922 -14.797 -6.336 1 82.56 38 MET B N 1
ATOM 2835 C CA . MET B 1 38 ? -6.727 -13.344 -6.32 1 82.56 38 MET B CA 1
ATOM 2836 C C . MET B 1 38 ? -6.309 -12.844 -7.699 1 82.56 38 MET B C 1
ATOM 2838 O O . MET B 1 38 ? -5.375 -13.367 -8.305 1 82.56 38 MET B O 1
ATOM 2842 N N . LEU B 1 39 ? -7.008 -11.859 -8.211 1 86 39 LEU B N 1
ATOM 2843 C CA . LEU B 1 39 ? -6.691 -11.242 -9.5 1 86 39 LEU B CA 1
ATOM 2844 C C . LEU B 1 39 ? -6.168 -9.82 -9.312 1 86 39 LEU B C 1
ATOM 2846 O O . LEU B 1 39 ? -6.926 -8.922 -8.953 1 86 39 LEU B O 1
ATOM 2850 N N . PRO B 1 40 ? -4.836 -9.609 -9.508 1 87.12 40 PRO B N 1
ATOM 2851 C CA . PRO B 1 40 ? -4.34 -8.227 -9.484 1 87.12 40 PRO B CA 1
ATOM 2852 C C . PRO B 1 40 ? -4.93 -7.371 -10.609 1 87.12 40 PRO B C 1
ATOM 2854 O O . PRO B 1 40 ? -4.867 -7.754 -11.781 1 87.12 40 PRO B O 1
ATOM 2857 N N . LEU B 1 41 ? -5.375 -6.203 -10.32 1 92.25 41 LEU B N 1
ATOM 2858 C CA . LEU B 1 41 ? -6.215 -5.473 -11.266 1 92.25 41 LEU B CA 1
ATOM 2859 C C . LEU B 1 41 ? -5.375 -4.547 -12.141 1 92.25 41 LEU B C 1
ATOM 2861 O O . LEU B 1 41 ? -5.859 -4.027 -13.148 1 92.25 41 LEU B O 1
ATOM 2865 N N . TYR B 1 42 ? -4.164 -4.305 -11.781 1 88.19 42 TYR B N 1
ATOM 2866 C CA . TYR B 1 42 ? -3.359 -3.4 -12.602 1 88.19 42 TYR B CA 1
ATOM 2867 C C . TYR B 1 42 ? -2.416 -4.184 -13.508 1 88.19 42 TYR B C 1
ATOM 2869 O O . TYR B 1 42 ? -1.677 -3.592 -14.297 1 88.19 42 TYR B O 1
ATOM 2877 N N . GLN B 1 43 ? -2.447 -5.496 -13.414 1 82.75 43 GLN B N 1
ATOM 2878 C CA . GLN B 1 43 ? -1.582 -6.309 -14.258 1 82.75 43 GLN B CA 1
ATOM 2879 C C . GLN B 1 43 ? -1.853 -6.039 -15.742 1 82.75 43 GLN B C 1
ATOM 2881 O O . GLN B 1 43 ? -3.006 -6.055 -16.172 1 82.75 43 GLN B O 1
ATOM 2886 N N . GLY B 1 44 ? -0.799 -5.801 -16.484 1 80.75 44 GLY B N 1
ATOM 2887 C CA . GLY B 1 44 ? -0.942 -5.566 -17.906 1 80.75 44 GLY B CA 1
ATOM 2888 C C . GLY B 1 44 ? -1.366 -4.152 -18.234 1 80.75 44 GLY B C 1
ATOM 2889 O O . GLY B 1 44 ? -1.641 -3.838 -19.406 1 80.75 44 GLY B O 1
ATOM 2890 N N . THR B 1 45 ? -1.522 -3.291 -17.234 1 86.19 45 THR B N 1
ATOM 2891 C CA . THR B 1 45 ? -1.892 -1.896 -17.453 1 86.19 45 THR B CA 1
ATOM 2892 C C . THR B 1 45 ? -0.698 -0.978 -17.203 1 86.19 45 THR B C 1
ATOM 2894 O O . THR B 1 45 ? 0.394 -1.445 -16.875 1 86.19 45 THR B O 1
ATOM 2897 N N . GLN B 1 46 ? -0.899 0.337 -17.422 1 85 46 GLN B N 1
ATOM 2898 C CA . GLN B 1 46 ? 0.148 1.329 -17.203 1 85 46 GLN B CA 1
ATOM 2899 C C . GLN B 1 46 ? 0.486 1.45 -15.719 1 85 46 GLN B C 1
ATOM 2901 O O . GLN B 1 46 ? 1.515 2.023 -15.359 1 85 46 GLN B O 1
ATOM 2906 N N . PHE B 1 47 ? -0.321 0.791 -14.859 1 84 47 PHE B N 1
ATOM 2907 C CA . PHE B 1 47 ? -0.126 0.903 -13.422 1 84 47 PHE B CA 1
ATOM 2908 C C . PHE B 1 47 ? 0.467 -0.381 -12.852 1 84 47 PHE B C 1
ATOM 2910 O O . PHE B 1 47 ? 0.48 -0.579 -11.633 1 84 47 PHE B O 1
ATOM 2917 N N . GLU B 1 48 ? 0.962 -1.213 -13.633 1 81.56 48 GLU B N 1
ATOM 2918 C CA . GLU B 1 48 ? 1.466 -2.52 -13.219 1 81.56 48 GLU B CA 1
ATOM 2919 C C . GLU B 1 48 ? 2.609 -2.377 -12.219 1 81.56 48 GLU B C 1
ATOM 2921 O O . GLU B 1 48 ? 2.76 -3.205 -11.32 1 81.56 48 GLU B O 1
ATOM 2926 N N . SER B 1 49 ? 3.312 -1.3 -12.266 1 76.62 49 SER B N 1
ATOM 2927 C CA . SER B 1 49 ? 4.473 -1.094 -11.406 1 76.62 49 SER B CA 1
ATOM 2928 C C . SER B 1 49 ? 4.047 -0.825 -9.961 1 76.62 49 SER B C 1
ATOM 2930 O O . SER B 1 49 ? 4.871 -0.874 -9.047 1 76.62 49 SER B O 1
ATOM 2932 N N . LEU B 1 50 ? 2.764 -0.522 -9.789 1 75.69 50 LEU B N 1
ATOM 2933 C CA . LEU B 1 50 ? 2.281 -0.335 -8.43 1 75.69 50 LEU B CA 1
ATOM 2934 C C . LEU B 1 50 ? 2.246 -1.662 -7.676 1 75.69 50 LEU B C 1
ATOM 2936 O O . LEU B 1 50 ? 2.1 -1.684 -6.449 1 75.69 50 LEU B O 1
ATOM 2940 N N . GLY B 1 51 ? 2.459 -2.787 -8.422 1 69.81 51 GLY B N 1
ATOM 2941 C CA . GLY B 1 51 ? 2.74 -4.098 -7.859 1 69.81 51 GLY B CA 1
ATOM 2942 C C . GLY B 1 51 ? 1.899 -4.414 -6.641 1 69.81 51 GLY B C 1
ATOM 2943 O O . GLY B 1 51 ? 0.67 -4.465 -6.723 1 69.81 51 GLY B O 1
ATOM 2944 N N . ASP B 1 52 ? 2.662 -4.34 -5.441 1 63.5 52 ASP B N 1
ATOM 2945 C CA . ASP B 1 52 ? 2.105 -4.816 -4.18 1 63.5 52 ASP B CA 1
ATOM 2946 C C . ASP B 1 52 ? 1.036 -3.859 -3.654 1 63.5 52 ASP B C 1
ATOM 2948 O O . ASP B 1 52 ? 0.266 -4.211 -2.758 1 63.5 52 ASP B O 1
ATOM 2952 N N . ILE B 1 53 ? 0.865 -2.77 -4.312 1 71.81 53 ILE B N 1
ATOM 2953 C CA . ILE B 1 53 ? -0.102 -1.81 -3.791 1 71.81 53 ILE B CA 1
ATOM 2954 C C . ILE B 1 53 ? -1.322 -1.755 -4.707 1 71.81 53 ILE B C 1
ATOM 2956 O O . ILE B 1 53 ? -2.209 -0.92 -4.52 1 71.81 53 ILE B O 1
ATOM 2960 N N . GLN B 1 54 ? -1.378 -2.646 -5.68 1 81.69 54 GLN B N 1
ATOM 2961 C CA . GLN B 1 54 ? -2.51 -2.682 -6.602 1 81.69 54 GLN B CA 1
ATOM 2962 C C . GLN B 1 54 ? -3.734 -3.309 -5.945 1 81.69 54 GLN B C 1
ATOM 2964 O O . GLN B 1 54 ? -3.605 -4.109 -5.016 1 81.69 54 GLN B O 1
ATOM 2969 N N . PRO B 1 55 ? -4.93 -2.887 -6.367 1 89.19 55 PRO B N 1
ATOM 2970 C CA . PRO B 1 55 ? -6.129 -3.559 -5.867 1 89.19 55 PRO B CA 1
ATOM 2971 C C . PRO B 1 55 ? -6.211 -5.023 -6.301 1 89.19 55 PRO B C 1
ATOM 2973 O O . PRO B 1 55 ? -5.762 -5.371 -7.395 1 89.19 55 PRO B O 1
ATOM 2976 N N . LEU B 1 56 ? -6.801 -5.812 -5.438 1 89.75 56 LEU B N 1
ATOM 2977 C CA . LEU B 1 56 ? -6.988 -7.234 -5.703 1 89.75 56 LEU B CA 1
ATOM 2978 C C . LEU B 1 56 ? -8.469 -7.59 -5.742 1 89.75 56 LEU B C 1
ATOM 2980 O O . LEU B 1 56 ? -9.242 -7.133 -4.895 1 89.75 56 LEU B O 1
ATOM 2984 N N . LEU B 1 57 ? -8.828 -8.281 -6.758 1 93.12 57 LEU B N 1
ATOM 2985 C CA . LEU B 1 57 ? -10.172 -8.844 -6.855 1 93.12 57 LEU B CA 1
ATOM 2986 C C . LEU B 1 57 ? -10.18 -10.312 -6.438 1 93.12 57 LEU B C 1
ATOM 2988 O O . LEU B 1 57 ? -9.43 -11.117 -6.988 1 93.12 57 LEU B O 1
ATOM 2992 N N . LEU B 1 58 ? -11.008 -10.602 -5.445 1 90 58 LEU B N 1
ATOM 2993 C CA . LEU B 1 58 ? -11.109 -11.977 -4.957 1 90 58 LEU B CA 1
ATOM 2994 C C . LEU B 1 58 ? -12.523 -12.516 -5.145 1 90 58 LEU B C 1
ATOM 2996 O O . LEU B 1 58 ? -13.5 -11.828 -4.852 1 90 58 LEU B O 1
ATOM 3000 N N . GLN B 1 59 ? -12.547 -13.656 -5.715 1 87.31 59 GLN B N 1
ATOM 3001 C CA . GLN B 1 59 ? -13.805 -14.398 -5.688 1 87.31 59 GLN B CA 1
ATOM 3002 C C . GLN B 1 59 ? -13.969 -15.172 -4.379 1 87.31 59 GLN B C 1
ATOM 3004 O O . GLN B 1 59 ? -13.055 -15.883 -3.957 1 87.31 59 GLN B O 1
ATOM 3009 N N . CYS B 1 60 ? -15.023 -14.938 -3.697 1 82.75 60 CYS B N 1
ATOM 3010 C CA . CYS B 1 60 ? -15.242 -15.562 -2.398 1 82.75 60 CYS B CA 1
ATOM 3011 C C . CYS B 1 60 ? -16.234 -16.719 -2.506 1 82.75 60 CYS B C 1
ATOM 3013 O O . CYS B 1 60 ? -17.438 -16.484 -2.67 1 82.75 60 CYS B O 1
ATOM 3015 N N . PRO B 1 61 ? -15.625 -17.828 -2.342 1 72.75 61 PRO B N 1
ATOM 3016 C CA . PRO B 1 61 ? -16.609 -18.922 -2.283 1 72.75 61 PRO B CA 1
ATOM 3017 C C . PRO B 1 61 ? -17.531 -18.812 -1.08 1 72.75 61 PRO B C 1
ATOM 3019 O O . PRO B 1 61 ? -17.172 -18.219 -0.061 1 72.75 61 PRO B O 1
ATOM 3022 N N . ALA B 1 62 ? -18.797 -19.219 -1.204 1 65.75 62 ALA B N 1
ATOM 3023 C CA . ALA B 1 62 ? -19.828 -19.141 -0.164 1 65.75 62 ALA B CA 1
ATOM 3024 C C . ALA B 1 62 ? -19.328 -19.766 1.139 1 65.75 62 ALA B C 1
ATOM 3026 O O . ALA B 1 62 ? -19.641 -19.281 2.227 1 65.75 62 ALA B O 1
ATOM 3027 N N . ASP B 1 63 ? -18.562 -20.703 1.04 1 68.31 63 ASP B N 1
ATOM 3028 C CA . ASP B 1 63 ? -18.094 -21.422 2.227 1 68.31 63 ASP B CA 1
ATOM 3029 C C . ASP B 1 63 ? -16.641 -21.078 2.533 1 68.31 63 ASP B C 1
ATOM 3031 O O . ASP B 1 63 ? -15.945 -21.828 3.217 1 68.31 63 ASP B O 1
ATOM 3035 N N . SER B 1 64 ? -16.406 -19.953 2.18 1 71.75 64 SER B N 1
ATOM 3036 C CA . SER B 1 64 ? -14.992 -19.625 2.287 1 71.75 64 SER B CA 1
ATOM 3037 C C . SER B 1 64 ? -14.625 -19.219 3.711 1 71.75 64 SER B C 1
ATOM 3039 O O . SER B 1 64 ? -15.398 -18.547 4.387 1 71.75 64 SER B O 1
ATOM 3041 N N . GLN B 1 65 ? -13.555 -19.75 4.211 1 79.25 65 GLN B N 1
ATOM 3042 C CA . GLN B 1 65 ? -12.945 -19.328 5.473 1 79.25 65 GLN B CA 1
ATOM 3043 C C . GLN B 1 65 ? -12.5 -17.875 5.426 1 79.25 65 GLN B C 1
ATOM 3045 O O . GLN B 1 65 ? -12.32 -17.234 6.465 1 79.25 65 GLN B O 1
ATOM 3050 N N . LEU B 1 66 ? -12.547 -17.391 4.262 1 80.06 66 LEU B N 1
ATOM 3051 C CA . LEU B 1 66 ? -12.055 -16.031 4.066 1 80.06 66 LEU B CA 1
ATOM 3052 C C . LEU B 1 66 ? -12.969 -15.016 4.742 1 80.06 66 LEU B C 1
ATOM 3054 O O . LEU B 1 66 ? -12.5 -14.102 5.422 1 80.06 66 LEU B O 1
ATOM 3058 N N . LEU B 1 67 ? -14.219 -15.195 4.562 1 80.75 67 LEU B N 1
ATOM 3059 C CA . LEU B 1 67 ? -15.172 -14.25 5.137 1 80.75 67 LEU B CA 1
ATOM 3060 C C . LEU B 1 67 ? -15.148 -14.305 6.66 1 80.75 67 LEU B C 1
ATOM 3062 O O . LEU B 1 67 ? -15.234 -13.273 7.324 1 80.75 67 LEU B O 1
ATOM 3066 N N . ASP B 1 68 ? -15.031 -15.484 7.133 1 80.81 68 ASP B N 1
ATOM 3067 C CA . ASP B 1 68 ? -14.93 -15.656 8.578 1 80.81 68 ASP B CA 1
ATOM 3068 C C . ASP B 1 68 ? -13.656 -15 9.117 1 80.81 68 ASP B C 1
ATOM 3070 O O . ASP B 1 68 ? -13.68 -14.375 10.18 1 80.81 68 ASP B O 1
ATOM 3074 N N . TRP B 1 69 ? -12.68 -15.289 8.398 1 82.81 69 TRP B N 1
ATOM 3075 C CA . TRP B 1 69 ? -11.391 -14.711 8.781 1 82.81 69 TRP B CA 1
ATOM 3076 C C . TRP B 1 69 ? -11.445 -13.188 8.758 1 82.81 69 TRP B C 1
ATOM 3078 O O . TRP B 1 69 ? -10.922 -12.531 9.664 1 82.81 69 TRP B O 1
ATOM 3088 N N . LEU B 1 70 ? -12.062 -12.617 7.777 1 79.44 70 LEU B N 1
ATOM 3089 C CA . LEU B 1 70 ? -12.18 -11.172 7.637 1 79.44 70 LEU B CA 1
ATOM 3090 C C . LEU B 1 70 ? -12.977 -10.578 8.797 1 79.44 70 LEU B C 1
ATOM 3092 O O . LEU B 1 70 ? -12.68 -9.469 9.25 1 79.44 70 LEU B O 1
ATOM 3096 N N . GLU B 1 71 ? -13.914 -11.281 9.18 1 79.5 71 GLU B N 1
ATOM 3097 C CA . GLU B 1 71 ? -14.742 -10.828 10.289 1 79.5 71 GLU B CA 1
ATOM 3098 C C . GLU B 1 71 ? -13.938 -10.711 11.578 1 79.5 71 GLU B C 1
ATOM 3100 O O . GLU B 1 71 ? -14.227 -9.867 12.43 1 79.5 71 GLU B O 1
ATOM 3105 N N . GLN B 1 72 ? -13.016 -11.492 11.57 1 79.31 72 GLN B N 1
ATOM 3106 C CA . GLN B 1 72 ? -12.219 -11.539 12.789 1 79.31 72 GLN B CA 1
ATOM 3107 C C . GLN B 1 72 ? -11.078 -10.523 12.742 1 79.31 72 GLN B C 1
ATOM 3109 O O . GLN B 1 72 ? -10.547 -10.133 13.781 1 79.31 72 GLN B O 1
ATOM 3114 N N . GLN B 1 73 ? -10.758 -10.203 11.531 1 75.12 73 GLN B N 1
ATOM 3115 C CA . GLN B 1 73 ? -9.633 -9.289 11.367 1 75.12 73 GLN B CA 1
ATOM 3116 C C . GLN B 1 73 ? -10.102 -7.844 11.281 1 75.12 73 GLN B C 1
ATOM 3118 O O . GLN B 1 73 ? -10.398 -7.344 10.195 1 75.12 73 GLN B O 1
ATOM 3123 N N . LEU B 1 74 ? -10.086 -7.121 12.289 1 63.38 74 LEU B N 1
ATOM 3124 C CA . LEU B 1 74 ? -10.57 -5.746 12.352 1 63.38 74 LEU B CA 1
ATOM 3125 C C . LEU B 1 74 ? -9.727 -4.836 11.461 1 63.38 74 LEU B C 1
ATOM 3127 O O . LEU B 1 74 ? -10.25 -3.877 10.883 1 63.38 74 LEU B O 1
ATOM 3131 N N . CYS B 1 75 ? -8.547 -5.223 11.305 1 64.12 75 CYS B N 1
ATOM 3132 C CA . CYS B 1 75 ? -7.594 -4.34 10.641 1 64.12 75 CYS B CA 1
ATOM 3133 C C . CYS B 1 75 ? -7.863 -4.27 9.141 1 64.12 75 CYS B C 1
ATOM 3135 O O . CYS B 1 75 ? -7.43 -3.33 8.477 1 64.12 75 CYS B O 1
ATOM 3137 N N . TYR B 1 76 ? -8.648 -5.176 8.664 1 70.56 76 TYR B N 1
ATOM 3138 C CA . TYR B 1 76 ? -8.867 -5.199 7.223 1 70.56 76 TYR B CA 1
ATOM 3139 C C . TYR B 1 76 ? -10.203 -4.559 6.863 1 70.56 76 TYR B C 1
ATOM 3141 O O . TYR B 1 76 ? -10.5 -4.355 5.684 1 70.56 76 TYR B O 1
ATOM 3149 N N . ARG B 1 77 ? -10.898 -4.07 7.848 1 71.44 77 ARG B N 1
ATOM 3150 C CA . ARG B 1 77 ? -12.25 -3.559 7.633 1 71.44 77 ARG B CA 1
ATOM 3151 C C . ARG B 1 77 ? -12.227 -2.293 6.781 1 71.44 77 ARG B C 1
ATOM 3153 O O . ARG B 1 77 ? -13.188 -2.006 6.062 1 71.44 77 ARG B O 1
ATOM 3160 N N . ASP B 1 78 ? -11.188 -1.609 6.844 1 77.81 78 ASP B N 1
ATOM 3161 C CA . ASP B 1 78 ? -11.117 -0.353 6.105 1 77.81 78 ASP B CA 1
ATOM 3162 C C . ASP B 1 78 ? -10.359 -0.528 4.793 1 77.81 78 ASP B C 1
ATOM 3164 O O . ASP B 1 78 ? -9.945 0.454 4.172 1 77.81 78 ASP B O 1
ATOM 3168 N N . SER B 1 79 ? -10.266 -1.794 4.375 1 87.31 79 SER B N 1
ATOM 3169 C CA . SER B 1 79 ? -9.461 -1.997 3.174 1 87.31 79 SER B CA 1
ATOM 3170 C C . SER B 1 79 ? -10.219 -2.82 2.137 1 87.31 79 SER B C 1
ATOM 3172 O O . SER B 1 79 ? -9.695 -3.105 1.059 1 87.31 79 SER B O 1
ATOM 3174 N N . VAL B 1 80 ? -11.461 -3.184 2.451 1 90.69 80 VAL B N 1
ATOM 3175 C CA . VAL B 1 80 ? -12.156 -4.07 1.529 1 90.69 80 VAL B CA 1
ATOM 3176 C C . VAL B 1 80 ? -13.594 -3.592 1.338 1 90.69 80 VAL B C 1
ATOM 3178 O O . VAL B 1 80 ? -14.164 -2.945 2.223 1 90.69 80 VAL B O 1
ATOM 3181 N N . TRP B 1 81 ? -14.133 -3.811 0.248 1 93.88 81 TRP B N 1
ATOM 3182 C CA . TRP B 1 81 ? -15.57 -3.766 0.049 1 93.88 81 TRP B CA 1
ATOM 3183 C C . TRP B 1 81 ? -16.047 -4.949 -0.786 1 93.88 81 TRP B C 1
ATOM 3185 O O . TRP B 1 81 ? -15.242 -5.613 -1.446 1 93.88 81 TRP B O 1
ATOM 3195 N N . LEU B 1 82 ? -17.344 -5.328 -0.662 1 94.06 82 LEU B N 1
ATOM 3196 C CA . LEU B 1 82 ? -17.906 -6.555 -1.219 1 94.06 82 LEU B CA 1
ATOM 3197 C C . LEU B 1 82 ? -18.953 -6.242 -2.287 1 94.06 82 LEU B C 1
ATOM 3199 O O . LEU B 1 82 ? -19.578 -5.184 -2.248 1 94.06 82 LEU B O 1
ATOM 3203 N N . PHE B 1 83 ? -19.094 -7.168 -3.195 1 95.69 83 PHE B N 1
ATOM 3204 C CA . PHE B 1 83 ? -20.188 -7.043 -4.145 1 95.69 83 PHE B CA 1
ATOM 3205 C C . PHE B 1 83 ? -20.562 -8.406 -4.727 1 95.69 83 PHE B C 1
ATOM 3207 O O . PHE B 1 83 ? -19.75 -9.328 -4.719 1 95.69 83 PHE B O 1
ATOM 3214 N N . GLU B 1 84 ? -21.75 -8.539 -5.125 1 95 84 GLU B N 1
ATOM 3215 C CA . GLU B 1 84 ? -22.203 -9.719 -5.859 1 95 84 GLU B CA 1
ATOM 3216 C C . GLU B 1 84 ? -22.25 -9.453 -7.359 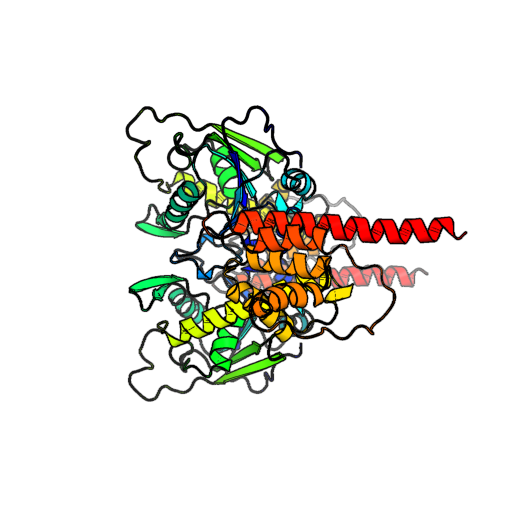1 95 84 GLU B C 1
ATOM 3218 O O . GLU B 1 84 ? -22.5 -8.32 -7.785 1 95 84 GLU B O 1
ATOM 3223 N N . SER B 1 85 ? -21.938 -10.43 -8.117 1 95.31 85 SER B N 1
ATOM 3224 C CA . SER B 1 85 ? -21.953 -10.281 -9.57 1 95.31 85 SER B CA 1
ATOM 3225 C C . SER B 1 85 ? -22.203 -11.617 -10.258 1 95.31 85 SER B C 1
ATOM 3227 O O . SER B 1 85 ? -21.844 -12.672 -9.727 1 95.31 85 SER B O 1
ATOM 3229 N N . THR B 1 86 ? -22.875 -11.539 -11.469 1 93.38 86 THR B N 1
ATOM 3230 C CA . THR B 1 86 ? -23.047 -12.719 -12.312 1 93.38 86 THR B CA 1
ATOM 3231 C C . THR B 1 86 ? -22.016 -12.719 -13.438 1 93.38 86 THR B C 1
ATOM 3233 O O . THR B 1 86 ? -21.953 -13.664 -14.227 1 93.38 86 THR B O 1
ATOM 3236 N N . SER B 1 87 ? -21.219 -11.703 -13.469 1 94.56 87 SER B N 1
ATOM 3237 C CA . SER B 1 87 ? -20.188 -11.609 -14.5 1 94.56 87 SER B CA 1
ATOM 3238 C C . SER B 1 87 ? -18.984 -12.492 -14.164 1 94.56 87 SER B C 1
ATOM 3240 O O . SER B 1 87 ? -18.75 -12.812 -12.992 1 94.56 87 SER B O 1
ATOM 3242 N N . SER B 1 88 ? -18.281 -12.883 -15.242 1 91.12 88 SER B N 1
ATOM 3243 C CA . SER B 1 88 ? -17.062 -13.68 -15.047 1 91.12 88 SER B CA 1
ATOM 3244 C C . SER B 1 88 ? -15.938 -12.828 -14.461 1 91.12 88 SER B C 1
ATOM 3246 O O . SER B 1 88 ? -15.977 -11.602 -14.531 1 91.12 88 SER B O 1
ATOM 3248 N N . SER B 1 89 ? -14.953 -13.469 -13.859 1 89.31 89 SER B N 1
ATOM 3249 C CA . SER B 1 89 ? -13.789 -12.766 -13.328 1 89.31 89 SER B CA 1
ATOM 3250 C C . SER B 1 89 ? -13.062 -11.992 -14.422 1 89.31 89 SER B C 1
ATOM 3252 O O . SER B 1 89 ? -12.516 -10.914 -14.172 1 89.31 89 SER B O 1
ATOM 3254 N N . ALA B 1 90 ? -13.047 -12.523 -15.625 1 89 90 ALA B N 1
ATOM 3255 C CA . ALA B 1 90 ? -12.398 -11.859 -16.75 1 89 90 ALA B CA 1
ATOM 3256 C C . ALA B 1 90 ? -13.117 -10.562 -17.109 1 89 90 ALA B C 1
ATOM 3258 O O . ALA B 1 90 ? -12.484 -9.555 -17.422 1 89 90 ALA B O 1
ATOM 3259 N N . GLU B 1 91 ? -14.438 -10.633 -17.109 1 94 91 GLU B N 1
ATOM 3260 C CA . GLU B 1 91 ? -15.234 -9.445 -17.391 1 94 91 GLU B CA 1
ATOM 3261 C C . GLU B 1 91 ? -15.055 -8.383 -16.312 1 94 91 GLU B C 1
ATOM 3263 O O . GLU B 1 91 ? -14.938 -7.191 -16.609 1 94 91 GLU B O 1
ATOM 3268 N N . LEU B 1 92 ? -15.008 -8.812 -15.125 1 95.81 92 LEU B N 1
ATOM 3269 C CA . LEU B 1 92 ? -14.82 -7.902 -14.008 1 95.81 92 LEU B CA 1
ATOM 3270 C C . LEU B 1 92 ? -13.43 -7.262 -14.055 1 95.81 92 LEU B C 1
ATOM 3272 O O . LEU B 1 92 ? -13.281 -6.07 -13.766 1 95.81 92 LEU B O 1
ATOM 3276 N N . LEU B 1 93 ? -12.43 -8.016 -14.383 1 93.81 93 LEU B N 1
ATOM 3277 C CA . LEU B 1 93 ? -11.078 -7.5 -14.539 1 93.81 93 LEU B CA 1
ATOM 3278 C C . LEU B 1 93 ? -11.039 -6.367 -15.562 1 93.81 93 LEU B C 1
ATOM 3280 O O . LEU B 1 93 ? -10.492 -5.293 -15.289 1 93.81 93 LEU B O 1
ATOM 3284 N N . ARG B 1 94 ? -11.633 -6.617 -16.719 1 93.5 94 ARG B N 1
ATOM 3285 C CA . ARG B 1 94 ? -11.656 -5.621 -17.781 1 93.5 94 ARG B CA 1
ATOM 3286 C C . ARG B 1 94 ? -12.391 -4.359 -17.328 1 93.5 94 ARG B C 1
ATOM 3288 O O . ARG B 1 94 ? -11.953 -3.244 -17.625 1 93.5 94 ARG B O 1
ATOM 3295 N N . TYR B 1 95 ? -13.445 -4.547 -16.656 1 94.62 95 TYR B N 1
ATOM 3296 C CA . TYR B 1 95 ? -14.234 -3.412 -16.188 1 94.62 95 TYR B CA 1
ATOM 3297 C C . TYR B 1 95 ? -13.422 -2.545 -15.227 1 94.62 95 TYR B C 1
ATOM 3299 O O . TYR B 1 95 ? -13.32 -1.33 -15.414 1 94.62 95 TYR B O 1
ATOM 3307 N N . PHE B 1 96 ? -12.773 -3.178 -14.211 1 95.62 96 PHE B N 1
ATOM 3308 C CA . PHE B 1 96 ? -12.062 -2.439 -13.18 1 95.62 96 PHE B CA 1
ATOM 3309 C C . PHE B 1 96 ? -10.797 -1.803 -13.742 1 95.62 96 PHE B C 1
ATOM 3311 O O . PHE B 1 96 ? -10.352 -0.756 -13.266 1 95.62 96 PHE B O 1
ATOM 3318 N N . GLN B 1 97 ? -10.203 -2.33 -14.742 1 92.5 97 GLN B N 1
ATOM 3319 C CA . GLN B 1 97 ? -8.977 -1.802 -15.336 1 92.5 97 GLN B CA 1
ATOM 3320 C C . GLN B 1 97 ? -9.25 -0.508 -16.094 1 92.5 97 GLN B C 1
ATOM 3322 O O . GLN B 1 97 ? -8.328 0.258 -16.391 1 92.5 97 GLN B O 1
ATOM 3327 N N . GLN B 1 98 ? -10.5 -0.226 -16.328 1 91.12 98 GLN B N 1
ATOM 3328 C CA . GLN B 1 98 ? -10.867 0.975 -17.078 1 91.12 98 GLN B CA 1
ATOM 3329 C C . GLN B 1 98 ? -11.141 2.145 -16.141 1 91.12 98 GLN B C 1
ATOM 3331 O O . GLN B 1 98 ? -11.227 3.293 -16.578 1 91.12 98 GLN B O 1
ATOM 3336 N N . LEU B 1 99 ? -11.086 1.927 -14.875 1 91.69 99 LEU B N 1
ATOM 3337 C CA . LEU B 1 99 ? -11.625 2.91 -13.938 1 91.69 99 LEU B CA 1
ATOM 3338 C C . LEU B 1 99 ? -10.516 3.826 -13.422 1 91.69 99 LEU B C 1
ATOM 3340 O O . LEU B 1 99 ? -10.766 4.988 -13.094 1 91.69 99 LEU B O 1
ATOM 3344 N N . PRO B 1 100 ? -9.305 3.412 -13.242 1 86.75 100 PRO B N 1
ATOM 3345 C CA . PRO B 1 100 ? -8.32 4.191 -12.492 1 86.75 100 PRO B CA 1
ATOM 3346 C C . PRO B 1 100 ? -8.078 5.574 -13.094 1 86.75 100 PRO B C 1
ATOM 3348 O O . PRO B 1 100 ? -7.977 6.562 -12.359 1 86.75 100 PRO B O 1
ATOM 3351 N N . LEU B 1 101 ? -7.918 5.789 -14.305 1 82.44 101 LEU B N 1
ATOM 3352 C CA . LEU B 1 101 ? -7.645 7.098 -14.891 1 82.44 101 LEU B CA 1
ATOM 3353 C C . LEU B 1 101 ? -8.945 7.793 -15.289 1 82.44 101 LEU B C 1
ATOM 3355 O O . LEU B 1 101 ? -9.656 7.32 -16.172 1 82.44 101 LEU B O 1
ATOM 3359 N N . GLN B 1 102 ? -9.219 8.891 -14.492 1 85.62 102 GLN B N 1
ATOM 3360 C CA . GLN B 1 102 ? -10.438 9.656 -14.734 1 85.62 102 GLN B CA 1
ATOM 3361 C C . GLN B 1 102 ? -10.117 11.109 -15.078 1 85.62 102 GLN B C 1
ATOM 3363 O O . GLN B 1 102 ? -9.047 11.609 -14.734 1 85.62 102 GLN B O 1
ATOM 3368 N N . GLN B 1 103 ? -10.984 11.68 -15.766 1 82.81 103 GLN B N 1
ATOM 3369 C CA . GLN B 1 103 ? -10.836 13.094 -16.094 1 82.81 103 GLN B CA 1
ATOM 3370 C C . GLN B 1 103 ? -11.367 13.977 -14.969 1 82.81 103 GLN B C 1
ATOM 3372 O O . GLN B 1 103 ? -12.523 13.828 -14.547 1 82.81 103 GLN B O 1
ATOM 3377 N N . HIS B 1 104 ? -10.453 14.734 -14.445 1 78.88 104 HIS B N 1
ATOM 3378 C CA . HIS B 1 104 ? -10.875 15.758 -13.492 1 78.88 104 HIS B CA 1
ATOM 3379 C C . HIS B 1 104 ? -11.789 16.781 -14.164 1 78.88 104 HIS B C 1
ATOM 3381 O O . HIS B 1 104 ? -11.617 17.094 -15.344 1 78.88 104 HIS B O 1
ATOM 3387 N N . PRO B 1 105 ? -12.688 17.297 -13.43 1 75.56 105 PRO B N 1
ATOM 3388 C CA . PRO B 1 105 ? -13.57 18.297 -14.016 1 75.56 105 PRO B CA 1
ATOM 3389 C C . PRO B 1 105 ? -12.805 19.5 -14.578 1 75.56 105 PRO B C 1
ATOM 3391 O O . PRO B 1 105 ? -13.266 20.141 -15.531 1 75.56 105 PRO B O 1
ATOM 3394 N N . LEU B 1 106 ? -11.617 19.734 -14.133 1 77.56 106 LEU B N 1
ATOM 3395 C CA . LEU B 1 106 ? -10.805 20.844 -14.602 1 77.56 106 LEU B CA 1
ATOM 3396 C C . LEU B 1 106 ? -9.969 20.438 -15.812 1 77.56 106 LEU B C 1
ATOM 3398 O O . LEU B 1 106 ? -9.188 21.234 -16.328 1 77.56 106 LEU B O 1
ATOM 3402 N N . GLY B 1 107 ? -10.133 19.203 -16.25 1 76.5 107 GLY B N 1
ATOM 3403 C CA . GLY B 1 107 ? -9.578 18.797 -17.531 1 76.5 107 GLY B CA 1
ATOM 3404 C C . GLY B 1 107 ? -8.352 17.922 -17.406 1 76.5 107 GLY B C 1
ATOM 3405 O O . GLY B 1 107 ? -7.871 17.359 -18.406 1 76.5 107 GLY B O 1
ATOM 3406 N N . HIS B 1 108 ? -7.82 17.891 -16.25 1 79.06 108 HIS B N 1
ATOM 3407 C CA . HIS B 1 108 ? -6.637 17.047 -16.141 1 79.06 108 HIS B CA 1
ATOM 3408 C C . HIS B 1 108 ? -7 15.648 -15.672 1 79.06 108 HIS B C 1
ATOM 3410 O O . HIS B 1 108 ? -8.109 15.414 -15.188 1 79.06 108 HIS B O 1
ATOM 3416 N N . GLN B 1 109 ? -6.066 14.727 -15.922 1 84.19 109 GLN B N 1
ATOM 3417 C CA . GLN B 1 109 ? -6.297 13.344 -15.531 1 84.19 109 GLN B CA 1
ATOM 3418 C C . GLN B 1 109 ? -5.957 13.117 -14.055 1 84.19 109 GLN B C 1
ATOM 3420 O O . GLN B 1 109 ? -5.008 13.711 -13.539 1 84.19 109 GLN B O 1
ATOM 3425 N N . VAL B 1 110 ? -6.828 12.359 -13.461 1 85.62 110 VAL B N 1
ATOM 3426 C CA . VAL B 1 110 ? -6.598 12.023 -12.062 1 85.62 110 VAL B CA 1
ATOM 3427 C C . VAL B 1 110 ? -6.746 10.516 -11.867 1 85.62 110 VAL B C 1
ATOM 3429 O O . VAL B 1 110 ? -7.559 9.875 -12.531 1 85.62 110 VAL B O 1
ATOM 3432 N N . LEU B 1 111 ? -5.891 10 -11.047 1 86.56 111 LEU B N 1
ATOM 3433 C CA . LEU B 1 111 ? -6.031 8.602 -10.664 1 86.56 111 LEU B CA 1
ATOM 3434 C C . LEU B 1 111 ? -7.141 8.43 -9.633 1 86.56 111 LEU B C 1
ATOM 3436 O O . LEU B 1 111 ? -7.09 9.031 -8.555 1 86.56 111 LEU B O 1
ATOM 3440 N N . PHE B 1 112 ? -8.156 7.719 -10 1 90.38 112 PHE B N 1
ATOM 3441 C CA . PHE B 1 112 ? -9.281 7.414 -9.125 1 90.38 112 PHE B CA 1
ATOM 3442 C C . PHE B 1 112 ? -9.094 6.059 -8.453 1 90.38 112 PHE B C 1
ATOM 3444 O O . PHE B 1 112 ? -9.055 5.023 -9.133 1 90.38 112 PHE B O 1
ATOM 3451 N N . ARG B 1 113 ? -8.977 6.074 -7.086 1 89.5 113 ARG B N 1
ATOM 3452 C CA . ARG B 1 113 ? -8.805 4.836 -6.336 1 89.5 113 ARG B CA 1
ATOM 3453 C C . ARG B 1 113 ? -10.148 4.246 -5.93 1 89.5 113 ARG B C 1
ATOM 3455 O O . ARG B 1 113 ? -10.484 4.207 -4.742 1 89.5 113 ARG B O 1
ATOM 3462 N N . TYR B 1 114 ? -10.812 3.592 -6.863 1 92.81 114 TYR B N 1
ATOM 3463 C CA . TYR B 1 114 ? -12.141 3.029 -6.66 1 92.81 114 TYR B CA 1
ATOM 3464 C C . TYR B 1 114 ? -12.117 1.914 -5.621 1 92.81 114 TYR B C 1
ATOM 3466 O O . TYR B 1 114 ? -13.156 1.535 -5.078 1 92.81 114 TYR B O 1
ATOM 3474 N N . GLN B 1 115 ? -10.953 1.38 -5.355 1 91.94 115 GLN B N 1
ATOM 3475 C CA . GLN B 1 115 ? -10.82 0.265 -4.422 1 91.94 115 GLN B CA 1
ATOM 3476 C C . GLN B 1 115 ? -10.844 0.75 -2.977 1 91.94 115 GLN B C 1
ATOM 3478 O O . GLN B 1 115 ? -10.938 -0.055 -2.047 1 91.94 115 GLN B O 1
ATOM 3483 N N . ASP B 1 116 ? -10.711 2.02 -2.74 1 89.75 116 ASP B N 1
ATOM 3484 C CA . ASP B 1 116 ? -10.688 2.564 -1.386 1 89.75 116 ASP B CA 1
ATOM 3485 C C . ASP B 1 116 ? -12.086 2.543 -0.764 1 89.75 116 ASP B C 1
ATOM 3487 O O . ASP B 1 116 ? -12.953 3.332 -1.143 1 89.75 116 ASP B O 1
ATOM 3491 N N . PRO B 1 117 ? -12.281 1.698 0.25 1 92.94 117 PRO B N 1
ATOM 3492 C CA . PRO B 1 117 ? -13.625 1.593 0.839 1 92.94 117 PRO B CA 1
ATOM 3493 C C . PRO B 1 117 ? -14.07 2.885 1.517 1 92.94 117 PRO B C 1
ATOM 3495 O O . PRO B 1 117 ? -15.273 3.15 1.614 1 92.94 117 PRO B O 1
ATOM 3498 N N . ARG B 1 118 ? -13.156 3.695 1.946 1 91 118 ARG B N 1
ATOM 3499 C CA . ARG B 1 118 ? -13.516 4.953 2.596 1 91 118 ARG B CA 1
ATOM 3500 C C . ARG B 1 118 ? -14.188 5.906 1.615 1 91 118 ARG B C 1
ATOM 3502 O O . ARG B 1 118 ? -15.156 6.582 1.967 1 91 118 ARG B O 1
ATOM 3509 N N . VAL B 1 119 ? -13.625 5.91 0.467 1 92.81 119 VAL B N 1
ATOM 3510 C CA . VAL B 1 119 ? -14.18 6.75 -0.588 1 92.81 119 VAL B CA 1
ATOM 3511 C C . VAL B 1 119 ? -15.57 6.25 -0.977 1 92.81 119 VAL B C 1
ATOM 3513 O O . VAL B 1 119 ? -16.516 7.035 -1.091 1 92.81 119 VAL B O 1
ATOM 3516 N N . LEU B 1 120 ? -15.664 4.945 -1.137 1 95.75 120 LEU B N 1
ATOM 3517 C CA . LEU B 1 120 ? -16.953 4.371 -1.509 1 95.75 120 LEU B CA 1
ATOM 3518 C C . LEU B 1 120 ? -17.984 4.609 -0.419 1 95.75 120 LEU B C 1
ATOM 3520 O O . LEU B 1 120 ? -19.141 4.945 -0.714 1 95.75 120 LEU B O 1
ATOM 3524 N N . ALA B 1 121 ? -17.578 4.418 0.791 1 95.44 121 ALA B N 1
ATOM 3525 C CA . ALA B 1 121 ? -18.469 4.695 1.908 1 95.44 121 ALA B CA 1
ATOM 3526 C C . ALA B 1 121 ? -18.922 6.156 1.903 1 95.44 121 ALA B C 1
ATOM 3528 O O . ALA B 1 121 ? -20.078 6.461 2.176 1 95.44 121 ALA B O 1
ATOM 3529 N N . GLY B 1 122 ? -17.969 7.02 1.638 1 96.19 122 GLY B N 1
ATOM 3530 C CA . GLY B 1 122 ? -18.312 8.43 1.521 1 96.19 122 GLY B CA 1
ATOM 3531 C C . GLY B 1 122 ? -19.328 8.711 0.439 1 96.19 122 GLY B C 1
ATOM 3532 O O . GLY B 1 122 ? -20.281 9.469 0.655 1 96.19 122 GLY B O 1
ATOM 3533 N N . PHE B 1 123 ? -19.141 8.117 -0.743 1 96.88 123 PHE B N 1
ATOM 3534 C CA . PHE B 1 123 ? -20.078 8.281 -1.847 1 96.88 123 PHE B CA 1
ATOM 3535 C C . PHE B 1 123 ? -21.469 7.805 -1.453 1 96.88 123 PHE B C 1
ATOM 3537 O O . PHE B 1 123 ? -22.469 8.461 -1.764 1 96.88 123 PHE B O 1
ATOM 3544 N N . MET B 1 124 ? -21.531 6.695 -0.822 1 96.5 124 MET B N 1
ATOM 3545 C CA . MET B 1 124 ? -22.812 6.117 -0.426 1 96.5 124 MET B CA 1
ATOM 3546 C C . MET B 1 124 ? -23.453 6.949 0.673 1 96.5 124 MET B C 1
ATOM 3548 O O . MET B 1 124 ? -24.672 7.164 0.657 1 96.5 124 MET B O 1
ATOM 3552 N N . ALA B 1 125 ? -22.672 7.336 1.628 1 95.88 125 ALA B N 1
ATOM 3553 C CA . ALA B 1 125 ? -23.188 8.18 2.705 1 95.88 125 ALA B CA 1
ATOM 3554 C C . ALA B 1 125 ? -23.766 9.477 2.154 1 95.88 125 ALA B C 1
ATOM 3556 O O . ALA B 1 125 ? -24.766 9.984 2.662 1 95.88 125 ALA B O 1
ATOM 3557 N N . ALA B 1 126 ? -23.141 10.023 1.144 1 96.06 126 ALA B N 1
ATOM 3558 C CA . ALA B 1 126 ? -23.594 11.273 0.521 1 96.06 126 ALA B CA 1
ATOM 3559 C C . ALA B 1 126 ? -24.719 11.016 -0.475 1 96.06 126 ALA B C 1
ATOM 3561 O O . ALA B 1 126 ? -25.219 11.953 -1.11 1 96.06 126 ALA B O 1
ATOM 3562 N N . GLN B 1 127 ? -25.062 9.797 -0.724 1 94.44 127 GLN B N 1
ATOM 3563 C CA . GLN B 1 127 ? -26.141 9.383 -1.613 1 94.44 127 GLN B CA 1
ATOM 3564 C C . GLN B 1 127 ? -25.891 9.844 -3.043 1 94.44 127 GLN B C 1
ATOM 3566 O O . GLN B 1 127 ? -26.797 10.359 -3.703 1 94.44 127 GLN B O 1
ATOM 3571 N N . LEU B 1 128 ? -24.703 9.781 -3.432 1 94.31 128 LEU B N 1
ATOM 3572 C CA . LEU B 1 128 ? -24.375 10.109 -4.816 1 94.31 128 LEU B CA 1
ATOM 3573 C C . LEU B 1 128 ? -24.891 9.039 -5.766 1 94.31 128 LEU B C 1
ATOM 3575 O O . LEU B 1 128 ? -25 7.871 -5.391 1 94.31 128 LEU B O 1
ATOM 3579 N N . PRO B 1 129 ? -25.234 9.508 -7.004 1 90.75 129 PRO B N 1
ATOM 3580 C CA . PRO B 1 129 ? -25.562 8.492 -8 1 90.75 129 PRO B CA 1
ATOM 3581 C C . PRO B 1 129 ? -24.375 7.633 -8.391 1 90.75 129 PRO B C 1
ATOM 3583 O O . PRO B 1 129 ? -23.328 8.156 -8.773 1 90.75 129 PRO B O 1
ATOM 3586 N N . LEU B 1 130 ? -24.469 6.309 -8.242 1 91.62 130 LEU B N 1
ATOM 3587 C CA . LEU B 1 130 ? -23.328 5.43 -8.469 1 91.62 130 LEU B CA 1
ATOM 3588 C C . LEU B 1 130 ? -23.625 4.418 -9.57 1 91.62 130 LEU B C 1
ATOM 3590 O O . LEU B 1 130 ? -22.906 3.432 -9.734 1 91.62 130 LEU B O 1
ATOM 3594 N N . GLU B 1 131 ? -24.578 4.668 -10.43 1 89.75 131 GLU B N 1
ATOM 3595 C CA . GLU B 1 131 ? -25 3.725 -11.461 1 89.75 131 GLU B CA 1
ATOM 3596 C C . GLU B 1 131 ? -23.922 3.574 -12.531 1 89.75 131 GLU B C 1
ATOM 3598 O O . GLU B 1 131 ? -23.766 2.496 -13.109 1 89.75 131 GLU B O 1
ATOM 3603 N N . ALA B 1 132 ? -23.266 4.676 -12.758 1 88.94 132 ALA B N 1
ATOM 3604 C CA . ALA B 1 132 ? -22.188 4.609 -13.742 1 88.94 132 ALA B CA 1
ATOM 3605 C C . ALA B 1 132 ? -21 3.824 -13.195 1 88.94 132 ALA B C 1
ATOM 3607 O O . ALA B 1 132 ? -20.266 3.188 -13.961 1 88.94 132 ALA B O 1
ATOM 3608 N N . LEU B 1 133 ? -20.812 3.875 -11.875 1 92.5 133 LEU B N 1
ATOM 3609 C CA . LEU B 1 133 ? -19.719 3.145 -11.234 1 92.5 133 LEU B CA 1
ATOM 3610 C C . LEU B 1 133 ? -20.094 1.68 -11.031 1 92.5 133 LEU B C 1
ATOM 3612 O O . LEU B 1 133 ? -19.25 0.798 -11.102 1 92.5 133 LEU B O 1
ATOM 3616 N N . PHE B 1 134 ? -21.375 1.479 -10.812 1 94 134 PHE B N 1
ATOM 3617 C CA . PHE B 1 134 ? -21.891 0.129 -10.609 1 94 134 PHE B CA 1
ATOM 3618 C C . PHE B 1 134 ? -23.062 -0.156 -11.555 1 94 134 PHE B C 1
ATOM 3620 O O . PHE B 1 134 ? -24.203 -0.233 -11.117 1 94 134 PHE B O 1
ATOM 3627 N N . PRO B 1 135 ? -22.719 -0.488 -12.773 1 92.25 135 PRO B N 1
ATOM 3628 C CA . PRO B 1 135 ? -23.797 -0.812 -13.711 1 92.25 135 PRO B CA 1
ATOM 3629 C C . PRO B 1 135 ? -24.562 -2.078 -13.32 1 92.25 135 PRO B C 1
ATOM 3631 O O . PRO B 1 135 ? -23.938 -3.076 -12.938 1 92.25 135 PRO B O 1
ATOM 3634 N N . ALA B 1 136 ? -25.859 -2.08 -13.484 1 90.81 136 ALA B N 1
ATOM 3635 C CA . ALA B 1 136 ? -26.734 -3.174 -13.07 1 90.81 136 ALA B CA 1
ATOM 3636 C C . ALA B 1 136 ? -26.422 -4.453 -13.844 1 90.81 136 ALA B C 1
ATOM 3638 O O . ALA B 1 136 ? -26.672 -5.555 -13.359 1 90.81 136 ALA B O 1
ATOM 3639 N N . GLY B 1 137 ? -25.891 -4.402 -14.961 1 89.25 137 GLY B N 1
ATOM 3640 C CA . GLY B 1 137 ? -25.531 -5.586 -15.734 1 89.25 137 GLY B CA 1
ATOM 3641 C C . GLY B 1 137 ? -24.297 -6.289 -15.227 1 89.25 137 GLY B C 1
ATOM 3642 O O . GLY B 1 137 ? -24.078 -7.465 -15.523 1 89.25 137 GLY B O 1
ATOM 3643 N N . ILE B 1 138 ? -23.594 -5.656 -14.391 1 93.12 138 ILE B N 1
ATOM 3644 C CA . ILE B 1 138 ? -22.328 -6.207 -13.914 1 93.12 138 ILE B CA 1
ATOM 3645 C C . ILE B 1 138 ? -22.406 -6.461 -12.406 1 93.12 138 ILE B C 1
ATOM 3647 O O . ILE B 1 138 ? -21.922 -7.484 -11.922 1 93.12 138 ILE B O 1
ATOM 3651 N N . PHE B 1 139 ? -23.109 -5.586 -11.742 1 95.25 139 PHE B N 1
ATOM 3652 C CA . PHE B 1 139 ? -23.125 -5.645 -10.289 1 95.25 139 PHE B CA 1
ATOM 3653 C C . PHE B 1 139 ? -24.516 -5.949 -9.766 1 95.25 139 PHE B C 1
ATOM 3655 O O . PHE B 1 139 ? -25.516 -5.465 -10.32 1 95.25 139 PHE B O 1
ATOM 3662 N N . GLY B 1 140 ? -24.5 -6.746 -8.766 1 94.06 140 GLY B N 1
ATOM 3663 C CA . GLY B 1 140 ? -25.672 -6.805 -7.902 1 94.06 140 GLY B CA 1
ATOM 3664 C C . GLY B 1 140 ? -25.562 -5.891 -6.695 1 94.06 140 GLY B C 1
ATOM 3665 O O . GLY B 1 140 ? -25.297 -4.695 -6.836 1 94.06 140 GLY B O 1
ATOM 3666 N N . ARG B 1 141 ? -25.766 -6.504 -5.496 1 95.31 141 ARG B N 1
ATOM 3667 C CA . ARG B 1 141 ? -25.609 -5.715 -4.277 1 95.31 141 ARG B CA 1
ATOM 3668 C C . ARG B 1 141 ? -24.141 -5.387 -4.02 1 95.31 141 ARG B C 1
ATOM 3670 O O . ARG B 1 141 ? -23.266 -6.207 -4.277 1 95.31 141 ARG B O 1
ATOM 3677 N N . VAL B 1 142 ? -23.875 -4.16 -3.514 1 96.5 142 VAL B N 1
ATOM 3678 C CA . VAL B 1 142 ? -22.547 -3.691 -3.125 1 96.5 142 VAL B CA 1
ATOM 3679 C C . VAL B 1 142 ? -22.547 -3.297 -1.65 1 96.5 142 VAL B C 1
ATOM 3681 O O . VAL B 1 142 ? -23.438 -2.576 -1.195 1 96.5 142 VAL B O 1
ATOM 3684 N N . TRP B 1 143 ? -21.562 -3.836 -0.863 1 95.44 143 TRP B N 1
ATOM 3685 C CA . TRP B 1 143 ? -21.469 -3.537 0.563 1 95.44 143 TRP B CA 1
ATOM 3686 C C . TRP B 1 143 ? -20.141 -2.881 0.898 1 95.44 143 TRP B C 1
ATOM 3688 O O . TRP B 1 143 ? -19.094 -3.297 0.398 1 95.44 143 TRP B O 1
ATOM 3698 N N . VAL B 1 144 ? -20.188 -1.877 1.734 1 95.31 144 VAL B N 1
ATOM 3699 C CA . VAL B 1 144 ? -18.969 -1.268 2.254 1 95.31 144 VAL B CA 1
ATOM 3700 C C . VAL B 1 144 ? -19.188 -0.836 3.703 1 95.31 144 VAL B C 1
ATOM 3702 O O . VAL B 1 144 ? -20.266 -0.354 4.059 1 95.31 144 VAL B O 1
ATOM 3705 N N . TYR B 1 145 ? -18.188 -1.071 4.512 1 92 145 TYR B N 1
ATOM 3706 C CA . TYR B 1 145 ? -18.266 -0.686 5.918 1 92 145 TYR B CA 1
ATOM 3707 C C . TYR B 1 145 ? -17.781 0.744 6.121 1 92 145 TYR B C 1
ATOM 3709 O O . TYR B 1 145 ? -16.688 1.098 5.691 1 92 145 TYR B O 1
ATOM 3717 N N . ASP B 1 146 ? -18.594 1.542 6.691 1 91.44 146 ASP B N 1
ATOM 3718 C CA . ASP B 1 146 ? -18.25 2.91 7.066 1 91.44 146 ASP B CA 1
ATOM 3719 C C . ASP B 1 146 ? -17.672 2.961 8.477 1 91.44 146 ASP B C 1
ATOM 3721 O O . ASP B 1 146 ? -18.406 2.924 9.461 1 91.44 146 ASP B O 1
ATOM 3725 N N . THR B 1 147 ? -16.422 3.133 8.555 1 84.06 147 THR B N 1
ATOM 3726 C CA . THR B 1 147 ? -15.727 3.078 9.844 1 84.06 147 THR B CA 1
ATOM 3727 C C . THR B 1 147 ? -16.109 4.266 10.711 1 84.06 147 THR B C 1
ATOM 3729 O O . THR B 1 147 ? -16.109 4.168 11.945 1 84.06 147 THR B O 1
ATOM 3732 N N . ILE B 1 148 ? -16.375 5.391 10.109 1 84.56 148 ILE B N 1
ATOM 3733 C CA . ILE B 1 148 ? -16.75 6.582 10.867 1 84.56 148 ILE B CA 1
ATOM 3734 C C . ILE B 1 148 ? -18.172 6.422 11.414 1 84.56 148 ILE B C 1
ATOM 3736 O O . ILE B 1 148 ? -18.406 6.621 12.609 1 84.56 148 ILE B O 1
ATOM 3740 N N . ALA B 1 149 ? -19.094 6.004 10.578 1 88.69 149 ALA B N 1
ATOM 3741 C CA . ALA B 1 149 ? -20.484 5.812 10.992 1 88.69 149 ALA B CA 1
ATOM 3742 C C . ALA B 1 149 ? -20.672 4.465 11.68 1 88.69 149 ALA B C 1
ATOM 3744 O O . ALA B 1 149 ? -21.688 4.227 12.328 1 88.69 149 ALA B O 1
ATOM 3745 N N . GLU B 1 150 ? -19.734 3.559 11.539 1 87.5 150 GLU B N 1
ATOM 3746 C CA . GLU B 1 150 ? -19.688 2.246 12.18 1 87.5 150 GLU B CA 1
ATOM 3747 C C . GLU B 1 150 ? -20.875 1.388 11.742 1 87.5 150 GLU B C 1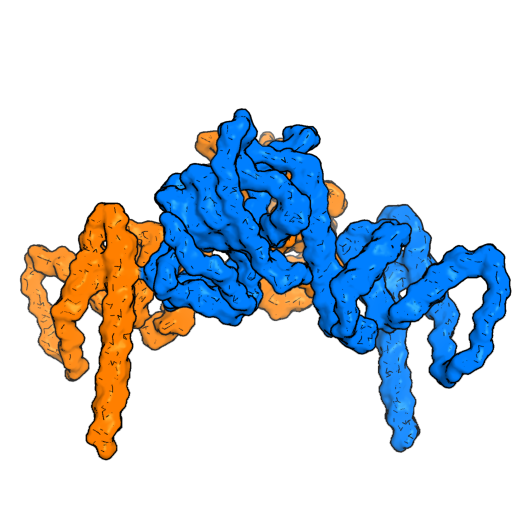
ATOM 3749 O O . GLU B 1 150 ? -21.562 0.81 12.586 1 87.5 150 GLU B O 1
ATOM 3754 N N . HIS B 1 151 ? -21.172 1.417 10.531 1 91.5 151 HIS B N 1
ATOM 3755 C CA . HIS B 1 151 ? -22.188 0.525 9.977 1 91.5 151 HIS B CA 1
ATOM 3756 C C . HIS B 1 151 ? -21.891 0.196 8.516 1 91.5 151 HIS B C 1
ATOM 3758 O O . HIS B 1 151 ? -21.078 0.858 7.879 1 91.5 151 HIS B O 1
ATOM 3764 N N . TRP B 1 152 ? -22.641 -0.826 7.957 1 92.75 152 TRP B N 1
ATOM 3765 C CA . TRP B 1 152 ? -22.5 -1.236 6.562 1 92.75 152 TRP B CA 1
ATOM 3766 C C . TRP B 1 152 ? -23.438 -0.429 5.664 1 92.75 152 TRP B C 1
ATOM 3768 O O . TRP B 1 152 ? -24.609 -0.257 5.98 1 92.75 152 TRP B O 1
ATOM 3778 N N . HIS B 1 153 ? -22.906 0.126 4.648 1 95.38 153 HIS B N 1
ATOM 3779 C CA . HIS B 1 153 ? -23.734 0.605 3.551 1 95.38 153 HIS B CA 1
ATOM 3780 C C . HIS B 1 153 ? -24 -0.502 2.537 1 95.38 153 HIS B C 1
ATOM 3782 O O . HIS B 1 153 ? -23.141 -1.368 2.32 1 95.38 153 HIS B O 1
ATOM 3788 N N . CYS B 1 154 ? -25.141 -0.486 1.996 1 95.56 154 CYS B N 1
ATOM 3789 C CA . CYS B 1 154 ? -25.5 -1.414 0.932 1 95.56 154 CYS B CA 1
ATOM 3790 C C . CYS B 1 154 ? -26.219 -0.688 -0.204 1 95.56 154 CYS B C 1
ATOM 3792 O O . CYS B 1 154 ? -27.109 0.13 0.036 1 95.56 154 CYS B O 1
ATOM 3794 N N . ARG B 1 155 ? -25.75 -0.936 -1.415 1 94.25 155 ARG B N 1
ATOM 3795 C CA . ARG B 1 155 ? -26.359 -0.345 -2.598 1 94.25 155 ARG B CA 1
ATOM 3796 C C . ARG B 1 155 ? -26.75 -1.421 -3.605 1 94.25 155 ARG B C 1
ATOM 3798 O O . ARG B 1 155 ? -26 -2.361 -3.844 1 94.25 155 ARG B O 1
ATOM 3805 N N . VAL B 1 156 ? -27.922 -1.278 -4.121 1 91.69 156 VAL B N 1
ATOM 3806 C CA . VAL B 1 156 ? -28.391 -2.133 -5.207 1 91.69 156 VAL B CA 1
ATOM 3807 C C . VAL B 1 156 ? -28.5 -1.324 -6.496 1 91.69 156 VAL B C 1
ATOM 3809 O O . VAL B 1 156 ? -29.312 -0.396 -6.59 1 91.69 156 VAL B O 1
ATOM 3812 N N . PRO B 1 157 ? -27.625 -1.729 -7.371 1 89.12 157 PRO B N 1
ATOM 3813 C CA . PRO B 1 157 ? -27.703 -0.985 -8.633 1 89.12 157 PRO B CA 1
ATOM 3814 C C . PRO B 1 157 ? -29.062 -1.09 -9.297 1 89.12 157 PRO B C 1
ATOM 3816 O O . PRO B 1 157 ? -29.703 -2.15 -9.258 1 89.12 157 PRO B O 1
ATOM 3819 N N . GLN B 1 158 ? -29.547 -0.006 -9.758 1 82.19 158 GLN B N 1
ATOM 3820 C CA . GLN B 1 158 ? -30.844 0.038 -10.438 1 82.19 158 GLN B CA 1
ATOM 3821 C C . GLN B 1 158 ? -30.672 0.037 -11.953 1 82.19 158 GLN B C 1
ATOM 3823 O O . GLN B 1 158 ? -29.672 0.552 -12.469 1 82.19 158 GLN B O 1
ATOM 3828 N N . SER B 1 159 ? -31.406 -0.885 -12.68 1 70.5 159 SER B N 1
ATOM 3829 C CA . SER B 1 159 ? -31.359 -0.91 -14.141 1 70.5 159 SER B CA 1
ATOM 3830 C C . SER B 1 159 ? -31.578 0.483 -14.719 1 70.5 159 SER B C 1
ATOM 3832 O O . SER B 1 159 ? -32.406 1.244 -14.234 1 70.5 159 SER B O 1
ATOM 3834 N N . ALA B 1 160 ? -30.516 1.058 -14.977 1 54.31 160 ALA B N 1
ATOM 3835 C CA . ALA B 1 160 ? -30.625 2.412 -15.516 1 54.31 160 ALA B CA 1
ATOM 3836 C C . ALA B 1 160 ? -31.812 2.543 -16.453 1 54.31 160 ALA B C 1
ATOM 3838 O O . ALA B 1 160 ? -32.031 1.68 -17.312 1 54.31 160 ALA B O 1
ATOM 3839 N N . GLN B 1 161 ? -32.844 3.111 -16.062 1 51.47 161 GLN B N 1
ATOM 3840 C CA . GLN B 1 161 ? -33.719 3.471 -17.156 1 51.47 161 GLN B CA 1
ATOM 3841 C C . GLN B 1 161 ? -32.938 3.914 -18.391 1 51.47 161 GLN B C 1
ATOM 3843 O O . GLN B 1 161 ? -33.062 3.34 -19.469 1 51.47 161 GLN B O 1
ATOM 3848 N N . SER B 1 162 ? -32.844 5.398 -18.484 1 45.44 162 SER B N 1
ATOM 3849 C CA . SER B 1 162 ? -32.469 6.336 -19.531 1 45.44 162 SER B CA 1
ATOM 3850 C C . SER B 1 162 ? -31 6.133 -19.938 1 45.44 162 SER B C 1
ATOM 3852 O O . SER B 1 162 ? -30.266 5.414 -19.266 1 45.44 162 SER B O 1
ATOM 3854 N N . SER B 1 163 ? -30.344 7.094 -20.734 1 48.16 163 SER B N 1
ATOM 3855 C CA . SER B 1 163 ? -29.156 7.551 -21.438 1 48.16 163 SER B CA 1
ATOM 3856 C C . SER B 1 163 ? -27.922 7.473 -20.547 1 48.16 163 SER B C 1
ATOM 3858 O O . SER B 1 163 ? -26.797 7.629 -21.016 1 48.16 163 SER B O 1
ATOM 3860 N N . GLU B 1 164 ? -28.062 7.379 -19.281 1 49.38 164 GLU B N 1
ATOM 3861 C CA . GLU B 1 164 ? -26.953 7.594 -18.359 1 49.38 164 GLU B CA 1
ATOM 3862 C C . GLU B 1 164 ? -26.141 6.316 -18.172 1 49.38 164 GLU B C 1
ATOM 3864 O O . GLU B 1 164 ? -24.969 6.371 -17.766 1 49.38 164 GLU B O 1
ATOM 3869 N N . ALA B 1 165 ? -26.922 5.098 -18.312 1 48.69 165 ALA B N 1
ATOM 3870 C CA . ALA B 1 165 ? -26.344 3.773 -18.109 1 48.69 165 ALA B CA 1
ATOM 3871 C C . ALA B 1 165 ? -25.156 3.535 -19.031 1 48.69 165 ALA B C 1
ATOM 3873 O O . ALA B 1 165 ? -24.281 2.715 -18.734 1 48.69 165 ALA B O 1
ATOM 3874 N N . THR B 1 166 ? -25.266 4.035 -20.281 1 53.97 166 THR B N 1
ATOM 3875 C CA . THR B 1 166 ? -24.281 3.74 -21.297 1 53.97 166 THR B CA 1
ATOM 3876 C C . THR B 1 166 ? -23.016 4.586 -21.094 1 53.97 166 THR B C 1
ATOM 3878 O O . THR B 1 166 ? -22 4.375 -21.75 1 53.97 166 THR B O 1
ATOM 3881 N N . GLN B 1 167 ? -23.125 5.461 -20 1 67.75 167 GLN B N 1
ATOM 3882 C CA . GLN B 1 167 ? -22.016 6.414 -19.969 1 67.75 167 GLN B CA 1
ATOM 3883 C C . GLN B 1 167 ? -20.891 5.922 -19.062 1 67.75 167 GLN B C 1
ATOM 3885 O O . GLN B 1 167 ? -21.141 5.316 -18.031 1 67.75 167 GLN B O 1
ATOM 3890 N N . ARG B 1 168 ? -19.781 5.996 -19.562 1 83.25 168 ARG B N 1
ATOM 3891 C CA . ARG B 1 168 ? -18.562 5.707 -18.828 1 83.25 168 ARG B CA 1
ATOM 3892 C C . ARG B 1 168 ? -18.453 6.57 -17.562 1 83.25 168 ARG B C 1
ATOM 3894 O O . ARG B 1 168 ? -18.844 7.742 -17.578 1 83.25 168 ARG B O 1
ATOM 3901 N N . PHE B 1 169 ? -18.219 5.93 -16.453 1 88.62 169 PHE B N 1
ATOM 3902 C CA . PHE B 1 169 ? -18.078 6.656 -15.188 1 88.62 169 PHE B CA 1
ATOM 3903 C C . PHE B 1 169 ? -17.109 7.816 -15.344 1 88.62 169 PHE B C 1
ATOM 3905 O O . PHE B 1 169 ? -16.047 7.668 -15.953 1 88.62 169 PHE B O 1
ATOM 3912 N N . GLN B 1 170 ? -17.578 8.977 -14.797 1 88.31 170 GLN B N 1
ATOM 3913 C CA . GLN B 1 170 ? -16.734 10.164 -14.742 1 88.31 170 GLN B CA 1
ATOM 3914 C C . GLN B 1 170 ? -16.828 10.836 -13.375 1 88.31 170 GLN B C 1
ATOM 3916 O O . GLN B 1 170 ? -17.906 10.93 -12.797 1 88.31 170 GLN B O 1
ATOM 3921 N N . LEU B 1 171 ? -15.727 11.234 -12.922 1 90.56 171 LEU B N 1
ATOM 3922 C CA . LEU B 1 171 ? -15.711 11.961 -11.664 1 90.56 171 LEU B CA 1
ATOM 3923 C C . LEU B 1 171 ? -16.391 13.32 -11.812 1 90.56 171 LEU B C 1
ATOM 3925 O O . LEU B 1 171 ? -16.109 14.055 -12.758 1 90.56 171 LEU B O 1
ATOM 3929 N N . THR B 1 172 ? -17.25 13.625 -10.977 1 90.94 172 THR B N 1
ATOM 3930 C CA . THR B 1 172 ? -17.922 14.914 -10.953 1 90.94 172 THR B CA 1
ATOM 3931 C C . THR B 1 172 ? -17.438 15.758 -9.781 1 90.94 172 THR B C 1
ATOM 3933 O O . THR B 1 172 ? -16.688 15.281 -8.938 1 90.94 172 THR B O 1
ATOM 3936 N N . ASP B 1 173 ? -17.875 17.016 -9.711 1 91.44 173 ASP B N 1
ATOM 3937 C CA . ASP B 1 173 ? -17.531 17.922 -8.617 1 91.44 173 ASP B CA 1
ATOM 3938 C C . ASP B 1 173 ? -18.031 17.375 -7.281 1 91.44 173 ASP B C 1
ATOM 3940 O O . ASP B 1 173 ? -17.391 17.531 -6.246 1 91.44 173 ASP B O 1
ATOM 3944 N N . ASP B 1 174 ? -19.141 16.734 -7.371 1 94.06 174 ASP B N 1
ATOM 3945 C CA . ASP B 1 174 ? -19.703 16.156 -6.148 1 94.06 174 ASP B CA 1
ATOM 3946 C C . ASP B 1 174 ? -18.828 15.023 -5.625 1 94.06 174 ASP B C 1
ATOM 3948 O O . ASP B 1 174 ? -18.625 14.898 -4.414 1 94.06 174 ASP B O 1
ATOM 3952 N N . HIS B 1 175 ? -18.328 14.195 -6.531 1 93.44 175 HIS B N 1
ATOM 3953 C CA . HIS B 1 175 ? -17.406 13.141 -6.129 1 93.44 175 HIS B CA 1
ATOM 3954 C C . HIS B 1 175 ? -16.172 13.727 -5.453 1 93.44 175 HIS B C 1
ATOM 3956 O O . HIS B 1 175 ? -15.75 13.242 -4.402 1 93.44 175 HIS B O 1
ATOM 3962 N N . LEU B 1 176 ? -15.68 14.781 -6.047 1 90.25 176 LEU B N 1
ATOM 3963 C CA . LEU B 1 176 ? -14.445 15.391 -5.562 1 90.25 176 LEU B CA 1
ATOM 3964 C C . LEU B 1 176 ? -14.648 16 -4.18 1 90.25 176 LEU B C 1
ATOM 3966 O O . LEU B 1 176 ? -13.766 15.914 -3.32 1 90.25 176 LEU B O 1
ATOM 3970 N N . LYS B 1 177 ? -15.727 16.578 -3.998 1 93.12 177 LYS B N 1
ATOM 3971 C CA . LYS B 1 177 ? -16.047 17.156 -2.697 1 93.12 177 LYS B CA 1
ATOM 3972 C C . LYS B 1 177 ? -16.094 16.094 -1.613 1 93.12 177 LYS B C 1
ATOM 3974 O O . LYS B 1 177 ? -15.57 16.281 -0.516 1 93.12 177 LYS B O 1
ATOM 3979 N N . VAL B 1 178 ? -16.75 14.977 -1.907 1 94.75 178 VAL B N 1
ATOM 3980 C CA . VAL B 1 178 ? -16.844 13.883 -0.952 1 94.75 178 VAL B CA 1
ATOM 3981 C C . VAL B 1 178 ? -15.453 13.312 -0.676 1 94.75 178 VAL B C 1
ATOM 3983 O O . VAL B 1 178 ? -15.117 13 0.469 1 94.75 178 VAL B O 1
ATOM 3986 N N . MET B 1 179 ? -14.688 13.148 -1.75 1 91.19 179 MET B N 1
ATOM 3987 C CA . MET B 1 179 ? -13.336 12.625 -1.587 1 91.19 179 MET B CA 1
ATOM 3988 C C . MET B 1 179 ? -12.508 13.531 -0.685 1 91.19 179 MET B C 1
ATOM 3990 O O . MET B 1 179 ? -11.727 13.055 0.14 1 91.19 179 MET B O 1
ATOM 3994 N N . GLN B 1 180 ? -12.688 14.805 -0.839 1 88.25 180 GLN B N 1
ATOM 3995 C CA . GLN B 1 180 ? -11.992 15.766 0.019 1 88.25 180 GLN B CA 1
ATOM 3996 C C . GLN B 1 180 ? -12.438 15.617 1.473 1 88.25 180 GLN B C 1
ATOM 3998 O O . GLN B 1 180 ? -11.617 15.711 2.389 1 88.25 180 GLN B O 1
ATOM 4003 N N . GLN B 1 181 ? -13.68 15.453 1.645 1 90.81 181 GLN B N 1
ATOM 4004 C CA . GLN B 1 181 ? -14.211 15.258 2.988 1 90.81 181 GLN B CA 1
ATOM 4005 C C . GLN B 1 181 ? -13.656 13.992 3.621 1 90.81 181 GLN B C 1
ATOM 4007 O O . GLN B 1 181 ? -13.336 13.977 4.812 1 90.81 181 GLN B O 1
ATOM 4012 N N . VAL B 1 182 ? -13.609 12.969 2.857 1 90.44 182 VAL B N 1
ATOM 4013 C CA . VAL B 1 182 ? -13.062 11.703 3.34 1 90.44 182 VAL B CA 1
ATOM 4014 C C . VAL B 1 182 ? -11.609 11.883 3.752 1 90.44 182 VAL B C 1
ATOM 4016 O O . VAL B 1 182 ? -11.188 11.383 4.801 1 90.44 182 VAL B O 1
ATOM 4019 N N . CYS B 1 183 ? -10.859 12.578 2.943 1 86.81 183 CYS B N 1
ATOM 4020 C CA . CYS B 1 183 ? -9.461 12.852 3.27 1 86.81 183 CYS B CA 1
ATOM 4021 C C . CYS B 1 183 ? -9.352 13.586 4.602 1 86.81 183 CYS B C 1
ATOM 4023 O O . CYS B 1 183 ? -8.492 13.258 5.422 1 86.81 183 CYS B O 1
ATOM 4025 N N . TRP B 1 184 ? -10.18 14.484 4.801 1 87.56 184 TRP B N 1
ATOM 4026 C CA . TRP B 1 184 ? -10.188 15.273 6.031 1 87.56 184 TRP B CA 1
ATOM 4027 C C . TRP B 1 184 ? -10.523 14.398 7.234 1 87.56 184 TRP B C 1
ATOM 4029 O O . TRP B 1 184 ? -9.898 14.523 8.289 1 87.56 184 TRP B O 1
ATOM 4039 N N . GLN B 1 185 ? -11.469 13.578 7.07 1 88.81 185 GLN B N 1
ATOM 4040 C CA . GLN B 1 185 ? -11.867 12.68 8.148 1 88.81 185 GLN B CA 1
ATOM 4041 C C . GLN B 1 185 ? -10.75 11.695 8.484 1 88.81 185 GLN B C 1
ATOM 4043 O O . GLN B 1 185 ? -10.508 11.398 9.656 1 88.81 185 GLN B O 1
ATOM 4048 N N . GLN B 1 186 ? -10.148 11.227 7.465 1 84.31 186 GLN B N 1
ATOM 4049 C CA . GLN B 1 186 ? -9.039 10.305 7.695 1 84.31 186 GLN B CA 1
ATOM 4050 C C . GLN B 1 186 ? -7.879 11.016 8.398 1 84.31 186 GLN B C 1
ATOM 4052 O O . GLN B 1 186 ? -7.215 10.43 9.25 1 84.31 186 GLN B O 1
ATOM 4057 N N . PHE B 1 187 ? -7.66 12.188 8.023 1 86.06 187 PHE B N 1
ATOM 4058 C CA . PHE B 1 187 ? -6.66 12.984 8.727 1 86.06 187 PHE B CA 1
ATOM 4059 C C . PHE B 1 187 ? -7.031 13.141 10.195 1 86.06 187 PHE B C 1
ATOM 4061 O O . PHE B 1 187 ? -6.176 13 11.07 1 86.06 187 PHE B O 1
ATOM 4068 N N . GLY B 1 188 ? -8.203 13.469 10.391 1 89.19 188 GLY B N 1
ATOM 4069 C CA . GLY B 1 188 ? -8.688 13.594 11.758 1 89.19 188 GLY B CA 1
ATOM 4070 C C . GLY B 1 188 ? -8.461 12.352 12.594 1 89.19 188 GLY B C 1
ATOM 4071 O O . GLY B 1 188 ? -8.094 12.445 13.766 1 89.19 188 GLY B O 1
ATOM 4072 N N . LEU B 1 189 ? -8.672 11.25 12.039 1 87.06 189 LEU B N 1
ATOM 4073 C CA . LEU B 1 189 ? -8.453 9.992 12.75 1 87.06 189 LEU B CA 1
ATOM 4074 C C . LEU B 1 189 ? -6.977 9.805 13.086 1 87.06 189 LEU B C 1
ATOM 4076 O O . LEU B 1 189 ? -6.645 9.344 14.18 1 87.06 189 LEU B O 1
ATOM 4080 N N . ARG B 1 190 ? -6.148 10.117 12.148 1 86.25 190 ARG B N 1
ATOM 4081 C CA . ARG B 1 190 ? -4.719 10.016 12.406 1 86.25 190 ARG B CA 1
ATOM 4082 C C . ARG B 1 190 ? -4.297 10.969 13.523 1 86.25 190 ARG B C 1
ATOM 4084 O O . ARG B 1 190 ? -3.502 10.602 14.391 1 86.25 190 ARG B O 1
ATOM 4091 N N . LEU B 1 191 ? -4.801 12.133 13.391 1 90.44 191 LEU B N 1
ATOM 4092 C CA . LEU B 1 191 ? -4.508 13.109 14.43 1 90.44 191 LEU B CA 1
ATOM 4093 C C . LEU B 1 191 ? -5.012 12.633 15.789 1 90.44 191 LEU B C 1
ATOM 4095 O O . LEU B 1 191 ? -4.328 12.789 16.797 1 90.44 191 LEU B O 1
ATOM 4099 N N . GLN B 1 192 ? -6.168 12.078 15.789 1 91.94 192 GLN B N 1
ATOM 4100 C CA . GLN B 1 192 ? -6.75 11.555 17.016 1 91.94 192 GLN B CA 1
ATOM 4101 C C . GLN B 1 192 ? -5.859 10.477 17.625 1 91.94 192 GLN B C 1
ATOM 4103 O O . GLN B 1 192 ? -5.602 10.484 18.844 1 91.94 192 GLN B O 1
ATOM 4108 N N . GLN B 1 193 ? -5.477 9.586 16.844 1 87.69 193 GLN B N 1
ATOM 4109 C CA . GLN B 1 193 ? -4.59 8.523 17.297 1 87.69 193 GLN B CA 1
ATOM 4110 C C . GLN B 1 193 ? -3.293 9.094 17.859 1 87.69 193 GLN B C 1
ATOM 4112 O O . GLN B 1 193 ? -2.795 8.617 18.891 1 87.69 193 GLN B O 1
ATOM 4117 N N . HIS B 1 194 ? -2.764 10.047 17.172 1 88.44 194 HIS B N 1
ATOM 4118 C CA . HIS B 1 194 ? -1.541 10.711 17.609 1 88.44 194 HIS B CA 1
ATOM 4119 C C . HIS B 1 194 ? -1.727 11.359 18.969 1 88.44 194 HIS B C 1
ATOM 4121 O O . HIS B 1 194 ? -0.917 11.148 19.875 1 88.44 194 HIS B O 1
ATOM 4127 N N . LEU B 1 195 ? -2.75 12.078 19.094 1 91.12 195 LEU B N 1
ATOM 4128 C CA . LEU B 1 195 ? -3.014 12.797 20.328 1 91.12 195 LEU B CA 1
ATOM 4129 C C . LEU B 1 195 ? -3.297 11.828 21.484 1 91.12 195 LEU B C 1
ATOM 4131 O O . LEU B 1 195 ? -2.787 12.008 22.594 1 91.12 195 LEU B O 1
ATOM 4135 N N . ARG B 1 196 ? -4.012 10.781 21.203 1 90.88 196 ARG B N 1
ATOM 4136 C CA . ARG B 1 196 ? -4.336 9.789 22.234 1 90.88 196 ARG B CA 1
ATOM 4137 C C . ARG B 1 196 ? -3.094 9.016 22.656 1 90.88 196 ARG B C 1
ATOM 4139 O O . ARG B 1 196 ? -2.957 8.648 23.828 1 90.88 196 ARG B O 1
ATOM 4146 N N . HIS B 1 197 ? -2.275 8.789 21.75 1 88.31 197 HIS B N 1
ATOM 4147 C CA . HIS B 1 197 ? -1.094 7.973 22.016 1 88.31 197 HIS B CA 1
ATOM 4148 C C . HIS B 1 197 ? -0.036 8.766 22.781 1 88.31 197 HIS B C 1
ATOM 4150 O O . HIS B 1 197 ? 0.522 8.281 23.766 1 88.31 197 HIS B O 1
ATOM 4156 N N . PHE B 1 198 ? 0.235 9.953 22.406 1 87.62 198 PHE B N 1
ATOM 4157 C CA . PHE B 1 198 ? 1.37 10.68 22.953 1 87.62 198 PHE B CA 1
ATOM 4158 C C . PHE B 1 198 ? 0.919 11.625 24.062 1 87.62 198 PHE B C 1
ATOM 4160 O O . PHE B 1 198 ? 1.727 12.039 24.906 1 87.62 198 PHE B O 1
ATOM 4167 N N . PHE B 1 199 ? -0.36 11.945 24.062 1 91.19 199 PHE B N 1
ATOM 4168 C CA . PHE B 1 199 ? -0.867 12.898 25.047 1 91.19 199 PHE B CA 1
ATOM 4169 C C . PHE B 1 199 ? -2.154 12.383 25.672 1 91.19 199 PHE B C 1
ATOM 4171 O O . PHE B 1 199 ? -3.158 13.102 25.719 1 91.19 199 PHE B O 1
ATOM 4178 N N . ALA B 1 200 ? -2.066 11.219 26.188 1 91.44 200 ALA B N 1
ATOM 4179 C CA . ALA B 1 200 ? -3.229 10.523 26.734 1 91.44 200 ALA B CA 1
ATOM 4180 C C . ALA B 1 200 ? -3.814 11.297 27.922 1 91.44 200 ALA B C 1
ATOM 4182 O O . ALA B 1 200 ? -5.031 11.297 28.125 1 91.44 200 ALA B O 1
ATOM 4183 N N . ASP B 1 201 ? -2.98 11.938 28.688 1 88 201 ASP B N 1
ATOM 4184 C CA . ASP B 1 201 ? -3.443 12.68 29.859 1 88 201 ASP B CA 1
ATOM 4185 C C . ASP B 1 201 ? -4.371 13.82 29.453 1 88 201 ASP B C 1
ATOM 4187 O O . ASP B 1 201 ? -5.355 14.109 30.141 1 88 201 ASP B O 1
ATOM 4191 N N . GLU B 1 202 ? -4.047 14.469 28.359 1 88.56 202 GLU B N 1
ATOM 4192 C CA . GLU B 1 202 ? -4.805 15.625 27.906 1 88.56 202 GLU B CA 1
ATOM 4193 C C . GLU B 1 202 ? -5.91 15.211 26.938 1 88.56 202 GLU B C 1
ATOM 4195 O O . GLU B 1 202 ? -6.98 15.82 26.906 1 88.56 202 GLU B O 1
ATOM 4200 N N . PHE B 1 203 ? -5.629 14.109 26.109 1 91.44 203 PHE B N 1
ATOM 4201 C CA . PHE B 1 203 ? -6.512 13.836 24.984 1 91.44 203 PHE B CA 1
ATOM 4202 C C . PHE B 1 203 ? -6.918 12.367 24.969 1 91.44 203 PHE B C 1
ATOM 4204 O O . PHE B 1 203 ? -7.328 11.852 23.922 1 91.44 203 PHE B O 1
ATOM 4211 N N . GLY B 1 204 ? -6.793 11.719 25.969 1 90.38 204 GLY B N 1
ATOM 4212 C CA . GLY B 1 204 ? -7.078 10.289 26.016 1 90.38 204 GLY B CA 1
ATOM 4213 C C . GLY B 1 204 ? -8.484 9.953 25.562 1 90.38 204 GLY B C 1
ATOM 4214 O O . GLY B 1 204 ? -8.719 8.898 24.969 1 90.38 204 GLY B O 1
ATOM 4215 N N . SER B 1 205 ? -9.438 10.859 25.812 1 91.44 205 SER B N 1
ATOM 4216 C CA . SER B 1 205 ? -10.836 10.57 25.5 1 91.44 205 SER B CA 1
ATOM 4217 C C . SER B 1 205 ? -11.352 11.5 24.406 1 91.44 205 SER B C 1
ATOM 4219 O O . SER B 1 205 ? -12.562 11.68 24.266 1 91.44 205 SER B O 1
ATOM 4221 N N . VAL B 1 206 ? -10.453 12.125 23.734 1 92 206 VAL B N 1
ATOM 4222 C CA . VAL B 1 206 ? -10.867 13.078 22.703 1 92 206 VAL B CA 1
ATOM 4223 C C . VAL B 1 206 ? -11.633 12.352 21.609 1 92 206 VAL B C 1
ATOM 4225 O O . VAL B 1 206 ? -11.25 11.258 21.188 1 92 206 VAL B O 1
ATOM 4228 N N . SER B 1 207 ? -12.75 12.875 21.203 1 92.25 207 SER B N 1
ATOM 4229 C CA . SER B 1 207 ? -13.547 12.32 20.125 1 92.25 207 SER B CA 1
ATOM 4230 C C . SER B 1 207 ? -13.016 12.766 18.766 1 92.25 207 SER B C 1
ATOM 4232 O O . SER B 1 207 ? -12.164 13.656 18.672 1 92.25 207 SER B O 1
ATOM 4234 N N . LEU B 1 208 ? -13.5 12.086 17.734 1 91.06 208 LEU B N 1
ATOM 4235 C CA . LEU B 1 208 ? -13.148 12.508 16.391 1 91.06 208 LEU B CA 1
ATOM 4236 C C . LEU B 1 208 ? -13.586 13.945 16.141 1 91.06 208 LEU B C 1
ATOM 4238 O O . LEU B 1 208 ? -12.844 14.734 15.539 1 91.06 208 LEU B O 1
ATOM 4242 N N . ALA B 1 209 ? -14.789 14.25 16.562 1 91.69 209 ALA B N 1
ATOM 4243 C CA . ALA B 1 209 ? -15.297 15.609 16.406 1 91.69 209 ALA B CA 1
ATOM 4244 C C . ALA B 1 209 ? -14.406 16.609 17.125 1 91.69 209 ALA B C 1
ATOM 4246 O O . ALA B 1 209 ? -14.133 17.703 16.609 1 91.69 209 ALA B O 1
ATOM 4247 N N . GLY B 1 210 ? -14.062 16.25 18.281 1 92 210 GLY B N 1
ATOM 4248 C CA . GLY B 1 210 ? -13.164 17.109 19.047 1 92 210 GLY B CA 1
ATOM 4249 C C . GLY B 1 210 ? -11.82 17.297 18.375 1 92 210 GLY B C 1
ATOM 4250 O O . GLY B 1 210 ? -11.273 18.406 18.375 1 92 210 GLY B O 1
ATOM 4251 N N . THR B 1 211 ? -11.344 16.25 17.859 1 94.31 211 THR B N 1
ATOM 4252 C CA . THR B 1 211 ? -10.062 16.297 17.172 1 94.31 211 THR B CA 1
ATOM 4253 C C . THR B 1 211 ? -10.148 17.156 15.914 1 94.31 211 THR B C 1
ATOM 4255 O O . THR B 1 211 ? -9.25 17.953 15.633 1 94.31 211 THR B O 1
ATOM 4258 N N . LEU B 1 212 ? -11.203 17 15.18 1 93.06 212 LEU B N 1
ATOM 4259 C CA . LEU B 1 212 ? -11.398 17.781 13.969 1 93.06 212 LEU B CA 1
ATOM 4260 C C . LEU B 1 212 ? -11.562 19.266 14.312 1 93.06 212 LEU B C 1
ATOM 4262 O O . LEU B 1 212 ? -11.125 20.125 13.547 1 93.06 212 LEU B O 1
ATOM 4266 N N . ALA B 1 213 ? -12.141 19.547 15.438 1 92.38 213 ALA B N 1
ATOM 4267 C CA . ALA B 1 213 ? -12.266 20.938 15.891 1 92.38 213 ALA B CA 1
ATOM 4268 C C . ALA B 1 213 ? -10.891 21.547 16.141 1 92.38 213 ALA B C 1
ATOM 4270 O O . ALA B 1 213 ? -10.672 22.719 15.836 1 92.38 213 ALA B O 1
ATOM 4271 N N . ILE B 1 214 ? -10.055 20.781 16.734 1 92.25 214 ILE B N 1
ATOM 4272 C CA . ILE B 1 214 ? -8.68 21.234 16.953 1 92.25 214 ILE B CA 1
ATOM 4273 C C . ILE B 1 214 ? -8.023 21.547 15.602 1 92.25 214 ILE B C 1
ATOM 4275 O O . ILE B 1 214 ? -7.375 22.578 15.453 1 92.25 214 ILE B O 1
ATOM 4279 N N . ALA B 1 215 ? -8.188 20.641 14.641 1 93.44 215 ALA B N 1
ATOM 4280 C CA . ALA B 1 215 ? -7.617 20.828 13.312 1 93.44 215 ALA B CA 1
ATOM 4281 C C . ALA B 1 215 ? -8.188 22.078 12.641 1 93.44 215 ALA B C 1
ATOM 4283 O O . ALA B 1 215 ? -7.457 22.812 11.984 1 93.44 215 ALA B O 1
ATOM 4284 N N . GLU B 1 216 ? -9.438 22.281 12.789 1 92.25 216 GLU B N 1
ATOM 4285 C CA . GLU B 1 216 ? -10.094 23.438 12.203 1 92.25 216 GLU B CA 1
ATOM 4286 C C . GLU B 1 216 ? -9.594 24.734 12.836 1 92.25 216 GLU B C 1
ATOM 4288 O O . GLU B 1 216 ? -9.438 25.75 12.156 1 92.25 216 GLU B O 1
ATOM 4293 N N . ARG B 1 217 ? -9.43 24.703 14.125 1 90.19 217 ARG B N 1
ATOM 4294 C CA . ARG B 1 217 ? -8.883 25.875 14.805 1 90.19 217 ARG B CA 1
ATOM 4295 C C . ARG B 1 217 ? -7.484 26.188 14.297 1 90.19 217 ARG B C 1
ATOM 4297 O O . ARG B 1 217 ? -7.145 27.359 14.094 1 90.19 217 ARG B O 1
ATOM 4304 N N . ALA B 1 218 ? -6.727 25.141 14.172 1 91.25 218 ALA B N 1
ATOM 4305 C CA . ALA B 1 218 ? -5.395 25.344 13.609 1 91.25 218 ALA B CA 1
ATOM 4306 C C . ALA B 1 218 ? -5.473 25.938 12.211 1 91.25 218 ALA B C 1
ATOM 4308 O O . ALA B 1 218 ? -4.758 26.891 11.906 1 91.25 218 ALA B O 1
ATOM 4309 N N . ALA B 1 219 ? -6.367 25.438 11.414 1 89.81 219 ALA B N 1
ATOM 4310 C CA . ALA B 1 219 ? -6.535 25.922 10.047 1 89.81 219 ALA B CA 1
ATOM 4311 C C . ALA B 1 219 ? -6.992 27.375 10.039 1 89.81 219 ALA B C 1
ATOM 4313 O O . ALA B 1 219 ? -6.586 28.156 9.164 1 89.81 219 ALA B O 1
ATOM 4314 N N . ALA B 1 220 ? -7.824 27.688 10.945 1 87.56 220 ALA B N 1
ATOM 4315 C CA . ALA B 1 220 ? -8.336 29.047 11.047 1 87.56 220 ALA B CA 1
ATOM 4316 C C . ALA B 1 220 ? -7.211 30.031 11.352 1 87.56 220 ALA B C 1
ATOM 4318 O O . ALA B 1 220 ? -7.293 31.219 10.984 1 87.56 220 ALA B O 1
ATOM 4319 N N . GLN B 1 221 ? -6.211 29.547 12.008 1 85.94 221 GLN B N 1
ATOM 4320 C CA . GLN B 1 221 ? -5.062 30.391 12.336 1 85.94 221 GLN B CA 1
ATOM 4321 C C . GLN B 1 221 ? -4.055 30.406 11.188 1 85.94 221 GLN B C 1
ATOM 4323 O O . GLN B 1 221 ? -2.992 31.031 11.305 1 85.94 221 GLN B O 1
ATOM 4328 N N . GLY B 1 222 ? -4.402 29.688 10.117 1 85.06 222 GLY B N 1
ATOM 4329 C CA . GLY B 1 222 ? -3.576 29.75 8.922 1 85.06 222 GLY B CA 1
ATOM 4330 C C . GLY B 1 222 ? -2.693 28.531 8.742 1 85.06 222 GLY B C 1
ATOM 4331 O O . GLY B 1 222 ? -1.923 28.438 7.781 1 85.06 222 GLY B O 1
ATOM 4332 N N . TRP B 1 223 ? -2.717 27.672 9.695 1 87.44 223 TRP B N 1
ATOM 4333 C CA . TRP B 1 223 ? -1.958 26.438 9.547 1 87.44 223 TRP B CA 1
ATOM 4334 C C . TRP B 1 223 ? -2.738 25.406 8.727 1 87.44 223 TRP B C 1
ATOM 4336 O O . TRP B 1 223 ? -3.697 24.812 9.219 1 87.44 223 TRP B O 1
ATOM 4346 N N . GLU B 1 224 ? -2.197 25.109 7.5 1 79.12 224 GLU B N 1
ATOM 4347 C CA . GLU B 1 224 ? -3.021 24.297 6.613 1 79.12 224 GLU B CA 1
ATOM 4348 C C . GLU B 1 224 ? -2.355 22.953 6.32 1 79.12 224 GLU B C 1
ATOM 4350 O O . GLU B 1 224 ? -3.033 21.984 5.988 1 79.12 224 GLU B O 1
ATOM 4355 N N . SER B 1 225 ? -1.099 22.859 6.484 1 81 225 SER B N 1
ATOM 4356 C CA . SER B 1 225 ? -0.447 21.578 6.215 1 81 225 SER B CA 1
ATOM 4357 C C . SER B 1 225 ? -0.696 20.578 7.34 1 81 225 SER B C 1
ATOM 4359 O O . SER B 1 225 ? -0.935 20.984 8.484 1 81 225 SER B O 1
ATOM 4361 N N . GLU B 1 226 ? -0.725 19.312 6.949 1 80.81 226 GLU B N 1
ATOM 4362 C CA . GLU B 1 226 ? -0.888 18.281 7.965 1 80.81 226 GLU B CA 1
ATOM 4363 C C . GLU B 1 226 ? 0.183 18.391 9.047 1 80.81 226 GLU B C 1
ATOM 4365 O O . GLU B 1 226 ? -0.099 18.203 10.234 1 80.81 226 GLU B O 1
ATOM 4370 N N . ARG B 1 227 ? 1.353 18.719 8.625 1 82.44 227 ARG B N 1
ATOM 4371 C CA . ARG B 1 227 ? 2.441 18.875 9.586 1 82.44 227 ARG B CA 1
ATOM 4372 C C . ARG B 1 227 ? 2.119 19.969 10.602 1 82.44 227 ARG B C 1
ATOM 4374 O O . ARG B 1 227 ? 2.262 19.75 11.812 1 82.44 227 ARG B O 1
ATOM 4381 N N . ASP B 1 228 ? 1.735 21.062 10.094 1 89 228 ASP B N 1
ATOM 4382 C CA . ASP B 1 228 ? 1.458 22.203 10.977 1 89 228 ASP B CA 1
ATOM 4383 C C . ASP B 1 228 ? 0.342 21.875 11.961 1 89 228 ASP B C 1
ATOM 4385 O O . ASP B 1 228 ? 0.409 22.25 13.133 1 89 228 ASP B O 1
ATOM 4389 N N . ILE B 1 229 ? -0.599 21.172 11.5 1 90.38 229 ILE B N 1
ATOM 4390 C CA . ILE B 1 229 ? -1.728 20.828 12.359 1 90.38 229 ILE B CA 1
ATOM 4391 C C . ILE B 1 229 ? -1.279 19.844 13.43 1 90.38 229 ILE B C 1
ATOM 4393 O O . ILE B 1 229 ? -1.69 19.938 14.586 1 90.38 229 ILE B O 1
ATOM 4397 N N . PHE B 1 230 ? -0.448 18.922 13.078 1 89.06 230 PHE B N 1
ATOM 4398 C CA . PHE B 1 230 ? 0.109 18 14.062 1 89.06 230 PHE B CA 1
ATOM 4399 C C . PHE B 1 230 ? 0.925 18.766 15.102 1 89.06 230 PHE B C 1
ATOM 4401 O O . PHE B 1 230 ? 0.835 18.469 16.297 1 89.06 230 PHE B O 1
ATOM 4408 N N . LEU B 1 231 ? 1.749 19.688 14.648 1 89.69 231 LEU B N 1
ATOM 4409 C CA . LEU B 1 231 ? 2.566 20.469 15.562 1 89.69 231 LEU B CA 1
ATOM 4410 C C . LEU B 1 231 ? 1.689 21.297 16.5 1 89.69 231 LEU B C 1
ATOM 4412 O O . LEU B 1 231 ? 1.99 21.422 17.688 1 89.69 231 LEU B O 1
ATOM 4416 N N . TYR B 1 232 ? 0.655 21.859 15.922 1 91.31 232 TYR B N 1
ATOM 4417 C CA . TYR B 1 232 ? -0.315 22.578 16.734 1 91.31 232 TYR B CA 1
ATOM 4418 C C . TYR B 1 232 ? -0.905 21.672 17.812 1 91.31 232 TYR B C 1
ATOM 4420 O O . TYR B 1 232 ? -1 22.062 18.984 1 91.31 232 TYR B O 1
ATOM 4428 N N . GLY B 1 233 ? -1.273 20.469 17.406 1 91 233 GLY B N 1
ATOM 4429 C CA . GLY B 1 233 ? -1.756 19.484 18.359 1 91 233 GLY B CA 1
ATOM 4430 C C . GLY B 1 233 ? -0.743 19.141 19.438 1 91 233 GLY B C 1
ATOM 4431 O O . GLY B 1 233 ? -1.104 18.969 20.594 1 91 233 GLY B O 1
ATOM 4432 N N . ASN B 1 234 ? 0.504 19.031 19.047 1 89.88 234 ASN B N 1
ATOM 4433 C CA . ASN B 1 234 ? 1.562 18.781 20.016 1 89.88 234 ASN B CA 1
ATOM 4434 C C . ASN B 1 234 ? 1.65 19.891 21.062 1 89.88 234 ASN B C 1
ATOM 4436 O O . ASN B 1 234 ? 1.826 19.625 22.25 1 89.88 234 ASN B O 1
ATOM 4440 N N . ILE B 1 235 ? 1.621 21.078 20.594 1 91.25 235 ILE B N 1
ATOM 4441 C CA . ILE B 1 235 ? 1.71 22.219 21.5 1 91.25 235 ILE B CA 1
ATOM 4442 C C . ILE B 1 235 ? 0.578 22.156 22.531 1 91.25 235 ILE B C 1
ATOM 4444 O O . ILE B 1 235 ? 0.808 22.312 23.734 1 91.25 235 ILE B O 1
ATOM 4448 N N . LEU B 1 236 ? -0.63 21.875 22.062 1 91.12 236 LEU B N 1
ATOM 4449 C CA . LEU B 1 236 ? -1.767 21.75 22.969 1 91.12 236 LEU B CA 1
ATOM 4450 C C . LEU B 1 236 ? -1.566 20.578 23.922 1 91.12 236 LEU B C 1
ATOM 4452 O O . LEU B 1 236 ? -1.959 20.641 25.094 1 91.12 236 LEU B O 1
ATOM 4456 N N . GLY B 1 237 ? -1.003 19.547 23.391 1 90.31 237 GLY B N 1
ATOM 4457 C CA . GLY B 1 237 ? -0.737 18.375 24.203 1 90.31 237 GL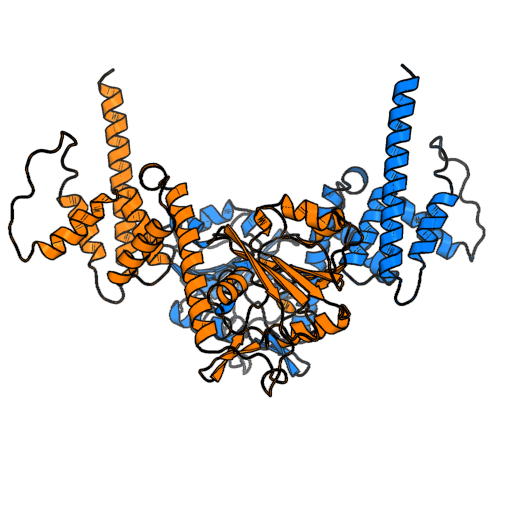Y B CA 1
ATOM 4458 C C . GLY B 1 237 ? 0.26 18.656 25.328 1 90.31 237 GLY B C 1
ATOM 4459 O O . GLY B 1 237 ? 0.085 18.172 26.453 1 90.31 237 GLY B O 1
ATOM 4460 N N . TYR B 1 238 ? 1.273 19.406 25 1 89.62 238 TYR B N 1
ATOM 4461 C CA . TYR B 1 238 ? 2.305 19.734 25.984 1 89.62 238 TYR B CA 1
ATOM 4462 C C . TYR B 1 238 ? 1.798 20.734 27 1 89.62 238 TYR B C 1
ATOM 4464 O O . TYR B 1 238 ? 2.117 20.641 28.188 1 89.62 238 TYR B O 1
ATOM 4472 N N . LEU B 1 239 ? 1.056 21.688 26.562 1 88.69 239 LEU B N 1
ATOM 4473 C CA . LEU B 1 239 ? 0.75 22.828 27.406 1 88.69 239 LEU B CA 1
ATOM 4474 C C . LEU B 1 239 ? -0.675 22.75 27.938 1 88.69 239 LEU B C 1
ATOM 4476 O O . LEU B 1 239 ? -1.047 23.5 28.859 1 88.69 239 LEU B O 1
ATOM 4480 N N . GLY B 1 240 ? -1.414 21.859 27.469 1 83 240 GLY B N 1
ATOM 4481 C CA . GLY B 1 240 ? -2.793 21.719 27.906 1 83 240 GLY B CA 1
ATOM 4482 C C . GLY B 1 240 ? -3.789 22.375 26.969 1 83 240 GLY B C 1
ATOM 4483 O O . GLY B 1 240 ? -3.451 23.344 26.281 1 83 240 GLY B O 1
ATOM 4484 N N . ALA B 1 241 ? -4.977 21.938 27.094 1 69.81 241 ALA B N 1
ATOM 4485 C CA . ALA B 1 241 ? -6.043 22.422 26.219 1 69.81 241 ALA B CA 1
ATOM 4486 C C . ALA B 1 241 ? -6.391 23.875 26.531 1 69.81 241 ALA B C 1
ATOM 4488 O O . ALA B 1 241 ? -6.859 24.609 25.641 1 69.81 241 ALA B O 1
ATOM 4489 N N . ASP B 1 242 ? -6.105 24.266 27.734 1 68.69 242 ASP B N 1
ATOM 4490 C CA . ASP B 1 242 ? -6.461 25.609 28.172 1 68.69 242 ASP B CA 1
ATOM 4491 C C . ASP B 1 242 ? -5.484 26.641 27.609 1 68.69 242 ASP B C 1
ATOM 4493 O O . ASP B 1 242 ? -5.734 27.844 27.703 1 68.69 242 ASP B O 1
ATOM 4497 N N . PHE B 1 243 ? -4.398 26.094 27.125 1 76.94 243 PHE B N 1
ATOM 4498 C CA . PHE B 1 243 ? -3.447 27 26.5 1 76.94 243 PHE B CA 1
ATOM 4499 C C . PHE B 1 243 ? -4.129 27.844 25.422 1 76.94 243 PHE B C 1
ATOM 4501 O O . PHE B 1 243 ? -3.814 29.016 25.25 1 76.94 243 PHE B O 1
ATOM 4508 N N . GLU B 1 244 ? -5.098 27.266 24.844 1 68.12 244 GLU B N 1
ATOM 4509 C CA . GLU B 1 244 ? -5.816 27.922 23.75 1 68.12 244 GLU B CA 1
ATOM 4510 C C . GLU B 1 244 ? -6.551 29.172 24.25 1 68.12 244 GLU B C 1
ATOM 4512 O O . GLU B 1 244 ? -6.656 30.156 23.531 1 68.12 244 GLU B O 1
ATOM 4517 N N . LYS B 1 245 ? -7.117 29.016 25.484 1 62.44 245 LYS B N 1
ATOM 4518 C CA . LYS B 1 245 ? -7.848 30.156 26.047 1 62.44 245 LYS B CA 1
ATOM 4519 C C . LYS B 1 245 ? -6.949 31.391 26.156 1 62.44 245 LYS B C 1
ATOM 4521 O O . LYS B 1 245 ? -7.395 32.5 25.938 1 62.44 245 LYS B O 1
ATOM 4526 N N . ASN B 1 246 ? -5.781 31.094 26.469 1 56.12 246 ASN B N 1
ATOM 4527 C CA . ASN B 1 246 ? -4.82 32.188 26.547 1 56.12 246 ASN B CA 1
ATOM 4528 C C . ASN B 1 246 ? -4.426 32.719 25.172 1 56.12 246 ASN B C 1
ATOM 4530 O O . ASN B 1 246 ? -4.031 33.875 25.031 1 56.12 246 ASN B O 1
ATOM 4534 N N . LEU B 1 247 ? -4.453 31.844 24.172 1 57.28 247 LEU B N 1
ATOM 4535 C CA . LEU B 1 247 ? -4.184 32.219 22.797 1 57.28 247 LEU B CA 1
ATOM 4536 C C . LEU B 1 247 ? -5.301 33.094 22.234 1 57.28 247 LEU B C 1
ATOM 4538 O O . LEU B 1 247 ? -5.031 34.094 21.562 1 57.28 247 LEU B O 1
ATOM 4542 N N . ILE B 1 248 ? -6.613 32.688 22.5 1 51.44 248 ILE B N 1
ATOM 4543 C CA . ILE B 1 248 ? -7.785 33.406 21.984 1 51.44 248 ILE B CA 1
ATOM 4544 C C . ILE B 1 248 ? -8.023 34.656 22.812 1 51.44 248 ILE B C 1
ATOM 4546 O O . ILE B 1 248 ? -8.359 35.719 22.266 1 51.44 248 ILE B O 1
ATOM 4550 N N . GLY B 1 249 ? -8.039 34.469 24.172 1 46.38 249 GLY B N 1
ATOM 4551 C CA . GLY B 1 249 ? -8.289 35.656 24.969 1 46.38 249 GLY B CA 1
ATOM 4552 C C . GLY B 1 249 ? -7.391 36.844 24.609 1 46.38 249 GLY B C 1
ATOM 4553 O O . GLY B 1 249 ? -7.816 38 24.672 1 46.38 249 GLY B O 1
ATOM 4554 N N . ASN B 1 250 ? -6.152 36.469 24.438 1 45.59 250 ASN B N 1
ATOM 4555 C CA . ASN B 1 250 ? -5.297 37.594 24.125 1 45.59 250 ASN B CA 1
ATOM 4556 C C . ASN B 1 250 ? -5.645 38.219 22.766 1 45.59 250 ASN B C 1
ATOM 4558 O O . ASN B 1 250 ? -5.195 39.312 22.438 1 45.59 250 ASN B O 1
ATOM 4562 N N . GLN B 1 251 ? -6.238 37.344 21.969 1 44.59 251 GLN B N 1
ATOM 4563 C CA . GLN B 1 251 ? -6.633 38.031 20.734 1 44.59 251 GLN B CA 1
ATOM 4564 C C . GLN B 1 251 ? -7.828 38.938 20.969 1 44.59 251 GLN B C 1
ATOM 4566 O O . GLN B 1 251 ? -7.926 40 20.359 1 44.59 251 GLN B O 1
ATOM 4571 N N . ALA B 1 252 ? -8.922 38.531 21.844 1 37.75 252 ALA B N 1
ATOM 4572 C CA . ALA B 1 252 ? -10.047 39.438 22.125 1 37.75 252 ALA B CA 1
ATOM 4573 C C . ALA B 1 252 ? -9.648 40.531 23.125 1 37.75 252 ALA B C 1
ATOM 4575 O O . ALA B 1 252 ? -10.273 41.594 23.172 1 37.75 252 ALA B O 1
ATOM 4576 N N . SER B 1 253 ? -8.891 40.188 24.141 1 36.56 253 SER B N 1
ATOM 4577 C CA . SER B 1 253 ? -8.711 41.281 25.094 1 36.56 253 SER B CA 1
ATOM 4578 C C . SER B 1 253 ? -8.016 42.469 24.453 1 36.56 253 SER B C 1
ATOM 4580 O O . SER B 1 253 ? -7.73 43.469 25.125 1 36.56 253 SER B O 1
ATOM 4582 N N . SER B 1 254 ? -7.406 42.5 23.328 1 34.38 254 SER B N 1
ATOM 4583 C CA . SER B 1 254 ? -7.152 43.906 23 1 34.38 254 SER B CA 1
ATOM 4584 C C . SER B 1 254 ? -8.453 44.688 22.906 1 34.38 254 SER B C 1
ATOM 4586 O O . SER B 1 254 ? -8.438 45.938 22.766 1 34.38 254 SER B O 1
ATOM 4588 N N . ALA B 1 255 ? -9.672 44.156 22.609 1 31.31 255 ALA B N 1
ATOM 4589 C CA . ALA B 1 255 ? -10.719 45.125 22.859 1 31.31 255 ALA B CA 1
ATOM 4590 C C . ALA B 1 255 ? -11.07 45.219 24.344 1 31.31 255 ALA B C 1
ATOM 4592 O O . ALA B 1 255 ? -11.109 46.281 24.922 1 31.31 255 ALA B O 1
ATOM 4593 N N . SER B 1 256 ? -12.234 44.438 24.891 1 29.44 256 SER B N 1
ATOM 4594 C CA . SER B 1 256 ? -12.828 44.781 26.172 1 29.44 256 SER B CA 1
ATOM 4595 C C . SER B 1 256 ? -12.008 44.219 27.328 1 29.44 256 SER B C 1
ATOM 4597 O O . SER B 1 256 ? -11.531 43.094 27.266 1 29.44 256 SER B O 1
ATOM 4599 N N . GLY B 1 257 ? -11.312 44.906 28.359 1 29.16 257 GLY B N 1
ATOM 4600 C CA . GLY B 1 257 ? -10.641 45 29.641 1 29.16 257 GLY B CA 1
ATOM 4601 C C . GLY B 1 257 ? -11.211 44.031 30.688 1 29.16 257 GLY B C 1
ATOM 4602 O O . GLY B 1 257 ? -10.938 44.188 31.875 1 29.16 257 GLY B O 1
ATOM 4603 N N . ALA B 1 258 ? -12.406 43.375 30.609 1 28.14 258 ALA B N 1
ATOM 4604 C CA . ALA B 1 258 ? -13.039 42.938 31.859 1 28.14 258 ALA B CA 1
ATOM 4605 C C . ALA B 1 258 ? -12.242 41.844 32.531 1 28.14 258 ALA B C 1
ATOM 4607 O O . ALA B 1 258 ? -11.516 41.094 31.844 1 28.14 258 ALA B O 1
ATOM 4608 N N . LEU B 1 259 ? -12.5 41.531 33.969 1 28.11 259 LEU B N 1
ATOM 4609 C CA . LEU B 1 259 ? -12.117 40.938 35.25 1 28.11 259 LEU B CA 1
ATOM 4610 C C . LEU B 1 259 ? -12.117 39.438 35.156 1 28.11 259 LEU B C 1
ATOM 4612 O O . LEU B 1 259 ? -13.172 38.812 34.938 1 28.11 259 LEU B O 1
ATOM 4616 N N . LEU B 1 260 ? -11.281 38.75 34.438 1 29.39 260 LEU B N 1
ATOM 4617 C CA . LEU B 1 260 ? -11.125 37.344 34.781 1 29.39 260 LEU B CA 1
ATOM 4618 C C . LEU B 1 260 ? -11.266 37.125 36.281 1 29.39 260 LEU B C 1
ATOM 4620 O O . LEU B 1 260 ? -10.633 37.844 37.062 1 29.39 260 LEU B O 1
ATOM 4624 N N . ASP B 1 261 ? -12.328 36.625 36.75 1 29.06 261 ASP B N 1
ATOM 4625 C CA . ASP B 1 261 ? -12.633 36.219 38.094 1 29.06 261 ASP B CA 1
ATOM 4626 C C . ASP B 1 261 ? -11.461 35.469 38.719 1 29.06 261 ASP B C 1
ATOM 4628 O O . ASP B 1 261 ? -10.805 34.656 38.031 1 29.06 261 ASP B O 1
ATOM 4632 N N . GLN B 1 262 ? -10.773 35.875 39.906 1 29.38 262 GLN B N 1
ATOM 4633 C CA . GLN B 1 262 ? -9.828 35.625 40.969 1 29.38 262 GLN B CA 1
ATOM 4634 C C . GLN B 1 262 ? -9.836 34.188 41.406 1 29.38 262 GLN B C 1
ATOM 4636 O O . GLN B 1 262 ? -8.898 33.719 42.062 1 29.38 262 GLN B O 1
ATOM 4641 N N . HIS B 1 263 ? -10.938 33.438 41.5 1 28.61 263 HIS B N 1
ATOM 4642 C CA . HIS B 1 263 ? -11.016 32.406 42.5 1 28.61 263 HIS B CA 1
ATOM 4643 C C . HIS B 1 263 ? -10.25 31.156 42.094 1 28.61 263 HIS B C 1
ATOM 4645 O O . HIS B 1 263 ? -10.195 30.172 42.812 1 28.61 263 HIS B O 1
ATOM 4651 N N . GLN B 1 264 ? -10.258 30.609 40.906 1 30.12 264 GLN B N 1
ATOM 4652 C CA . GLN B 1 264 ? -9.938 29.188 41.062 1 30.12 264 GLN B CA 1
ATOM 4653 C C . GLN B 1 264 ? -8.484 29 41.5 1 30.12 264 GLN B C 1
ATOM 4655 O O . GLN B 1 264 ? -7.633 29.844 41.219 1 30.12 264 GLN B O 1
ATOM 4660 N N . ALA B 1 265 ? -7.918 27.672 41.938 1 31.86 265 ALA B N 1
ATOM 4661 C CA . ALA B 1 265 ? -7 27.125 42.938 1 31.86 265 ALA B CA 1
ATOM 4662 C C . ALA B 1 265 ? -5.551 27.469 42.594 1 31.86 265 ALA B C 1
ATOM 4664 O O . ALA B 1 265 ? -5.25 27.859 41.469 1 31.86 265 ALA B O 1
ATOM 4665 N N . SER B 1 266 ? -4.531 26.812 43.438 1 33.88 266 SER B N 1
ATOM 4666 C CA . SER B 1 266 ? -3.164 26.812 43.938 1 33.88 266 SER B CA 1
ATOM 4667 C C . SER B 1 266 ? -2.16 26.547 42.844 1 33.88 266 SER B C 1
ATOM 4669 O O . SER B 1 266 ? -0.978 26.328 43.094 1 33.88 266 SER B O 1
ATOM 4671 N N . ARG B 1 267 ? -2.604 25.953 41.781 1 37.66 267 ARG B N 1
ATOM 4672 C CA . ARG B 1 267 ? -1.423 25.594 41 1 37.66 267 ARG B CA 1
ATOM 4673 C C . ARG B 1 267 ? -0.635 26.844 40.594 1 37.66 267 ARG B C 1
ATOM 4675 O O . ARG B 1 267 ? -1.222 27.875 40.281 1 37.66 267 ARG B O 1
ATOM 4682 N N . GLU B 1 268 ? 0.657 26.938 40.938 1 39.28 268 GLU B N 1
ATOM 4683 C CA . GLU B 1 268 ? 1.646 27.969 40.656 1 39.28 268 GLU B CA 1
ATOM 4684 C C . GLU B 1 268 ? 1.469 28.516 39.219 1 39.28 268 GLU B C 1
ATOM 4686 O O . GLU B 1 268 ? 1.165 27.766 38.312 1 39.28 268 GLU B O 1
ATOM 4691 N N . PRO B 1 269 ? 1.189 29.828 38.875 1 38.72 269 PRO B N 1
ATOM 4692 C CA . PRO B 1 269 ? 1.069 30.578 37.625 1 38.72 269 PRO B CA 1
ATOM 4693 C C . PRO B 1 269 ? 2.117 30.156 36.594 1 38.72 269 PRO B C 1
ATOM 4695 O O . PRO B 1 269 ? 3.318 30.234 36.844 1 38.72 269 PRO B O 1
ATOM 4698 N N . VAL B 1 270 ? 2.111 28.969 35.969 1 47.19 270 VAL B N 1
ATOM 4699 C CA . VAL B 1 270 ? 2.936 28.844 34.781 1 47.19 270 VAL B CA 1
ATOM 4700 C C . VAL B 1 270 ? 3.217 30.234 34.188 1 47.19 270 VAL B C 1
ATOM 4702 O O . VAL B 1 270 ? 2.291 31 33.906 1 47.19 270 VAL B O 1
ATOM 4705 N N . SER B 1 271 ? 4.461 30.828 34.438 1 51.12 271 SER B N 1
ATOM 4706 C CA . SER B 1 271 ? 4.902 32.188 34.188 1 51.12 271 SER B CA 1
ATOM 4707 C C . SER B 1 271 ? 4.469 32.688 32.812 1 51.12 271 SER B C 1
ATOM 4709 O O . SER B 1 271 ? 4.527 31.922 31.844 1 51.12 271 SER B O 1
ATOM 4711 N N . GLN B 1 272 ? 3.434 33.625 32.688 1 56.81 272 GLN B N 1
ATOM 4712 C CA . GLN B 1 272 ? 2.957 34.469 31.609 1 56.81 272 GLN B CA 1
ATOM 4713 C C . GLN B 1 272 ? 4.039 34.656 30.562 1 56.81 272 GLN B C 1
ATOM 4715 O O . GLN B 1 272 ? 3.746 34.719 29.359 1 56.81 272 GLN B O 1
ATOM 4720 N N . SER B 1 273 ? 5.309 34.531 31.094 1 60.38 273 SER B N 1
ATOM 4721 C CA . SER B 1 273 ? 6.406 34.875 30.188 1 60.38 273 SER B CA 1
ATOM 4722 C C . SER B 1 273 ? 6.707 33.719 29.234 1 60.38 273 SER B C 1
ATOM 4724 O O . SER B 1 273 ? 6.98 33.906 28.062 1 60.38 273 SER B O 1
ATOM 4726 N N . GLU B 1 274 ? 6.664 32.5 29.828 1 64.94 274 GLU B N 1
ATOM 4727 C CA . GLU B 1 274 ? 7.043 31.375 28.969 1 64.94 274 GLU B CA 1
ATOM 4728 C C . GLU B 1 274 ? 5.992 31.125 27.891 1 64.94 274 GLU B C 1
ATOM 4730 O O . GLU B 1 274 ? 6.332 30.844 26.734 1 64.94 274 GLU B O 1
ATOM 4735 N N . TYR B 1 275 ? 4.824 31.328 28.25 1 77.44 275 TYR B N 1
ATOM 4736 C CA . TYR B 1 275 ? 3.758 31.203 27.266 1 77.44 275 TYR B CA 1
ATOM 4737 C C . TYR B 1 275 ? 3.848 32.312 26.203 1 77.44 275 TYR B C 1
ATOM 4739 O O . TYR B 1 275 ? 3.539 32.062 25.031 1 77.44 275 TYR B O 1
ATOM 4747 N N . ALA B 1 276 ? 4.457 33.375 26.703 1 79.5 276 ALA B N 1
ATOM 4748 C CA . ALA B 1 276 ? 4.562 34.531 25.781 1 79.5 276 ALA B CA 1
ATOM 4749 C C . ALA B 1 276 ? 5.48 34.188 24.609 1 79.5 276 ALA B C 1
ATOM 4751 O O . ALA B 1 276 ? 5.195 34.562 23.469 1 79.5 276 ALA B O 1
ATOM 4752 N N . GLY B 1 277 ? 6.543 33.469 24.891 1 83.06 277 GLY B N 1
ATOM 4753 C CA . GLY B 1 277 ? 7.449 33.094 23.828 1 83.06 277 GLY B CA 1
ATOM 4754 C C . GLY B 1 277 ? 6.805 32.188 22.797 1 83.06 277 GLY B C 1
ATOM 4755 O O . GLY B 1 277 ? 6.988 32.375 21.594 1 83.06 277 GLY B O 1
ATOM 4756 N N . ILE B 1 278 ? 6.094 31.266 23.312 1 89.25 278 ILE B N 1
ATOM 4757 C CA . ILE B 1 278 ? 5.422 30.297 22.438 1 89.25 278 ILE B CA 1
ATOM 4758 C C . ILE B 1 278 ? 4.352 31.016 21.625 1 89.25 278 ILE B C 1
ATOM 4760 O O . ILE B 1 278 ? 4.258 30.812 20.406 1 89.25 278 ILE B O 1
ATOM 4764 N N . ILE B 1 279 ? 3.631 31.906 22.234 1 86 279 ILE B N 1
ATOM 4765 C CA . ILE B 1 279 ? 2.555 32.656 21.578 1 86 279 ILE B CA 1
ATOM 4766 C C . ILE B 1 279 ? 3.137 33.531 20.484 1 86 279 ILE B C 1
ATOM 4768 O O . ILE B 1 279 ? 2.592 33.625 19.375 1 86 279 ILE B O 1
ATOM 4772 N N . ASN B 1 280 ? 4.207 34.156 20.766 1 86.94 280 ASN B N 1
ATOM 4773 C CA . ASN B 1 280 ? 4.863 35.031 19.797 1 86.94 280 ASN B CA 1
ATOM 4774 C C . ASN B 1 280 ? 5.297 34.25 18.547 1 86.94 280 ASN B C 1
ATOM 4776 O O . ASN B 1 280 ? 5.176 34.75 17.422 1 86.94 280 ASN B O 1
ATOM 4780 N N . LEU B 1 281 ? 5.797 33.094 18.797 1 89.31 281 LEU B N 1
ATOM 4781 C CA . LEU B 1 281 ? 6.215 32.25 17.688 1 89.31 281 LEU B CA 1
ATOM 4782 C C . LEU B 1 281 ? 5.016 31.812 16.844 1 89.31 281 LEU B C 1
ATOM 4784 O O . LEU B 1 281 ? 5.082 31.828 15.617 1 89.31 281 LEU B O 1
ATOM 4788 N N . MET B 1 282 ? 3.953 31.547 17.438 1 88.75 282 MET B N 1
ATOM 4789 C CA . MET B 1 282 ? 2.76 31.062 16.734 1 88.75 282 MET B CA 1
ATOM 4790 C C . MET B 1 282 ? 2.096 32.188 15.953 1 88.75 282 MET B C 1
ATOM 4792 O O . MET B 1 282 ? 1.304 31.922 15.039 1 88.75 282 MET B O 1
ATOM 4796 N N . GLN B 1 283 ? 2.434 33.406 16.25 1 85.88 283 GLN B N 1
ATOM 4797 C CA . GLN B 1 283 ? 1.843 34.562 15.578 1 85.88 283 GLN B CA 1
ATOM 4798 C C . GLN B 1 283 ? 2.709 35.031 14.406 1 85.88 283 GLN B C 1
ATOM 4800 O O . GLN B 1 283 ? 2.367 35.969 13.711 1 85.88 283 GLN B O 1
ATOM 4805 N N . THR B 1 284 ? 3.775 34.281 14.266 1 87.62 284 THR B N 1
ATOM 4806 C CA . THR B 1 284 ? 4.641 34.594 13.133 1 87.62 284 THR B CA 1
ATOM 4807 C C . THR B 1 284 ? 3.873 34.469 11.82 1 87.62 284 THR B C 1
ATOM 4809 O O . THR B 1 284 ? 3.055 33.562 11.656 1 87.62 284 THR B O 1
ATOM 4812 N N . ARG B 1 285 ? 4.074 35.5 10.914 1 83.62 285 ARG B N 1
ATOM 4813 C CA . ARG B 1 285 ? 3.406 35.5 9.617 1 83.62 285 ARG B CA 1
ATOM 4814 C C . ARG B 1 285 ? 4.418 35.375 8.484 1 83.62 285 ARG B C 1
ATOM 4816 O O . ARG B 1 285 ? 5.625 35.5 8.703 1 83.62 285 ARG B O 1
ATOM 4823 N N . GLY B 1 286 ? 3.996 35 7.301 1 80.38 286 GLY B N 1
ATOM 4824 C CA . GLY B 1 286 ? 4.84 34.906 6.121 1 80.38 286 GLY B CA 1
ATOM 4825 C C . GLY B 1 286 ? 5.453 33.531 5.906 1 80.38 286 GLY B C 1
ATOM 4826 O O . GLY B 1 286 ? 4.855 32.531 6.266 1 80.38 286 GLY B O 1
ATOM 4827 N N . SER B 1 287 ? 6.586 33.406 5.215 1 78.88 287 SER B N 1
ATOM 4828 C CA . SER B 1 287 ? 7.191 32.156 4.75 1 78.88 287 SER B CA 1
ATOM 4829 C C . SER B 1 287 ? 7.793 31.375 5.91 1 78.88 287 SER B C 1
ATOM 4831 O O . SER B 1 287 ? 7.949 30.156 5.828 1 78.88 287 SER B O 1
ATOM 4833 N N . GLY B 1 288 ? 8 32.031 6.996 1 82.44 288 GLY B N 1
ATOM 4834 C CA . GLY B 1 288 ? 8.633 31.359 8.117 1 82.44 288 GLY B CA 1
ATOM 4835 C C . GLY B 1 288 ? 7.645 30.844 9.141 1 82.44 288 GLY B C 1
ATOM 4836 O O . GLY B 1 288 ? 8.031 30.375 10.211 1 82.44 288 GLY B O 1
ATOM 4837 N N . LYS B 1 289 ? 6.402 30.859 8.789 1 87 289 LYS B N 1
ATOM 4838 C CA . LYS B 1 289 ? 5.344 30.531 9.742 1 87 289 LYS B CA 1
ATOM 4839 C C . LYS B 1 289 ? 5.449 29.094 10.203 1 87 289 LYS B C 1
ATOM 4841 O O . LYS B 1 289 ? 5.336 28.797 11.398 1 87 289 LYS B O 1
ATOM 4846 N N . SER B 1 290 ? 5.676 28.188 9.305 1 85.5 290 SER B N 1
ATOM 4847 C CA . SER B 1 290 ? 5.758 26.781 9.648 1 85.5 290 SER B CA 1
ATOM 4848 C C . SER B 1 290 ? 6.984 26.484 10.508 1 85.5 290 SER B C 1
ATOM 4850 O O . SER B 1 290 ? 6.914 25.703 11.461 1 85.5 290 SER B O 1
ATOM 4852 N N . ALA B 1 291 ? 8.07 27.141 10.188 1 84.44 291 ALA B N 1
ATOM 4853 C CA . ALA B 1 291 ? 9.281 26.969 10.984 1 84.44 291 ALA B CA 1
ATOM 4854 C C . ALA B 1 291 ? 9.094 27.531 12.391 1 84.44 291 ALA B C 1
ATOM 4856 O O . ALA B 1 291 ? 9.594 26.953 13.367 1 84.44 291 ALA B O 1
ATOM 4857 N N . ALA B 1 292 ? 8.453 28.609 12.477 1 90.31 292 ALA B N 1
ATOM 4858 C CA . ALA B 1 292 ? 8.172 29.219 13.773 1 90.31 292 ALA B CA 1
ATOM 4859 C C . ALA B 1 292 ? 7.301 28.312 14.633 1 90.31 292 ALA B C 1
ATOM 4861 O O . ALA B 1 292 ? 7.496 28.219 15.844 1 90.31 292 ALA B O 1
ATOM 4862 N N . LEU B 1 293 ? 6.371 27.672 13.984 1 90.25 293 LEU B N 1
ATOM 4863 C CA . LEU B 1 293 ? 5.504 26.75 14.719 1 90.25 293 LEU B CA 1
ATOM 4864 C C . LEU B 1 293 ? 6.301 25.578 15.258 1 90.25 293 LEU B C 1
ATOM 4866 O O . LEU B 1 293 ? 6.039 25.109 16.375 1 90.25 293 LEU B O 1
ATOM 4870 N N . ALA B 1 294 ? 7.211 25.109 14.492 1 87.81 294 ALA B N 1
ATOM 4871 C CA . ALA B 1 294 ? 8.078 24.031 14.945 1 87.81 294 ALA B CA 1
ATOM 4872 C C . ALA B 1 294 ? 8.883 24.453 16.172 1 87.81 294 ALA B C 1
ATOM 4874 O O . ALA B 1 294 ? 9.039 23.672 17.125 1 87.81 294 ALA B O 1
ATOM 4875 N N . GLN B 1 295 ? 9.375 25.609 16.125 1 90.12 295 GLN B N 1
ATOM 4876 C CA . GLN B 1 295 ? 10.102 26.141 17.281 1 90.12 295 GLN B CA 1
ATOM 4877 C C . GLN B 1 295 ? 9.195 26.266 18.5 1 90.12 295 GLN B C 1
ATOM 4879 O O . GLN B 1 295 ? 9.617 26 19.625 1 90.12 295 GLN B O 1
ATOM 4884 N N . ALA B 1 296 ? 8.016 26.734 18.234 1 90.88 296 ALA B N 1
ATOM 4885 C CA . ALA B 1 296 ? 7.039 26.828 19.312 1 90.88 296 ALA B CA 1
ATOM 4886 C C . ALA B 1 296 ? 6.781 25.469 19.953 1 90.88 296 ALA B C 1
ATOM 4888 O O . ALA B 1 296 ? 6.672 25.344 21.172 1 90.88 296 ALA B O 1
ATOM 4889 N N . ALA B 1 297 ? 6.676 24.469 19.125 1 90.5 297 ALA B N 1
ATOM 4890 C CA . ALA B 1 297 ? 6.449 23.109 19.609 1 90.5 297 ALA B CA 1
ATOM 4891 C C . ALA B 1 297 ? 7.629 22.625 20.453 1 90.5 297 ALA B C 1
ATOM 4893 O O . ALA B 1 297 ? 7.445 21.953 21.469 1 90.5 297 ALA B O 1
ATOM 4894 N N . ASP B 1 298 ? 8.797 22.938 20.016 1 89 298 ASP B N 1
ATOM 4895 C CA . ASP B 1 298 ? 9.984 22.578 20.766 1 89 298 ASP B CA 1
ATOM 4896 C C . ASP B 1 298 ? 10 23.25 22.141 1 89 298 ASP B C 1
ATOM 4898 O O . ASP B 1 298 ? 10.336 22.609 23.141 1 89 298 ASP B O 1
ATOM 4902 N N . LEU B 1 299 ? 9.688 24.469 22.141 1 90.06 299 LEU B N 1
ATOM 4903 C CA . LEU B 1 299 ? 9.633 25.203 23.406 1 90.06 299 LEU B CA 1
ATOM 4904 C C . LEU B 1 299 ? 8.562 24.641 24.328 1 90.06 299 LEU B C 1
ATOM 4906 O O . LEU B 1 299 ? 8.766 24.547 25.531 1 90.06 299 LEU B O 1
ATOM 4910 N N . ALA B 1 300 ? 7.445 24.344 23.734 1 90.75 300 ALA B N 1
ATOM 4911 C CA . ALA B 1 300 ? 6.367 23.75 24.516 1 90.75 300 ALA B CA 1
ATOM 4912 C C . ALA B 1 300 ? 6.816 22.422 25.141 1 90.75 300 ALA B C 1
ATOM 4914 O O . ALA B 1 300 ? 6.504 22.141 26.297 1 90.75 300 ALA B O 1
ATOM 4915 N N . LYS B 1 301 ? 7.473 21.625 24.328 1 89.69 301 LYS B N 1
ATOM 4916 C CA . LYS B 1 301 ? 7.992 20.359 24.828 1 89.69 301 LYS B CA 1
ATOM 4917 C C . LYS B 1 301 ? 8.961 20.562 25.984 1 89.69 301 LYS B C 1
ATOM 4919 O O . LYS B 1 301 ? 8.891 19.859 27 1 89.69 301 LYS B O 1
ATOM 4924 N N . GLN B 1 302 ? 9.844 21.469 25.844 1 88.06 302 GLN B N 1
ATOM 4925 C CA . GLN B 1 302 ? 10.812 21.781 26.891 1 88.06 302 GLN B CA 1
ATOM 4926 C C . GLN B 1 302 ? 10.117 22.234 28.172 1 88.06 302 GLN B C 1
ATOM 4928 O O . GLN B 1 302 ? 10.5 21.828 29.266 1 88.06 302 GLN B O 1
ATOM 4933 N N . LEU B 1 303 ? 9.211 23.094 28.016 1 86.75 303 LEU B N 1
ATOM 4934 C CA . LEU B 1 303 ? 8.453 23.594 29.172 1 86.75 303 LEU B CA 1
ATOM 4935 C C . LEU B 1 303 ? 7.742 22.453 29.891 1 86.75 303 LEU B C 1
ATOM 4937 O O . LEU B 1 303 ? 7.691 22.422 31.109 1 86.75 303 LEU B O 1
ATOM 4941 N N . ASN B 1 304 ? 7.133 21.594 29.109 1 87.19 304 ASN B N 1
ATOM 4942 C CA . ASN B 1 304 ? 6.449 20.438 29.672 1 87.19 304 ASN B CA 1
ATOM 4943 C C . ASN B 1 304 ? 7.414 19.531 30.438 1 87.19 304 ASN B C 1
ATOM 4945 O O . ASN B 1 304 ? 7.078 19.016 31.5 1 87.19 304 ASN B O 1
ATOM 4949 N N . GLN B 1 305 ? 8.578 19.359 29.875 1 86.69 305 GLN B N 1
ATOM 4950 C CA . GLN B 1 305 ? 9.594 18.531 30.531 1 86.69 305 GLN B CA 1
ATOM 4951 C C . GLN B 1 305 ? 10.078 19.188 31.812 1 86.69 305 GLN B C 1
ATOM 4953 O O . GLN B 1 305 ? 10.328 18.5 32.812 1 86.69 305 GLN B O 1
ATOM 4958 N N . GLN B 1 306 ? 10.219 20.422 31.828 1 84.12 306 GLN B N 1
ATOM 4959 C CA . GLN B 1 306 ? 10.633 21.156 33 1 84.12 306 GLN B CA 1
ATOM 4960 C C . GLN B 1 306 ? 9.586 21.062 34.125 1 84.12 306 GLN B C 1
ATOM 4962 O O . GLN B 1 306 ? 9.93 20.906 35.281 1 84.12 306 GLN B O 1
ATOM 4967 N N . ARG B 1 307 ? 8.383 21.156 33.688 1 81.62 307 ARG B N 1
ATOM 4968 C CA . ARG B 1 307 ? 7.285 21.047 34.656 1 81.62 307 ARG B CA 1
ATOM 4969 C C . ARG B 1 307 ? 7.234 19.641 35.25 1 81.62 307 ARG B C 1
ATOM 4971 O O . ARG B 1 307 ? 6.969 19.484 36.438 1 81.62 307 ARG B O 1
ATOM 4978 N N . ALA B 1 308 ? 7.449 18.672 34.438 1 80.88 308 ALA B N 1
ATOM 4979 C CA . ALA B 1 308 ? 7.438 17.297 34.906 1 80.88 308 ALA B CA 1
ATOM 4980 C C . ALA B 1 308 ? 8.602 17.031 35.875 1 80.88 308 ALA B C 1
ATOM 4982 O O . ALA B 1 308 ? 8.445 16.328 36.875 1 80.88 308 ALA B O 1
ATOM 4983 N N . ASN B 1 309 ? 9.703 17.609 35.594 1 81.38 309 ASN B N 1
ATOM 4984 C CA . ASN B 1 309 ? 10.875 17.438 36.469 1 81.38 309 ASN B CA 1
ATOM 4985 C C . ASN B 1 309 ? 10.711 18.188 37.781 1 81.38 309 ASN B C 1
ATOM 4987 O O . ASN B 1 309 ? 11.156 17.719 38.844 1 81.38 309 ASN B O 1
ATOM 4991 N N . ALA B 1 310 ? 10.141 19.281 37.75 1 74.31 310 ALA B N 1
ATOM 4992 C CA . ALA B 1 310 ? 9.906 20.078 38.938 1 74.31 310 ALA B CA 1
ATOM 4993 C C . ALA B 1 310 ? 8.945 19.344 39.906 1 74.31 310 ALA B C 1
ATOM 4995 O O . ALA B 1 310 ? 9.117 19.391 41.125 1 74.31 310 ALA B O 1
ATOM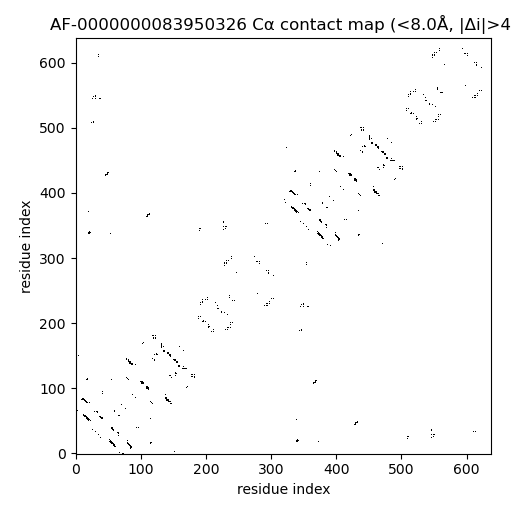 4996 N N . LEU B 1 311 ? 8.023 18.703 39.344 1 68.25 311 LEU B N 1
ATOM 4997 C CA . LEU B 1 311 ? 7.07 17.938 40.156 1 68.25 311 LEU B CA 1
ATOM 4998 C C . LEU B 1 311 ? 7.73 16.719 40.781 1 68.25 311 LEU B C 1
ATOM 5000 O O . LEU B 1 311 ? 7.434 16.375 41.906 1 68.25 311 LEU B O 1
ATOM 5004 N N . GLN B 1 312 ? 8.625 16.094 40.062 1 67.06 312 GLN B N 1
ATOM 5005 C CA . GLN B 1 312 ? 9.336 14.938 40.594 1 67.06 312 GLN B CA 1
ATOM 5006 C C . GLN B 1 312 ? 10.328 15.359 41.688 1 67.06 312 GLN B C 1
ATOM 5008 O O . GLN B 1 312 ? 10.555 14.625 42.656 1 67.06 312 GLN B O 1
ATOM 5013 N N . GLY B 1 313 ? 11.023 16.484 41.594 1 60.34 313 GLY B N 1
ATOM 5014 C CA . GLY B 1 313 ? 11.945 16.984 42.594 1 60.34 313 GLY B CA 1
ATOM 5015 C C . GLY B 1 313 ? 11.258 17.391 43.875 1 60.34 313 GLY B C 1
ATOM 5016 O O . GLY B 1 313 ? 11.828 17.234 44.969 1 60.34 313 GLY B O 1
ATOM 5017 N N . VAL B 1 314 ? 10.148 17.953 43.844 1 57.81 314 VAL B N 1
ATOM 5018 C CA . VAL B 1 314 ? 9.438 18.328 45.062 1 57.81 314 VAL B CA 1
ATOM 5019 C C . VAL B 1 314 ? 9.008 17.062 45.781 1 57.81 314 VAL B C 1
ATOM 5021 O O . VAL B 1 314 ? 8.953 17.047 47.031 1 57.81 314 VAL B O 1
ATOM 5024 N N . THR B 1 315 ? 8.711 16.094 45.094 1 55.34 315 THR B N 1
ATOM 5025 C CA . THR B 1 315 ? 8.312 14.867 45.781 1 55.34 315 THR B CA 1
ATOM 5026 C C . THR B 1 315 ? 9.508 14.234 46.5 1 55.34 315 THR B C 1
ATOM 5028 O O . THR B 1 315 ? 9.336 13.516 47.469 1 55.34 315 THR B O 1
ATOM 5031 N N . HIS B 1 316 ? 10.656 14.484 46.062 1 53.31 316 HIS B N 1
ATOM 5032 C CA . HIS B 1 316 ? 11.82 13.922 46.75 1 53.31 316 HIS B CA 1
ATOM 5033 C C . HIS B 1 316 ? 12.242 14.781 47.938 1 53.31 316 HIS B C 1
ATOM 5035 O O . HIS B 1 316 ? 13.008 14.328 48.781 1 53.31 316 HIS B O 1
ATOM 5041 N N . VAL B 1 317 ? 12 15.992 48.062 1 47.94 317 VAL B N 1
ATOM 5042 C CA . VAL B 1 317 ? 12.398 16.766 49.25 1 47.94 317 VAL B CA 1
ATOM 5043 C C . VAL B 1 317 ? 11.438 16.5 50.406 1 47.94 317 VAL B C 1
ATOM 5045 O O . VAL B 1 317 ? 11.742 16.797 51.562 1 47.94 317 VAL B O 1
ATOM 5048 N N . GLY B 1 318 ? 10.266 16.156 50.25 1 37.53 318 GLY B N 1
ATOM 5049 C CA . GLY B 1 318 ? 9.391 15.945 51.375 1 37.53 318 GLY B CA 1
ATOM 5050 C C . GLY B 1 318 ? 9.586 14.586 52.031 1 37.53 318 GLY B C 1
ATOM 5051 O O . GLY B 1 318 ? 8.844 14.227 52.969 1 37.53 318 GLY B O 1
ATOM 5052 N N . ARG B 1 319 ? 10.438 13.719 51.406 1 32.78 319 ARG B N 1
ATOM 5053 C CA . ARG B 1 319 ? 10.766 12.656 52.375 1 32.78 319 ARG B CA 1
ATOM 5054 C C . ARG B 1 319 ? 12.031 12.992 53.156 1 32.78 319 ARG B C 1
ATOM 5056 O O . ARG B 1 319 ? 13 13.5 52.594 1 32.78 319 ARG B O 1
#

Solvent-accessible surface area (backbone atoms only — not comparable to full-atom values): 35103 Å² total; per-residue (Å²): 86,83,73,74,88,71,74,86,67,92,42,47,43,33,38,36,31,34,30,41,77,41,84,65,52,67,60,53,45,53,69,69,36,59,77,59,46,75,42,67,45,30,67,94,45,47,51,36,69,49,52,76,44,33,40,30,40,29,57,45,59,93,82,38,62,59,63,59,49,49,33,69,36,63,85,49,50,71,26,32,30,37,34,27,24,80,55,52,71,68,57,48,44,57,56,58,56,61,51,35,72,31,53,38,85,89,68,45,60,28,46,45,69,82,43,38,17,58,51,50,28,38,40,56,72,68,63,53,90,51,43,43,77,34,40,41,88,49,32,41,48,35,40,27,46,25,77,88,79,66,45,73,46,76,45,68,43,53,72,56,84,67,84,60,57,82,38,75,63,68,58,45,71,66,53,50,52,41,46,51,50,43,52,51,50,53,47,24,49,52,51,40,52,48,39,29,68,77,22,37,91,76,29,55,78,63,43,64,69,55,35,39,48,51,46,49,52,35,35,73,73,66,35,76,48,71,64,48,32,50,42,52,50,47,30,34,46,43,62,31,75,64,47,48,52,59,59,51,44,60,62,51,48,74,68,70,83,78,77,76,82,84,71,83,84,82,71,76,76,76,57,72,62,63,54,43,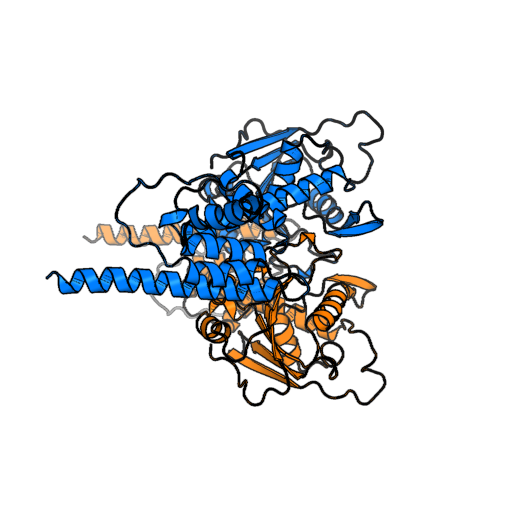57,37,50,55,27,63,63,44,71,72,93,53,26,66,59,29,37,32,50,23,29,50,51,30,46,49,52,36,51,50,52,54,49,52,56,55,52,55,59,57,66,76,102,89,83,73,73,90,72,75,86,66,92,42,46,42,33,38,36,32,34,29,41,77,43,84,64,50,67,60,54,46,52,69,68,36,61,77,58,46,77,42,65,45,30,65,93,47,45,51,34,68,49,53,76,45,33,40,32,42,28,56,45,58,92,83,37,62,59,60,59,50,50,34,68,34,62,84,50,49,71,25,31,30,36,33,26,23,79,55,51,72,68,57,49,44,58,58,58,56,62,52,36,72,30,52,37,84,86,69,46,60,27,48,44,68,82,42,39,17,57,52,51,27,37,40,57,73,68,63,54,91,50,44,42,78,34,39,40,89,50,31,41,49,34,38,26,45,26,78,88,80,66,46,74,46,75,44,67,44,55,71,55,81,68,83,60,58,84,37,76,63,68,58,45,71,68,54,50,52,41,46,52,50,44,53,51,52,52,48,26,50,54,50,39,51,48,39,32,68,77,22,38,92,76,29,54,81,61,44,64,67,56,35,39,49,52,46,48,54,36,36,74,73,66,34,75,48,72,65,48,32,51,41,52,49,47,30,33,48,44,62,30,76,64,48,50,54,60,60,50,45,59,64,52,46,74,68,69,84,79,80,76,82,84,71,78,84,80,72,75,75,77,56,73,64,63,54,43,56,37,52,54,28,62,63,44,72,71,92,53,27,66,59,29,36,32,51,24,28,51,51,29,47,51,52,37,51,50,52,54,49,53,56,55,52,55,61,58,65,77,102

InterPro domains:
  IPR025391 Domain of unknown function DUF4123 [PF13503] (13-125)

Foldseek 3Di:
DDDPDPPPFPAWKKKKFQQLVDDCVVVVVCVQDVPKDKDFLCPPHPCCVVPRRTIIMITADPPGCVNVVVRVDPVRQQTMKMFGWHDDPVVVSVLSNPPQWAADPVGDTGGDPPRGLLLVVLCVVVPHDCCLVPPQNTTAKIWHAHPVVGGIDIDGRDHDPDPCNPDHDHDDPVSVVSVVVSVLLVLLVVLLVVCCVPQVVQRVPPDSVNSSVLLVVQVVLPDDDSLLSSLSSLLCSLQHVCLVVVLVVVVPVVPDPDDPDDDDDDDDPPPPVLSVQLSVLCNDDDPCNSVSSNVSSVSSNVSSVVVVVVVVVVVVVVD/DDDPDPPPFPAWKKKKFQQLVDDCVVVVQCVQDVPKDKDFLCPPHPCCVVPRRTIIMTTADPPGCVNVVVRVDPVRQQTMKMFGWHDDPVVVSVLSNPQQWAADPVGDTHGDPPRGLLLVVLCVVVPHDCCLVPPQNTTAKIWHAHPVVGGIDIDGHDHDDDDCNPDHDHDDPVSVVSVVVSVLLVLLVVLLVVCCVPQVVQRVPPDSVNSSVLLVVQVVLPDDDSLLSSLSSLLCSLPHVCLVVVLVVVVPVVPPPDDPDPDDDDDDPPPPVLSVQLSVLCNDDDPCNSVSSNVSSVSSNVSSVVVVVVVVVVVVVVD

pLDDT: mean 79.9, std 16.94, range [28.11, 96.88]

Organism: NCBI:txid38313

Nearest PDB structures (foldseek):
  4s0o-assembly1_B  TM=2.161E-01  e=6.482E+00  Homo sapiens
  7d0j-assembly1_4  TM=2.223E-01  e=8.928E+00  Chlamydomonas reinhardtii

Sequence (638 aa):
MPLPDLAGLKGQLYLLWDACLHRNLAQTLYQLDNRVFMLPLYQGTQFESLGDIQPLLLQCPADSQLLDWLEQQLCYRDSVWLFESTSSSAELLRYFQQLPLQQHPLGHQVLFRYQDPRVLAGFMAAQLPLEALFPAGIFGRVWVYDTIAEHWHCRVPQSAQSSEATQRFQLTDDHLKVMQQVCWQQFGLRLQQHLRHFFADEFGSVSLAGTLAIAERAAAQGWESERDIFLYGNILGYLGADFEKNLIGNQASSASGALLDQHQASREPVSQSEYAGIINLMQTRGSGKSAALAQAADLAKQLNQQRANALQGVTHVGRMPLPDLAGLKGQLYLLWDACLHRNLAQTLYQLDNRVFMLPLYQGTQFESLGDIQPLLLQCPADSQLLDWLEQQLCYRDSVWLFESTSSSAELLRYFQQLPLQQHPLGHQVLFRYQDPRVLAGFMAAQLPLEALFPAGIFGRVWVYDTIAEHWHCRVPQSAQSSEATQRFQLTDDHLKVMQQVCWQQFGLRLQQHLRHFFADEFGSVSLAGTLAIAERAAAQGWESERDIFLYGNILGYLGADFEKNLIGNQASSASGALLDQHQASREPVSQSEYAGIINLMQTRGSGKSAALAQAADLAKQLNQQRANALQGVTHVGR

Secondary structure (DSSP, 8-state):
-PPP---S-SSEEEEEEEGGG-TTHHHHHHHH-TT-EEEETTTTSTTGGGGGGSEEEEEE-TT-HHHHHHHH-GGGTTTEEEEEESS-HHHHHHHHHTSSEEE-TTS-EEE--TT-HHHHHHHHHTT---TTTS-TTT---EEEEETTTTEEEEE------STTTTSPP---HHHHHHHHHHHHHHHHHHHHHHHHHH-HHHHTT--HHHHHHHHHHHHHTT--SHHHHHHHHHHHHHH-TTHHHHHHHHHHTTT------S-S--S----HHHHHHHHHHHT--STTHHHHHHHHHHHHHHHHHHHHHHHHHHHHHT-/-PPP---S-SSEEEEEEEGGG-TTHHHHHHHH-TT-EEEETTTTSTTGGGGGGSEEEEEE-TT-HHHHHHHH-GGGTTSEEEEEESS-HHHHHHHHHTSSEEE-TTS-EEE--TT-HHHHHHHHHTT---TTTS-TTT---EEEEETTTTEEEEE------STTTTSPP---HHHHHHHHHHHHHHHHHHHHHHHHHH-HHHHTT--HHHHHHHHHHHHHTT--SHHHHHHHHHHHHHH-TTHHHHHHHHHHTTT------S-S--S----HHHHHHHHHHHT--STTHHHHHHHHHHHHHHHHHHHHHHHHHHHHH--

Radius of gyration: 29.32 Å; Cα contacts (8 Å, |Δi|>4): 859; chains: 2; bounding box: 66×96×79 Å